Protein AF-A0ABD1KB38-F1 (afdb_monomer)

Solvent-accessible surface area (backbone atoms only — not comparable to full-atom values): 21317 Å² total; per-residue (Å²): 141,81,85,85,80,82,80,80,82,80,78,81,77,70,86,75,79,78,86,79,79,77,88,78,73,82,86,37,75,69,54,55,51,50,38,50,49,51,50,49,52,44,48,62,58,54,66,64,66,79,58,101,68,85,82,73,74,73,57,49,57,57,44,44,46,49,44,47,67,56,64,57,80,73,83,72,95,70,91,60,70,86,81,67,79,90,48,75,72,59,50,50,50,50,51,52,53,51,52,50,52,54,57,66,66,69,66,81,68,86,87,78,86,73,80,87,68,79,85,70,47,63,70,42,34,35,37,37,33,49,35,72,36,43,77,98,35,22,61,64,46,22,48,50,39,60,77,70,56,44,41,32,41,39,36,18,26,33,48,40,38,98,91,49,35,70,63,48,49,55,55,23,39,56,100,61,47,45,70,51,74,48,58,43,94,75,82,86,60,44,22,36,35,47,36,30,39,62,74,40,51,71,46,81,52,76,75,48,85,58,91,60,34,45,48,49,40,31,42,38,32,46,86,50,40,97,56,55,34,39,40,32,40,33,33,28,68,79,60,84,46,69,66,61,48,49,58,28,48,61,53,47,54,53,39,50,51,70,71,42,69,90,49,78,18,31,42,37,35,33,34,54,52,40,63,62,78,48,69,84,40,66,70,48,46,55,50,49,50,50,29,58,76,70,54,41,46,80,70,69,87,62,56,29,32,80,89,66,39,26,31,54,45,44,32,27,20,48,45,46,77,43,80,73,46,74,41,80,79,75,74,38,67,36,28,34,40,35,30,31,37,29,64,44,92,61,76,58,70,47,62,64,48,52,48,52,55,52,51,51,64,57,55,75,73,71,121

Radius of gyration: 23.37 Å; Cα contacts (8 Å, |Δi|>4): 573; chains: 1; bounding box: 53×73×84 Å

Foldseek 3Di:
DDDDDDDDDDDPPDPDPPPDDFDDDPPDPLLVVLLVVLVVLLVVVVVVVPDPDDDDDVSCLSNVLSVCVNVDDDAPRDDDPFFDRDDPSNVVSLVVLVVVVVVVVPPPDDDDDDPPPDDLWDWFKEKEDALLALVVVLQVLQCVCVVSVHFKYKYWFNQDDPVCVVVSPVSNHDPQKDKDKDHDHDDGTIIIMMIGGVQWDKDWFPQQDDDQKHKTWMWTDHPSAPFIETEMEIDGPADDHPSSLSSVVVSVLVSCCVRPVPPQKYKYKYFQNDQCVCCSGPSNVSVVSVCVVVVKDWDDDWAFFLVGGNRITTIIGQKDKAPWDWACSVSDRTTMTMIIIGGHPDRCCVVVVVVVVVVVVVVVVPD

Secondary structure (DSSP, 8-state):
-----PPPP------------PPPPTT-HHHHHHHHHHHHHHHHHHGGGGSS---SHHHHHHHHHHHHHHHPPPPPSS---TT----HHHHHHHHHHHHHHHHHHT--------------SPPEEEEEEE-S--TTTHHHHHHHHHHHT-SEEEEE-----TTTHHHHHHHHS-TTEEEEEE--SSSSS--EEEEEETTSEEEEES----SS-EEEEEEEE-TT-SS-EEEEEEEPPP--SHHHHHHHHHHHHHHHHHHHTT-SEEEEEEE----TT-TT-HHHHHHHHHHHHTT-EE---S--BTTS---EEEEEESEEEEEEEEE--SSSSBPEEEEEEEE-SS--HHHHHHHHHHHHHHHTT--

Organism: NCBI:txid363190

Nearest PDB structures (foldseek):
  8ka4-assembly4_D  TM=7.254E-01  e=3.988E-11  Arabidopsis thaliana
  8ka3-assembly1_A  TM=7.305E-01  e=3.688E-10  Arabidopsis thaliana
  8ka4-assembly3_C  TM=7.215E-01  e=3.483E-10  Arabidopsis thaliana
  3mpr-assembly1_A  TM=7.137E-01  e=2.773E-10  Bacteroides thetaiotaomicron
  5ino-assembly1_B  TM=7.079E-01  e=1.535E-09  Homo sapiens

Mean predicted aligned error: 14.48 Å

Structure (mmCIF, N/CA/C/O backbone):
data_AF-A0ABD1KB38-F1
#
_entry.id   AF-A0ABD1KB38-F1
#
loop_
_atom_site.group_PDB
_atom_site.id
_atom_site.type_symbol
_atom_site.label_atom_id
_atom_site.label_alt_id
_atom_site.label_comp_id
_atom_site.label_asym_id
_atom_site.label_entity_id
_atom_site.label_seq_id
_atom_site.pdbx_PDB_ins_code
_atom_site.Cartn_x
_atom_site.Cartn_y
_atom_site.Cartn_z
_atom_site.occupancy
_atom_site.B_iso_or_equiv
_atom_site.auth_seq_id
_atom_site.auth_comp_id
_atom_site.auth_asym_id
_atom_site.auth_atom_id
_atom_site.pdbx_PDB_model_num
ATOM 1 N N . MET A 1 1 ? 0.598 30.789 -59.919 1.00 42.59 1 MET A N 1
ATOM 2 C CA . MET A 1 1 ? 1.377 30.860 -58.667 1.00 42.59 1 MET A CA 1
ATOM 3 C C . MET A 1 1 ? 0.549 30.267 -57.538 1.00 42.59 1 MET A C 1
ATOM 5 O O . MET A 1 1 ? -0.389 30.911 -57.100 1.00 42.59 1 MET A O 1
ATOM 9 N N . ALA A 1 2 ? 0.864 29.046 -57.112 1.00 28.69 2 ALA A N 1
ATOM 10 C CA . ALA A 1 2 ? 0.460 28.496 -55.818 1.00 28.69 2 ALA A CA 1
ATOM 11 C C . ALA A 1 2 ? 1.465 27.383 -55.484 1.00 28.69 2 ALA A C 1
ATOM 13 O O . ALA A 1 2 ? 1.547 26.384 -56.195 1.00 28.69 2 ALA A O 1
ATOM 14 N N . ALA A 1 3 ? 2.309 27.629 -54.483 1.00 29.17 3 ALA A N 1
ATOM 15 C CA . ALA A 1 3 ? 3.359 26.720 -54.045 1.00 29.17 3 ALA A CA 1
ATOM 16 C C . ALA A 1 3 ? 2.768 25.646 -53.122 1.00 29.17 3 ALA A C 1
ATOM 18 O O . ALA A 1 3 ? 2.119 25.965 -52.128 1.00 29.17 3 ALA A O 1
ATOM 19 N N . ALA A 1 4 ? 3.006 24.375 -53.445 1.00 28.58 4 ALA A N 1
ATOM 20 C CA . ALA A 1 4 ? 2.700 23.251 -52.571 1.00 28.58 4 ALA A CA 1
ATOM 21 C C . ALA A 1 4 ? 3.828 23.086 -51.538 1.00 28.58 4 ALA A C 1
ATOM 23 O O . ALA A 1 4 ? 4.914 22.611 -51.864 1.00 28.58 4 ALA A O 1
ATOM 24 N N . LEU A 1 5 ? 3.572 23.475 -50.288 1.00 29.36 5 LEU A N 1
ATOM 25 C CA . LEU A 1 5 ? 4.421 23.146 -49.141 1.00 29.36 5 LEU A CA 1
ATOM 26 C C . LEU A 1 5 ? 4.045 21.747 -48.631 1.00 29.36 5 LEU A C 1
ATOM 28 O O . LEU A 1 5 ? 3.017 21.564 -47.983 1.00 29.36 5 LEU A O 1
ATOM 32 N N . ARG A 1 6 ? 4.881 20.747 -48.934 1.00 29.88 6 ARG A N 1
ATOM 33 C CA . ARG A 1 6 ? 4.859 19.440 -48.260 1.00 29.88 6 ARG A CA 1
ATOM 34 C C . ARG A 1 6 ? 5.439 19.604 -46.854 1.00 29.88 6 ARG A C 1
ATOM 36 O O . ARG A 1 6 ? 6.615 19.923 -46.710 1.00 29.88 6 ARG A O 1
ATOM 43 N N . VAL A 1 7 ? 4.628 19.353 -45.832 1.00 29.27 7 VAL A N 1
ATOM 44 C CA . VAL A 1 7 ? 5.089 19.178 -44.447 1.00 29.27 7 VAL A CA 1
ATOM 45 C C . VAL A 1 7 ? 5.552 17.721 -44.289 1.00 29.27 7 VAL A C 1
ATOM 47 O O . VAL A 1 7 ? 4.775 16.823 -44.616 1.00 29.27 7 VAL A O 1
ATOM 50 N N . PRO A 1 8 ? 6.787 17.440 -43.832 1.00 26.97 8 PRO A N 1
ATOM 51 C CA . PRO A 1 8 ? 7.233 16.070 -43.616 1.00 26.97 8 PRO A CA 1
ATOM 52 C C . PRO A 1 8 ? 6.634 15.508 -42.320 1.00 26.97 8 PRO A C 1
ATOM 54 O O . PRO A 1 8 ? 6.564 16.193 -41.296 1.00 26.97 8 PRO A O 1
ATOM 57 N N . ALA A 1 9 ? 6.199 14.249 -42.372 1.00 26.50 9 ALA A N 1
ATOM 58 C CA . ALA A 1 9 ? 5.717 13.504 -41.218 1.00 26.50 9 ALA A CA 1
ATOM 59 C C . ALA A 1 9 ? 6.821 13.411 -40.150 1.00 26.50 9 ALA A C 1
ATOM 61 O O . ALA A 1 9 ? 7.917 12.921 -40.416 1.00 26.50 9 ALA A O 1
ATOM 62 N N . LYS A 1 10 ? 6.534 13.887 -38.933 1.00 28.45 10 LYS A N 1
ATOM 63 C CA . LYS A 1 10 ? 7.387 13.658 -37.763 1.00 28.45 10 LYS A CA 1
ATOM 64 C C . LYS A 1 10 ? 7.260 12.195 -37.341 1.00 28.45 10 LYS A C 1
ATOM 66 O O . LYS A 1 10 ? 6.312 11.835 -36.641 1.00 28.45 10 LYS A O 1
ATOM 71 N N . GLU A 1 11 ? 8.226 11.373 -37.741 1.00 26.81 11 GLU A N 1
ATOM 72 C CA . GLU A 1 11 ? 8.507 10.096 -37.085 1.00 26.81 11 GLU A CA 1
ATOM 73 C C . GLU A 1 11 ? 8.643 10.333 -35.575 1.00 26.81 11 GLU A C 1
ATOM 75 O O . GLU A 1 11 ? 9.560 11.013 -35.110 1.00 26.81 11 GLU A O 1
ATOM 80 N N . HIS A 1 12 ? 7.709 9.790 -34.798 1.00 27.69 12 HIS A N 1
ATOM 81 C CA . HIS A 1 12 ? 7.853 9.685 -33.353 1.00 27.69 12 HIS A CA 1
ATOM 82 C C . HIS A 1 12 ? 8.898 8.606 -33.061 1.00 27.69 12 HIS A C 1
ATOM 84 O O . HIS A 1 12 ? 8.562 7.435 -32.885 1.00 27.69 12 HIS A O 1
ATOM 90 N N . ARG A 1 13 ? 10.178 8.993 -33.011 1.00 24.92 13 ARG A N 1
ATOM 91 C CA . ARG A 1 13 ? 11.207 8.161 -32.379 1.00 24.92 13 ARG A CA 1
ATOM 92 C C . ARG A 1 13 ? 10.875 8.059 -30.893 1.00 24.92 13 ARG A C 1
ATOM 94 O O . ARG A 1 13 ? 11.019 9.025 -30.147 1.00 24.92 13 ARG A O 1
ATOM 101 N N . ARG A 1 14 ? 10.396 6.884 -30.482 1.00 27.66 14 ARG A N 1
ATOM 102 C CA . ARG A 1 14 ? 10.415 6.454 -29.081 1.00 27.66 14 ARG A CA 1
ATOM 103 C C . ARG A 1 14 ? 11.879 6.479 -28.615 1.00 27.66 14 ARG A C 1
ATOM 105 O O . ARG A 1 14 ? 12.729 6.031 -29.386 1.00 27.66 14 ARG A O 1
ATOM 112 N N . PRO A 1 15 ? 12.209 6.966 -27.410 1.00 23.52 15 PRO A N 1
ATOM 113 C CA . PRO A 1 15 ? 13.505 6.657 -26.834 1.00 23.52 15 PRO A CA 1
ATOM 114 C C . PRO A 1 15 ? 13.525 5.149 -26.557 1.00 23.52 15 PRO A C 1
ATOM 116 O O . PRO A 1 15 ? 12.826 4.661 -25.671 1.00 23.52 15 PRO A O 1
ATOM 119 N N . CYS A 1 16 ? 14.265 4.399 -27.375 1.00 22.30 16 CYS A N 1
ATOM 120 C CA . CYS A 1 16 ? 14.760 3.092 -26.971 1.00 22.30 16 CYS A CA 1
ATOM 121 C C . CYS A 1 16 ? 15.692 3.343 -25.788 1.00 22.30 16 CYS A C 1
ATOM 123 O O . CYS A 1 16 ? 16.722 3.994 -25.947 1.00 22.30 16 CYS A O 1
ATOM 125 N N . TYR A 1 17 ? 15.316 2.868 -24.605 1.00 26.23 17 TYR A N 1
ATOM 126 C CA . TYR A 1 17 ? 16.298 2.625 -23.562 1.00 26.23 17 TYR A CA 1
ATOM 127 C C . TYR A 1 17 ? 17.135 1.450 -24.066 1.00 26.23 17 TYR A C 1
ATOM 129 O O . TYR A 1 17 ? 16.641 0.326 -24.153 1.00 26.23 17 TYR A O 1
ATOM 137 N N . GLU A 1 18 ? 18.348 1.737 -24.531 1.00 22.36 18 GLU A N 1
ATOM 138 C CA . GLU A 1 18 ? 19.338 0.702 -24.801 1.00 22.36 18 GLU A CA 1
ATOM 139 C C . GLU A 1 18 ? 19.621 0.003 -23.468 1.00 22.36 18 GLU A C 1
ATOM 141 O O . GLU A 1 18 ? 20.156 0.604 -22.538 1.00 22.36 18 GLU A O 1
ATOM 146 N N . TYR A 1 19 ? 19.175 -1.250 -23.361 1.00 28.66 19 TYR A N 1
ATOM 147 C CA . TYR A 1 19 ? 19.533 -2.171 -22.289 1.00 28.66 19 TYR A CA 1
ATOM 148 C C . TYR A 1 19 ? 21.015 -2.525 -22.448 1.00 28.66 19 TYR A C 1
ATOM 150 O O . TYR A 1 19 ? 21.363 -3.552 -23.024 1.00 28.66 19 TYR A O 1
ATOM 158 N N . GLY A 1 20 ? 21.896 -1.638 -22.001 1.00 27.58 20 GLY A N 1
ATOM 159 C CA . GLY A 1 20 ? 23.236 -2.038 -21.604 1.00 27.58 20 GLY A CA 1
ATOM 160 C C . GLY A 1 20 ? 23.147 -2.524 -20.168 1.00 27.58 20 GLY A C 1
ATOM 161 O O . GLY A 1 20 ? 22.637 -1.775 -19.349 1.00 27.58 20 GLY A O 1
ATOM 162 N N . ASP A 1 21 ? 23.535 -3.772 -19.910 1.00 38.19 21 ASP A N 1
ATOM 163 C CA . ASP A 1 21 ? 24.185 -4.220 -18.670 1.00 38.19 21 ASP A CA 1
ATOM 164 C C . ASP A 1 21 ? 24.424 -5.738 -18.752 1.00 38.19 21 ASP A C 1
ATOM 166 O O . ASP A 1 21 ? 23.492 -6.543 -18.745 1.00 38.19 21 ASP A O 1
ATOM 170 N N . GLY A 1 22 ? 25.700 -6.119 -18.858 1.00 29.08 22 GLY A N 1
ATOM 171 C CA . GLY A 1 22 ? 26.165 -7.470 -18.545 1.00 29.08 22 GLY A CA 1
ATOM 172 C C . GLY A 1 22 ? 26.183 -7.713 -17.025 1.00 29.08 22 GLY A C 1
ATOM 173 O O . GLY A 1 22 ? 25.964 -6.781 -16.246 1.00 29.08 22 GLY A O 1
ATOM 174 N N . PRO A 1 23 ? 26.425 -8.957 -16.581 1.00 33.69 23 PRO A N 1
ATOM 175 C CA . PRO A 1 23 ? 26.404 -9.324 -15.167 1.00 33.69 23 PRO A CA 1
ATOM 176 C C . PRO A 1 23 ? 27.487 -8.576 -14.369 1.00 33.69 23 PRO A C 1
ATOM 178 O O . PRO A 1 23 ? 28.636 -8.474 -14.796 1.00 33.69 23 PRO A O 1
ATOM 181 N N . GLY A 1 24 ? 27.091 -8.026 -13.217 1.00 42.31 24 GLY A N 1
ATOM 182 C CA . GLY A 1 24 ? 27.975 -7.317 -12.289 1.00 42.31 24 GLY A CA 1
ATOM 183 C C . GLY A 1 24 ? 29.007 -8.232 -11.624 1.00 42.31 24 GLY A C 1
ATOM 184 O O . GLY A 1 24 ? 28.768 -9.424 -11.443 1.00 42.31 24 GLY A O 1
ATOM 185 N N . ASP A 1 25 ? 30.143 -7.631 -11.270 1.00 38.47 25 ASP A N 1
ATOM 186 C CA . ASP A 1 25 ? 31.330 -8.268 -10.691 1.00 38.47 25 ASP A CA 1
ATOM 187 C C . ASP A 1 25 ? 31.031 -8.995 -9.363 1.00 38.47 25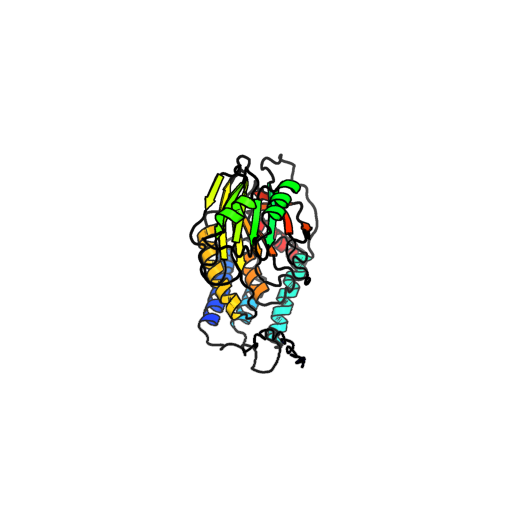 ASP A C 1
ATOM 189 O O . ASP A 1 25 ? 30.269 -8.507 -8.526 1.00 38.47 25 ASP A O 1
ATOM 193 N N . GLN A 1 26 ? 31.614 -10.181 -9.188 1.00 38.78 26 GLN A N 1
ATOM 194 C CA . GLN A 1 26 ? 31.310 -11.138 -8.114 1.00 38.78 26 GLN A CA 1
ATOM 195 C C . GLN A 1 26 ? 32.005 -10.796 -6.786 1.00 38.78 26 GLN A C 1
ATOM 197 O O . GLN A 1 26 ? 31.534 -11.205 -5.727 1.00 38.78 26 GLN A O 1
ATOM 202 N N . ASP A 1 27 ? 33.069 -9.993 -6.834 1.00 40.50 27 ASP A N 1
ATOM 203 C CA . ASP A 1 27 ? 33.820 -9.514 -5.663 1.00 40.50 27 ASP A CA 1
ATOM 204 C C . ASP A 1 27 ? 33.345 -8.133 -5.183 1.00 40.50 27 ASP A C 1
ATOM 206 O O . ASP A 1 27 ? 34.039 -7.416 -4.453 1.00 40.50 27 ASP A O 1
ATOM 210 N N . SER A 1 28 ? 32.153 -7.717 -5.613 1.00 45.12 28 SER A N 1
ATOM 211 C CA . SER A 1 28 ? 31.630 -6.412 -5.249 1.00 45.12 28 SER A CA 1
ATOM 212 C C . SER A 1 28 ? 31.262 -6.381 -3.749 1.00 45.12 28 SER A C 1
ATOM 214 O O . SER A 1 28 ? 30.665 -7.334 -3.232 1.00 45.12 28 SER A O 1
ATOM 216 N N . PRO A 1 29 ? 31.579 -5.296 -3.013 1.00 40.19 29 PRO A N 1
ATOM 217 C CA . PRO A 1 29 ? 31.203 -5.133 -1.602 1.00 40.19 29 PRO A CA 1
ATOM 218 C C . PRO A 1 29 ? 29.707 -5.369 -1.320 1.00 40.19 29 PRO A C 1
ATOM 220 O O . PRO A 1 29 ? 29.306 -5.679 -0.200 1.00 40.19 29 PRO A O 1
ATOM 223 N N . GLU A 1 30 ? 28.866 -5.217 -2.340 1.00 43.62 30 GLU A N 1
ATOM 224 C CA . GLU A 1 30 ? 27.427 -5.439 -2.304 1.00 43.62 30 GLU A CA 1
ATOM 225 C C . GLU A 1 30 ? 27.038 -6.922 -2.168 1.00 43.62 30 GLU A C 1
ATOM 227 O O . GLU A 1 30 ? 26.095 -7.219 -1.432 1.00 43.62 30 GLU A O 1
ATOM 232 N N . TRP A 1 31 ? 27.762 -7.850 -2.806 1.00 43.72 31 TRP A N 1
ATOM 233 C CA . TRP A 1 31 ? 27.525 -9.295 -2.664 1.00 43.72 31 TRP A CA 1
ATOM 234 C C . TRP A 1 31 ? 27.926 -9.818 -1.286 1.00 43.72 31 TRP A C 1
ATOM 236 O O . TRP A 1 31 ? 27.226 -10.654 -0.708 1.00 43.72 31 TRP A O 1
ATOM 246 N N . GLU A 1 32 ? 29.001 -9.277 -0.717 1.00 45.03 32 GLU A N 1
ATOM 247 C CA . GLU A 1 32 ? 29.440 -9.639 0.629 1.00 45.03 32 GLU A CA 1
ATOM 248 C C . GLU A 1 32 ? 28.412 -9.216 1.693 1.00 45.03 32 GLU A C 1
ATOM 250 O O . GLU A 1 32 ? 28.114 -9.989 2.600 1.00 45.03 32 GLU A O 1
ATOM 255 N N . ASN A 1 33 ? 27.759 -8.057 1.537 1.00 47.06 33 ASN A N 1
ATOM 256 C CA . ASN A 1 33 ? 26.700 -7.613 2.455 1.00 47.06 33 ASN A CA 1
ATOM 257 C C . ASN A 1 33 ? 25.480 -8.549 2.465 1.00 47.06 33 ASN A C 1
ATOM 259 O O . ASN A 1 33 ? 24.905 -8.801 3.521 1.00 47.06 33 ASN A O 1
ATOM 263 N N . ILE A 1 34 ? 25.110 -9.111 1.314 1.00 44.78 34 ILE A N 1
ATOM 264 C CA . ILE A 1 34 ? 23.994 -10.066 1.206 1.00 44.78 34 ILE A CA 1
ATOM 265 C C . ILE A 1 34 ? 24.367 -11.392 1.847 1.00 44.78 34 ILE A C 1
ATOM 267 O O . ILE A 1 34 ? 23.571 -11.957 2.590 1.00 44.78 34 ILE A O 1
ATOM 271 N N . ARG A 1 35 ? 25.594 -11.872 1.614 1.00 49.28 35 ARG A N 1
ATOM 272 C CA . ARG A 1 35 ? 26.120 -13.061 2.295 1.00 49.28 35 ARG A CA 1
ATOM 273 C C . ARG A 1 35 ? 26.123 -12.865 3.808 1.00 49.28 35 ARG A C 1
ATOM 275 O O . ARG A 1 35 ? 25.711 -13.772 4.524 1.00 49.28 35 ARG A O 1
ATOM 282 N N . ILE A 1 36 ? 26.545 -11.696 4.293 1.00 49.84 36 ILE A N 1
ATOM 283 C CA . ILE A 1 36 ? 26.525 -11.342 5.719 1.00 49.84 36 ILE A CA 1
ATOM 284 C C . ILE A 1 36 ? 25.093 -11.339 6.256 1.00 49.84 36 ILE A C 1
ATOM 286 O O . ILE A 1 36 ? 24.853 -11.926 7.305 1.00 49.84 36 ILE A O 1
ATOM 290 N N . GLU A 1 37 ? 24.131 -10.746 5.548 1.00 49.00 37 GLU A N 1
ATOM 291 C CA . GLU A 1 37 ? 22.752 -10.668 6.032 1.00 49.00 37 GLU A CA 1
ATOM 292 C C . GLU A 1 37 ? 22.042 -12.028 6.006 1.00 49.00 37 GLU A C 1
ATOM 294 O O . GLU A 1 37 ? 21.361 -12.378 6.967 1.00 49.00 37 GLU A O 1
ATOM 299 N N . LEU A 1 38 ? 22.258 -12.845 4.969 1.00 47.38 38 LEU A N 1
ATOM 300 C CA . LEU A 1 38 ? 21.763 -14.224 4.922 1.00 47.38 38 LEU A CA 1
ATOM 301 C C . LEU A 1 38 ? 22.376 -15.076 6.043 1.00 47.38 38 LEU A C 1
ATOM 303 O O . LEU A 1 38 ? 21.654 -15.826 6.700 1.00 47.38 38 LEU A O 1
ATOM 307 N N . LYS A 1 39 ? 23.679 -14.914 6.318 1.00 50.72 39 LYS A N 1
ATOM 308 C CA . LYS A 1 39 ? 24.355 -15.548 7.461 1.00 50.72 39 LYS A CA 1
ATOM 309 C C . LYS A 1 39 ? 23.806 -15.044 8.794 1.00 50.72 39 LYS A C 1
ATOM 311 O O . LYS A 1 39 ? 23.604 -15.842 9.697 1.00 50.72 39 LYS A O 1
ATOM 316 N N . GLN A 1 40 ? 23.530 -13.751 8.929 1.00 48.88 40 GLN A N 1
ATOM 317 C CA . GLN A 1 40 ? 22.995 -13.176 10.159 1.00 48.88 40 GLN A CA 1
ATOM 318 C C . GLN A 1 40 ? 21.553 -13.621 10.411 1.00 48.88 40 GLN A C 1
ATOM 320 O O . GLN A 1 40 ? 21.212 -13.942 11.541 1.00 48.88 40 GLN A O 1
ATOM 325 N N . ILE A 1 41 ? 20.724 -13.719 9.370 1.00 44.84 41 ILE A N 1
ATOM 326 C CA . ILE A 1 41 ? 19.380 -14.301 9.459 1.00 44.84 41 ILE A CA 1
ATOM 327 C C . ILE A 1 41 ? 19.475 -15.779 9.847 1.00 44.84 41 ILE A C 1
ATOM 329 O O . ILE A 1 41 ? 18.738 -16.216 10.726 1.00 44.84 41 ILE A O 1
ATOM 333 N N . ALA A 1 42 ? 20.403 -16.537 9.255 1.00 46.06 42 ALA A N 1
ATOM 334 C CA . ALA A 1 42 ? 20.659 -17.921 9.645 1.00 46.06 42 ALA A CA 1
ATOM 335 C C . ALA A 1 42 ? 21.063 -18.035 11.129 1.00 46.06 42 ALA A C 1
ATOM 337 O O . ALA A 1 42 ? 20.485 -18.846 11.845 1.00 46.06 42 ALA A O 1
ATOM 338 N N . VAL A 1 43 ? 21.964 -17.174 11.617 1.00 48.31 43 VAL A N 1
ATOM 339 C CA . VAL A 1 43 ? 22.400 -17.129 13.026 1.00 48.31 43 VAL A CA 1
ATOM 340 C C . VAL A 1 43 ? 21.276 -16.681 13.970 1.00 48.31 43 VAL A C 1
ATOM 342 O O . VAL A 1 43 ? 21.060 -17.314 14.995 1.00 48.31 43 VAL A O 1
ATOM 345 N N . GLU A 1 44 ? 20.499 -15.648 13.631 1.00 46.44 44 GLU A N 1
ATOM 346 C CA . GLU A 1 44 ? 19.348 -15.177 14.428 1.00 46.44 44 GLU A CA 1
ATOM 347 C C . GLU A 1 44 ? 18.239 -16.242 14.534 1.00 46.44 44 GLU A C 1
ATOM 349 O O . GLU A 1 44 ? 17.496 -16.291 15.520 1.00 46.44 44 GLU A O 1
ATOM 354 N N . LEU A 1 45 ? 18.106 -17.092 13.512 1.00 42.56 45 LEU A N 1
ATOM 355 C CA . LEU A 1 45 ? 17.227 -18.261 13.531 1.00 42.56 45 LEU A CA 1
ATOM 356 C C . LEU A 1 45 ? 17.824 -19.402 14.370 1.00 42.56 45 LEU A C 1
ATOM 358 O O . LEU A 1 45 ? 17.078 -20.078 15.076 1.00 42.56 45 LEU A O 1
ATOM 362 N N . GLN A 1 46 ? 19.148 -19.563 14.354 1.00 43.78 46 GLN A N 1
ATOM 363 C CA . GLN A 1 46 ? 19.895 -20.562 15.121 1.00 43.78 46 GLN A CA 1
ATOM 364 C C . GLN A 1 46 ? 19.984 -20.226 16.624 1.00 43.78 46 GLN A C 1
ATOM 366 O O . GLN A 1 46 ? 19.888 -21.117 17.453 1.00 43.78 46 GLN A O 1
ATOM 371 N N . ASP A 1 47 ? 20.041 -18.957 17.031 1.00 42.50 47 ASP A N 1
ATOM 372 C CA . ASP A 1 47 ? 20.059 -18.561 18.454 1.00 42.50 47 ASP A CA 1
ATOM 373 C C . ASP A 1 47 ? 18.707 -18.777 19.167 1.00 42.50 47 ASP A C 1
ATOM 375 O O . ASP A 1 47 ? 18.634 -18.856 20.397 1.00 42.50 47 ASP A O 1
ATOM 379 N N . LYS A 1 48 ? 17.609 -18.944 18.417 1.00 46.22 48 LYS A N 1
ATOM 380 C CA . LYS A 1 48 ? 16.295 -19.335 18.970 1.00 46.22 48 LYS A CA 1
ATOM 381 C C . LYS A 1 48 ? 16.199 -20.826 19.325 1.00 46.22 48 LYS A C 1
ATOM 383 O O . LYS A 1 48 ? 15.184 -21.248 19.874 1.00 46.22 48 LYS A O 1
ATOM 388 N N . GLN A 1 49 ? 17.257 -21.595 19.071 1.00 39.88 49 GLN A N 1
ATOM 389 C CA . GLN A 1 49 ? 17.408 -23.028 19.350 1.00 39.88 49 GLN A CA 1
ATOM 390 C C . GLN A 1 49 ? 17.632 -23.337 20.849 1.00 39.88 49 GLN A C 1
ATOM 392 O O . GLN A 1 49 ? 17.651 -24.498 21.245 1.00 39.88 49 GLN A O 1
ATOM 397 N N . GLY A 1 50 ? 17.774 -22.312 21.702 1.00 39.38 50 GLY A N 1
ATOM 398 C CA . GLY A 1 50 ? 18.044 -22.455 23.139 1.00 39.38 50 GLY A CA 1
ATOM 399 C C . GLY A 1 50 ? 16.831 -22.640 24.064 1.00 39.38 50 GLY A C 1
ATOM 400 O O . GLY A 1 50 ? 17.016 -22.649 25.279 1.00 39.38 50 GLY A O 1
ATOM 401 N N . SER A 1 51 ? 15.598 -22.752 23.552 1.00 38.09 51 SER A N 1
ATOM 402 C CA . SER A 1 51 ? 14.463 -23.211 24.372 1.00 38.09 51 SER A CA 1
ATOM 403 C C . SER A 1 51 ? 14.214 -24.686 24.085 1.00 38.09 51 SER A C 1
ATOM 405 O O . SER A 1 51 ? 13.968 -25.015 22.929 1.00 38.09 51 SER A O 1
ATOM 407 N N . ASP A 1 52 ? 14.286 -25.524 25.121 1.00 37.50 52 ASP A N 1
ATOM 408 C CA . ASP A 1 52 ? 14.304 -27.000 25.135 1.00 37.50 52 ASP A CA 1
ATOM 409 C C . ASP A 1 52 ? 13.117 -27.729 24.456 1.00 37.50 52 ASP A C 1
ATOM 411 O O . ASP A 1 52 ? 12.527 -28.639 25.037 1.00 37.50 52 ASP A O 1
ATOM 415 N N . ASP A 1 53 ? 12.730 -27.380 23.231 1.00 34.97 53 ASP A N 1
ATOM 416 C CA . ASP A 1 53 ? 11.645 -28.067 22.534 1.00 34.97 53 ASP A CA 1
ATOM 417 C C . ASP A 1 53 ? 11.872 -28.122 21.007 1.00 34.97 53 ASP A C 1
ATOM 419 O O . ASP A 1 53 ? 11.305 -27.344 20.247 1.00 34.97 53 ASP A O 1
ATOM 423 N N . VAL A 1 54 ? 12.674 -29.125 20.614 1.00 35.75 54 VAL A N 1
ATOM 424 C CA . VAL A 1 54 ? 12.580 -29.956 19.390 1.00 35.75 54 VAL A CA 1
ATOM 425 C C . VAL A 1 54 ? 12.942 -29.318 18.023 1.00 35.75 54 VAL A C 1
ATOM 427 O O . VAL A 1 54 ? 12.563 -28.200 17.702 1.00 35.75 54 VAL A O 1
ATOM 430 N N . ASP A 1 55 ? 13.634 -30.133 17.206 1.00 41.19 55 ASP A N 1
ATOM 431 C CA . ASP A 1 55 ? 14.013 -29.997 15.780 1.00 41.19 55 ASP A CA 1
ATOM 432 C C . ASP A 1 55 ? 15.374 -29.342 15.477 1.00 41.19 55 ASP A C 1
ATOM 434 O O . ASP A 1 55 ? 15.472 -28.131 15.380 1.00 41.19 55 ASP A O 1
ATOM 438 N N . ALA A 1 56 ? 16.426 -30.147 15.252 1.00 37.56 56 ALA A N 1
ATOM 439 C CA . ALA A 1 56 ? 17.731 -29.705 14.722 1.00 37.56 56 ALA A CA 1
ATOM 440 C C . ALA A 1 56 ? 17.904 -29.963 13.206 1.00 37.56 56 ALA A C 1
ATOM 442 O O . ALA A 1 56 ? 18.682 -29.278 12.559 1.00 37.56 56 ALA A O 1
ATOM 443 N N . VAL A 1 57 ? 17.152 -30.910 12.634 1.00 34.41 57 VAL A N 1
ATOM 444 C CA . VAL A 1 57 ? 17.427 -31.499 11.305 1.00 34.41 57 VAL A CA 1
ATOM 445 C C . VAL A 1 57 ? 16.869 -30.676 10.131 1.00 34.41 57 VAL A C 1
ATOM 447 O O . VAL A 1 57 ? 17.469 -30.637 9.070 1.00 34.41 57 VAL A O 1
ATOM 450 N N . GLU A 1 58 ? 15.752 -29.965 10.307 1.00 41.72 58 GLU A N 1
ATOM 451 C CA . GLU A 1 58 ? 15.090 -29.213 9.214 1.00 41.72 58 GLU A CA 1
ATOM 452 C C . GLU A 1 58 ? 15.534 -27.734 9.138 1.00 41.72 58 GLU A C 1
ATOM 454 O O . GLU A 1 58 ? 15.261 -27.035 8.160 1.00 41.72 58 GLU A O 1
ATOM 459 N N . TRP A 1 59 ? 16.230 -27.230 10.165 1.00 43.22 59 TRP A N 1
ATOM 460 C CA . TRP A 1 59 ? 16.876 -25.910 10.124 1.00 43.22 59 TRP A CA 1
ATOM 461 C C . TRP A 1 59 ? 18.162 -25.933 9.310 1.00 43.22 59 TRP A C 1
ATOM 463 O O . TRP A 1 59 ? 18.493 -24.935 8.671 1.00 43.22 59 TRP A O 1
ATOM 473 N N . GLU A 1 60 ? 18.850 -27.074 9.310 1.00 40.41 60 GLU A N 1
ATOM 474 C CA . GLU A 1 60 ? 20.055 -27.302 8.522 1.00 40.41 60 GLU A CA 1
ATOM 475 C C . GLU A 1 60 ? 19.766 -27.121 7.027 1.00 40.41 60 GLU A C 1
ATOM 477 O O . GLU A 1 60 ? 20.514 -26.399 6.394 1.00 40.41 60 GLU A O 1
ATOM 482 N N . ASP A 1 61 ? 18.631 -27.590 6.491 1.00 40.47 61 ASP A N 1
ATOM 483 C CA . ASP A 1 61 ? 18.285 -27.464 5.060 1.00 40.47 61 ASP A CA 1
ATOM 484 C C . ASP A 1 61 ? 18.064 -26.012 4.581 1.00 40.47 61 ASP A C 1
ATOM 486 O O . ASP A 1 61 ? 18.444 -25.639 3.470 1.00 40.47 61 ASP A O 1
ATOM 490 N N . ILE A 1 62 ? 17.426 -25.158 5.392 1.00 42.53 62 ILE A N 1
ATOM 491 C CA . ILE A 1 62 ? 17.222 -23.737 5.044 1.00 42.53 62 ILE A CA 1
ATOM 492 C C . ILE A 1 62 ? 18.545 -22.982 5.174 1.00 42.53 62 ILE A C 1
ATOM 494 O O . ILE A 1 62 ? 18.872 -22.158 4.320 1.00 42.53 62 ILE A O 1
ATOM 498 N N . VAL A 1 63 ? 19.311 -23.267 6.228 1.00 44.38 63 VAL A N 1
ATOM 499 C CA . VAL A 1 63 ? 20.639 -22.685 6.444 1.00 44.38 63 VAL A CA 1
ATOM 500 C C . VAL A 1 63 ? 21.623 -23.151 5.372 1.00 44.38 63 VAL A C 1
ATOM 502 O O . VAL A 1 63 ? 22.445 -22.343 4.949 1.00 44.38 63 VAL A O 1
ATOM 505 N N . GLU A 1 64 ? 21.511 -24.392 4.901 1.00 44.59 64 GLU A N 1
ATOM 506 C CA . GLU A 1 64 ? 22.295 -24.995 3.825 1.00 44.59 64 GLU A CA 1
ATOM 507 C C . GLU A 1 64 ? 21.940 -24.350 2.490 1.00 44.59 64 GLU A C 1
ATOM 509 O O . GLU A 1 64 ? 22.842 -23.873 1.824 1.00 44.59 64 GLU A O 1
ATOM 514 N N . VAL A 1 65 ? 20.659 -24.172 2.146 1.00 46.09 65 VAL A N 1
ATOM 515 C CA . VAL A 1 65 ? 20.268 -23.441 0.925 1.00 46.09 65 VAL A CA 1
ATOM 516 C C . VAL A 1 65 ? 20.733 -21.981 0.963 1.00 46.09 65 VAL A C 1
ATOM 518 O O . VAL A 1 65 ? 21.221 -21.457 -0.036 1.00 46.09 65 VAL A O 1
ATOM 521 N N . LEU A 1 66 ? 20.627 -21.307 2.110 1.00 46.62 66 LEU A N 1
ATOM 522 C CA . LEU A 1 66 ? 21.148 -19.947 2.272 1.00 46.62 66 LEU A CA 1
ATOM 523 C C . LEU A 1 66 ? 22.683 -19.904 2.218 1.00 46.62 66 LEU A C 1
ATOM 525 O O . LEU A 1 66 ? 23.236 -18.946 1.679 1.00 46.62 66 LEU A O 1
ATOM 529 N N . HIS A 1 67 ? 23.371 -20.930 2.729 1.00 49.06 67 HIS A N 1
ATOM 530 C CA . HIS A 1 67 ? 24.822 -21.092 2.616 1.00 49.06 67 HIS A CA 1
ATOM 531 C C . HIS A 1 67 ? 25.254 -21.409 1.186 1.00 49.06 67 HIS A C 1
ATOM 533 O O . HIS A 1 67 ? 26.217 -20.813 0.726 1.00 49.06 67 HIS A O 1
ATOM 539 N N . GLU A 1 68 ? 24.550 -22.277 0.468 1.00 49.09 68 GLU A N 1
ATOM 540 C CA . GLU A 1 68 ? 24.783 -22.613 -0.936 1.00 49.09 68 GLU A CA 1
ATOM 541 C C . GLU A 1 68 ? 24.572 -21.382 -1.818 1.00 49.09 68 GLU A C 1
ATOM 543 O O . GLU A 1 68 ? 25.425 -21.068 -2.640 1.00 49.09 68 GLU A O 1
ATOM 548 N N . MET A 1 69 ? 23.512 -20.603 -1.589 1.00 45.97 69 MET A N 1
ATOM 549 C CA . MET A 1 69 ? 23.315 -19.309 -2.256 1.00 45.97 69 MET A CA 1
ATOM 550 C C . MET A 1 69 ? 24.399 -18.289 -1.872 1.00 45.97 69 MET A C 1
ATOM 552 O O . MET A 1 69 ? 24.789 -17.458 -2.690 1.00 45.97 69 MET A O 1
ATOM 556 N N . ALA A 1 70 ? 24.915 -18.351 -0.640 1.00 44.19 70 ALA A N 1
ATOM 557 C CA . ALA A 1 70 ? 26.040 -17.536 -0.192 1.00 44.19 70 ALA A CA 1
ATOM 558 C C . ALA A 1 70 ? 27.412 -18.055 -0.672 1.00 44.19 70 ALA A C 1
ATOM 560 O O . ALA A 1 70 ? 28.390 -17.322 -0.559 1.00 44.19 70 ALA A O 1
ATOM 561 N N . GLN A 1 71 ? 27.507 -19.281 -1.193 1.00 41.44 71 GLN A N 1
ATOM 562 C CA . GLN A 1 71 ? 28.745 -19.919 -1.663 1.00 41.44 71 GLN A CA 1
ATOM 563 C C . GLN A 1 71 ? 28.778 -20.141 -3.185 1.00 41.44 71 GLN A C 1
ATOM 565 O O . GLN A 1 71 ? 29.852 -20.392 -3.723 1.00 41.44 71 GLN A O 1
ATOM 570 N N . GLY A 1 72 ? 27.643 -20.035 -3.880 1.00 44.84 72 GLY A N 1
ATOM 571 C CA . GLY A 1 72 ? 27.530 -20.241 -5.322 1.00 44.84 72 GLY A CA 1
ATOM 572 C C . GLY A 1 72 ? 28.291 -19.198 -6.143 1.00 44.84 72 GLY A C 1
ATOM 573 O O . GLY A 1 72 ? 28.335 -18.015 -5.792 1.00 44.84 72 GLY A O 1
ATOM 574 N N . GLU A 1 73 ? 28.889 -19.651 -7.247 1.00 38.50 73 GLU A N 1
ATOM 575 C CA . GLU A 1 73 ? 29.510 -18.794 -8.261 1.00 38.50 73 GLU A CA 1
ATOM 576 C C . GLU A 1 73 ? 28.422 -18.071 -9.078 1.00 38.50 73 GLU A C 1
ATOM 578 O O . GLU A 1 73 ? 27.387 -18.654 -9.414 1.00 38.50 73 GLU A O 1
ATOM 583 N N . GLY A 1 74 ? 28.646 -16.785 -9.379 1.00 41.75 74 GLY A N 1
ATOM 584 C CA . GLY A 1 74 ? 27.757 -15.964 -10.212 1.00 41.75 74 GLY A CA 1
ATOM 585 C C . GLY A 1 74 ? 27.578 -16.536 -11.631 1.00 41.75 74 GLY A C 1
ATOM 586 O O . GLY A 1 74 ? 28.326 -17.433 -12.024 1.00 41.75 74 GLY A O 1
ATOM 587 N N . PRO A 1 75 ? 26.630 -16.034 -12.448 1.00 36.19 75 PRO A N 1
ATOM 588 C CA . PRO A 1 75 ? 26.392 -16.604 -13.762 1.00 36.19 75 PRO A CA 1
ATOM 589 C C . PRO A 1 75 ? 27.624 -16.340 -14.630 1.00 36.19 75 PRO A C 1
ATOM 591 O O . PRO A 1 75 ? 28.105 -15.207 -14.721 1.00 36.19 75 PRO A O 1
ATOM 594 N N . GLY A 1 76 ? 28.138 -17.401 -15.252 1.00 34.16 76 GLY A N 1
ATOM 595 C CA . GLY A 1 76 ? 29.147 -17.297 -16.298 1.00 34.16 76 GLY A CA 1
ATOM 596 C C . GLY A 1 76 ? 28.658 -16.402 -17.437 1.00 34.16 76 GLY A C 1
ATOM 597 O O . GLY A 1 76 ? 27.459 -16.275 -17.677 1.00 34.16 76 GLY A O 1
ATOM 598 N N . SER A 1 77 ? 29.608 -15.767 -18.113 1.00 32.84 77 SER A N 1
ATOM 599 C CA . SER A 1 77 ? 29.474 -14.652 -19.058 1.00 32.84 77 SER A CA 1
ATOM 600 C C . SER A 1 77 ? 28.619 -14.867 -20.317 1.00 32.84 77 SER A C 1
ATOM 602 O O . SER A 1 77 ? 28.650 -14.009 -21.199 1.00 32.84 77 SER A O 1
ATOM 604 N N . ASP A 1 78 ? 27.860 -15.951 -20.442 1.00 29.22 78 ASP A N 1
ATOM 605 C CA . ASP A 1 78 ? 27.353 -16.388 -21.741 1.00 29.22 78 ASP A CA 1
ATOM 606 C C . ASP A 1 78 ? 25.821 -16.271 -21.828 1.00 29.22 78 ASP A C 1
ATOM 608 O O . ASP A 1 78 ? 25.064 -17.033 -21.236 1.00 29.22 78 ASP A O 1
ATOM 612 N N . GLU A 1 79 ? 25.405 -15.239 -22.569 1.00 36.53 79 GLU A N 1
ATOM 613 C CA . GLU A 1 79 ? 24.120 -15.018 -23.251 1.00 36.53 79 GLU A CA 1
ATOM 614 C C . GLU A 1 79 ? 22.867 -15.746 -22.713 1.00 36.53 79 GLU A C 1
ATOM 616 O O . GLU A 1 79 ? 22.404 -16.741 -23.268 1.00 36.53 79 GLU A O 1
ATOM 621 N N . ALA A 1 80 ? 22.197 -15.132 -21.733 1.00 31.52 80 ALA A N 1
ATOM 622 C CA . ALA A 1 80 ? 20.756 -15.275 -21.526 1.00 31.52 80 ALA A CA 1
ATOM 623 C C . ALA A 1 80 ? 20.188 -13.976 -20.933 1.00 31.52 80 ALA A C 1
ATOM 625 O O . ALA A 1 80 ? 20.863 -13.264 -20.191 1.00 31.52 80 ALA A O 1
ATOM 626 N N . SER A 1 81 ? 18.950 -13.627 -21.292 1.00 34.56 81 SER A N 1
ATOM 627 C CA . SER A 1 81 ? 18.231 -12.454 -20.775 1.00 34.56 81 SER A CA 1
ATOM 628 C C . SER A 1 81 ? 18.379 -12.314 -19.255 1.00 34.56 81 SER A C 1
ATOM 630 O O . SER A 1 81 ? 18.273 -13.317 -18.554 1.00 34.56 81 SER A O 1
ATOM 632 N N . SER A 1 82 ? 18.585 -11.080 -18.781 1.00 43.81 82 SER A N 1
ATOM 633 C CA . SER A 1 82 ? 19.165 -10.656 -17.491 1.00 43.81 82 SER A CA 1
ATOM 634 C C . SER A 1 82 ? 18.479 -11.099 -16.179 1.00 43.81 82 SER A C 1
ATOM 636 O O . SER A 1 82 ? 18.361 -10.294 -15.262 1.00 43.81 82 SER A O 1
ATOM 638 N N . ASP A 1 83 ? 18.014 -12.339 -16.069 1.00 40.78 83 ASP A N 1
ATOM 639 C CA . ASP A 1 83 ? 17.478 -12.953 -14.846 1.00 40.78 83 ASP A CA 1
ATOM 640 C C . ASP A 1 83 ? 17.404 -14.497 -14.907 1.00 40.78 83 ASP A C 1
ATOM 642 O O . ASP A 1 83 ? 16.930 -15.115 -13.947 1.00 40.78 83 ASP A O 1
ATOM 646 N N . ASP A 1 84 ? 17.841 -15.147 -15.995 1.00 36.19 84 ASP A N 1
ATOM 647 C CA . ASP A 1 84 ? 17.746 -16.606 -16.132 1.00 36.19 84 ASP A CA 1
ATOM 648 C C . ASP A 1 84 ? 19.090 -17.283 -15.817 1.00 36.19 84 ASP A C 1
ATOM 650 O O . ASP A 1 84 ? 19.994 -17.358 -16.644 1.00 36.19 84 ASP A O 1
ATOM 654 N N . TRP A 1 85 ? 19.236 -17.728 -14.568 1.00 42.25 85 TRP A N 1
ATOM 655 C CA . TRP A 1 85 ? 20.387 -18.492 -14.084 1.00 42.25 85 TRP A CA 1
ATOM 656 C C . TRP A 1 85 ? 20.243 -19.966 -14.492 1.00 42.25 85 TRP A C 1
ATOM 658 O O . TRP A 1 85 ? 19.358 -20.656 -13.980 1.00 42.25 85 TRP A O 1
ATOM 668 N N . THR A 1 86 ? 21.097 -20.458 -15.396 1.00 35.28 86 THR A N 1
ATOM 669 C CA . THR A 1 86 ? 21.094 -21.856 -15.874 1.00 35.28 86 THR A CA 1
ATOM 670 C C . THR A 1 86 ? 22.333 -22.634 -15.414 1.00 35.28 86 THR A C 1
ATOM 672 O O . THR A 1 86 ? 23.094 -23.127 -16.244 1.00 35.28 86 THR A O 1
ATOM 675 N N . ASN A 1 87 ? 22.554 -22.757 -14.099 1.00 41.88 87 ASN A N 1
ATOM 676 C CA . ASN A 1 87 ? 23.516 -23.728 -13.559 1.00 41.88 87 ASN A CA 1
ATOM 677 C C . ASN A 1 87 ? 22.798 -24.793 -12.705 1.00 41.88 87 ASN A C 1
ATOM 679 O O . ASN A 1 87 ? 21.890 -24.472 -11.937 1.00 41.88 87 ASN A O 1
ATOM 683 N N . ASP A 1 88 ? 23.193 -26.062 -12.841 1.00 35.62 88 ASP A N 1
ATOM 684 C CA . ASP A 1 88 ? 22.453 -27.226 -12.318 1.00 35.62 88 ASP A CA 1
ATOM 685 C C . ASP A 1 88 ? 22.407 -27.293 -10.777 1.00 35.62 88 ASP A C 1
ATOM 687 O O . ASP A 1 88 ? 21.405 -27.732 -10.206 1.00 35.62 88 ASP A O 1
ATOM 691 N N . ASN A 1 89 ? 23.440 -26.797 -10.081 1.00 38.53 89 ASN A N 1
ATOM 692 C CA . ASN A 1 89 ? 23.445 -26.719 -8.611 1.00 38.53 89 ASN A CA 1
ATOM 693 C C . ASN A 1 89 ? 22.460 -25.659 -8.075 1.00 38.53 89 ASN A C 1
ATOM 695 O O . ASN A 1 89 ? 21.773 -25.900 -7.083 1.00 38.53 89 ASN A O 1
ATOM 699 N N . ASP A 1 90 ? 22.321 -24.523 -8.764 1.00 47.53 90 ASP A N 1
ATOM 700 C CA . ASP A 1 90 ? 21.386 -23.446 -8.403 1.00 47.53 90 ASP A CA 1
ATOM 701 C C . ASP A 1 90 ? 19.930 -23.836 -8.718 1.00 47.53 90 ASP A C 1
ATOM 703 O O . ASP A 1 90 ? 19.005 -23.558 -7.952 1.00 47.53 90 ASP A O 1
ATOM 707 N N . LEU A 1 91 ? 19.712 -24.599 -9.795 1.00 39.81 91 LEU A N 1
ATOM 708 C CA . LEU A 1 91 ? 18.401 -25.160 -10.117 1.00 39.81 91 LEU A CA 1
ATOM 709 C C . LEU A 1 91 ? 17.891 -26.100 -9.010 1.00 39.81 91 LEU A C 1
ATOM 711 O O . LEU A 1 91 ? 16.698 -26.083 -8.706 1.00 39.81 91 LEU A O 1
ATOM 715 N N . SER A 1 92 ? 18.777 -26.871 -8.369 1.00 40.81 92 SER A N 1
ATOM 716 C CA . SER A 1 92 ? 18.445 -27.739 -7.227 1.00 40.81 92 SER A CA 1
ATOM 717 C C . SER A 1 92 ? 17.985 -26.930 -6.007 1.00 40.81 92 SER A C 1
ATOM 719 O O . SER A 1 92 ? 16.895 -27.183 -5.482 1.00 40.81 92 SER A O 1
ATOM 721 N N . ALA A 1 93 ? 18.743 -25.907 -5.601 1.00 42.00 93 ALA A N 1
ATOM 722 C CA . ALA A 1 93 ? 18.384 -25.023 -4.488 1.00 42.00 93 ALA A CA 1
ATOM 723 C C . ALA A 1 93 ? 17.068 -24.260 -4.759 1.00 42.00 93 ALA A C 1
ATOM 725 O O . ALA A 1 93 ? 16.164 -24.222 -3.913 1.00 42.00 93 ALA A O 1
ATOM 726 N N . ARG A 1 94 ? 16.887 -23.749 -5.987 1.00 42.69 94 ARG A N 1
ATOM 727 C CA . ARG A 1 94 ? 15.634 -23.125 -6.453 1.00 42.69 94 ARG A CA 1
ATOM 728 C C . ARG A 1 94 ? 14.468 -24.107 -6.412 1.00 42.69 94 ARG A C 1
ATOM 730 O O . ARG A 1 94 ? 13.390 -23.754 -5.933 1.00 42.69 94 ARG A O 1
ATOM 737 N N . MET A 1 95 ? 14.664 -25.344 -6.867 1.00 41.16 95 MET A N 1
ATOM 738 C CA . MET A 1 95 ? 13.626 -26.376 -6.862 1.00 41.16 95 MET A CA 1
ATOM 739 C C . MET A 1 95 ? 13.214 -26.748 -5.433 1.00 41.16 95 MET A C 1
ATOM 741 O O . MET A 1 95 ? 12.019 -26.921 -5.184 1.00 41.16 95 MET A O 1
ATOM 745 N N . ARG A 1 96 ? 14.166 -26.802 -4.488 1.00 44.94 96 ARG A N 1
ATOM 746 C CA . ARG A 1 96 ? 13.903 -27.042 -3.058 1.00 44.94 96 ARG A CA 1
ATOM 747 C C . ARG A 1 96 ? 13.095 -25.904 -2.428 1.00 44.94 96 ARG A C 1
ATOM 749 O O . ARG A 1 96 ? 12.081 -26.182 -1.785 1.00 44.94 96 ARG A O 1
ATOM 756 N N . LEU A 1 97 ? 13.447 -24.641 -2.685 1.00 44.62 97 LEU A N 1
ATOM 757 C CA . LEU A 1 97 ? 12.692 -23.469 -2.209 1.00 44.62 97 LEU A CA 1
ATOM 758 C C . LEU A 1 97 ? 11.290 -23.373 -2.826 1.00 44.62 97 LEU A C 1
ATOM 760 O O . LEU A 1 97 ? 10.316 -23.089 -2.125 1.00 44.62 97 LEU A O 1
ATOM 764 N N . VAL A 1 98 ? 11.159 -23.656 -4.124 1.00 41.06 98 VAL A N 1
ATOM 765 C CA . VAL A 1 98 ? 9.866 -23.685 -4.824 1.00 41.06 98 VAL A CA 1
ATOM 766 C C . VAL A 1 98 ? 8.986 -24.821 -4.295 1.00 41.06 98 VAL A C 1
ATOM 768 O O . VAL A 1 98 ? 7.810 -24.592 -4.014 1.00 41.06 98 VAL A O 1
ATOM 771 N N . HIS A 1 99 ? 9.542 -26.017 -4.070 1.00 42.31 99 HIS A N 1
ATOM 772 C CA . HIS A 1 99 ? 8.817 -27.130 -3.445 1.00 42.31 99 HIS A CA 1
ATOM 773 C C . HIS A 1 99 ? 8.434 -26.840 -1.994 1.00 42.31 99 HIS A C 1
ATOM 775 O O . HIS A 1 99 ? 7.373 -27.267 -1.539 1.00 42.31 99 HIS A O 1
ATOM 781 N N . LEU A 1 100 ? 9.278 -26.141 -1.235 1.00 42.25 100 LEU A N 1
ATOM 782 C CA . LEU A 1 100 ? 8.957 -25.712 0.123 1.00 42.25 100 LEU A CA 1
ATOM 783 C C . LEU A 1 100 ? 7.783 -24.720 0.107 1.00 42.25 100 LEU A C 1
ATOM 785 O O . LEU A 1 100 ? 6.783 -24.936 0.787 1.00 42.25 100 LEU A O 1
ATOM 789 N N . HIS A 1 101 ? 7.836 -23.705 -0.755 1.00 40.78 101 HIS A N 1
ATOM 790 C CA . HIS A 1 101 ? 6.764 -22.725 -0.934 1.00 40.78 101 HIS A CA 1
ATOM 791 C C . HIS A 1 101 ? 5.431 -23.352 -1.398 1.00 40.78 101 HIS A C 1
ATOM 793 O O . HIS A 1 101 ? 4.364 -23.030 -0.867 1.00 40.78 101 HIS A O 1
ATOM 799 N N . ASP A 1 102 ? 5.463 -24.264 -2.372 1.00 38.41 102 ASP A N 1
ATOM 800 C CA . ASP A 1 102 ? 4.278 -24.949 -2.911 1.00 38.41 102 ASP A CA 1
ATOM 801 C C . ASP A 1 102 ? 3.626 -25.895 -1.877 1.00 38.41 102 ASP A C 1
ATOM 803 O O . ASP A 1 102 ? 2.402 -25.968 -1.746 1.00 38.41 102 ASP A O 1
ATOM 807 N N . ARG A 1 103 ? 4.431 -26.557 -1.038 1.00 38.38 103 ARG A N 1
ATOM 808 C CA . ARG A 1 103 ? 3.926 -27.391 0.069 1.00 38.38 103 ARG A CA 1
ATOM 809 C C . ARG A 1 103 ? 3.320 -26.564 1.205 1.00 38.38 103 ARG A C 1
ATOM 811 O O . ARG A 1 103 ? 2.306 -26.975 1.774 1.00 38.38 103 ARG A O 1
ATOM 818 N N . LEU A 1 104 ? 3.893 -25.396 1.505 1.00 38.09 104 LEU A N 1
ATOM 819 C CA . LEU A 1 104 ? 3.370 -24.458 2.506 1.00 38.09 104 LEU A CA 1
ATOM 820 C C . LEU A 1 104 ? 2.042 -23.820 2.064 1.00 38.09 104 LEU A C 1
ATOM 822 O O . LEU A 1 104 ? 1.143 -23.625 2.881 1.00 38.09 104 LEU A O 1
ATOM 826 N N . SER A 1 105 ? 1.874 -23.560 0.767 1.00 32.22 105 SER A N 1
ATOM 827 C CA . SER A 1 105 ? 0.657 -22.957 0.203 1.00 32.22 105 SER A CA 1
ATOM 828 C C . SER A 1 105 ? -0.507 -23.946 0.020 1.00 32.22 105 SER A C 1
ATOM 830 O O . SER A 1 105 ? -1.670 -23.545 0.109 1.00 32.22 105 SER A O 1
ATOM 832 N N . LYS A 1 106 ? -0.235 -25.250 -0.143 1.00 34.00 106 LYS A N 1
ATOM 833 C CA . LYS A 1 106 ? -1.256 -26.306 -0.331 1.00 34.00 106 LYS A CA 1
ATOM 834 C C . LYS A 1 106 ? -1.934 -26.818 0.952 1.00 34.00 106 LYS A C 1
ATOM 836 O O . LYS A 1 106 ? -2.892 -27.584 0.863 1.00 34.00 106 LYS A O 1
ATOM 841 N N . LYS A 1 107 ? -1.514 -26.390 2.152 1.00 34.59 107 LYS A N 1
ATOM 842 C CA . LYS A 1 107 ? -2.107 -26.810 3.446 1.00 34.59 107 LYS A CA 1
ATOM 843 C C . LYS A 1 107 ? -3.161 -25.849 4.026 1.00 34.59 107 LYS A C 1
ATOM 845 O O . LYS A 1 107 ? -3.342 -25.788 5.241 1.00 34.59 107 LYS A O 1
ATOM 850 N N . LYS A 1 108 ? -3.941 -25.160 3.186 1.00 37.25 108 LYS A N 1
ATOM 851 C CA . LYS A 1 108 ? -5.192 -24.514 3.630 1.00 37.25 108 LYS A CA 1
ATOM 852 C C . LYS A 1 108 ? -6.254 -25.580 3.948 1.00 37.25 108 LYS A C 1
ATOM 854 O O . LYS A 1 108 ? -7.078 -25.915 3.104 1.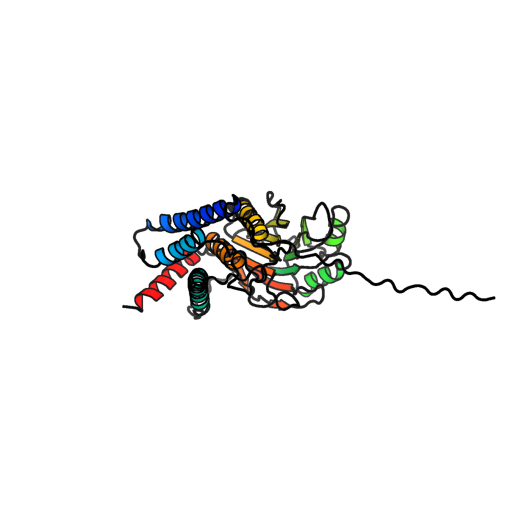00 37.25 108 LYS A O 1
ATOM 859 N N . LYS A 1 109 ? -6.249 -26.126 5.168 1.00 29.20 109 LYS A N 1
ATOM 860 C CA . LYS A 1 109 ? -7.457 -26.730 5.755 1.00 29.20 109 LYS A CA 1
ATOM 861 C C . LYS A 1 109 ? -8.190 -25.668 6.579 1.00 29.20 109 LYS A C 1
ATOM 863 O O . LYS A 1 109 ? -7.535 -25.011 7.385 1.00 29.20 109 LYS A O 1
ATOM 868 N N . PRO A 1 110 ? -9.515 -25.508 6.426 1.00 48.56 110 PRO A N 1
ATOM 869 C CA . PRO A 1 110 ? -10.311 -24.793 7.414 1.00 48.56 110 PRO A CA 1
ATOM 870 C C . PRO A 1 110 ? -10.528 -25.682 8.660 1.00 48.56 110 PRO A C 1
ATOM 872 O O . PRO A 1 110 ? -10.309 -26.892 8.582 1.00 48.56 110 PRO A O 1
ATOM 875 N N . LEU A 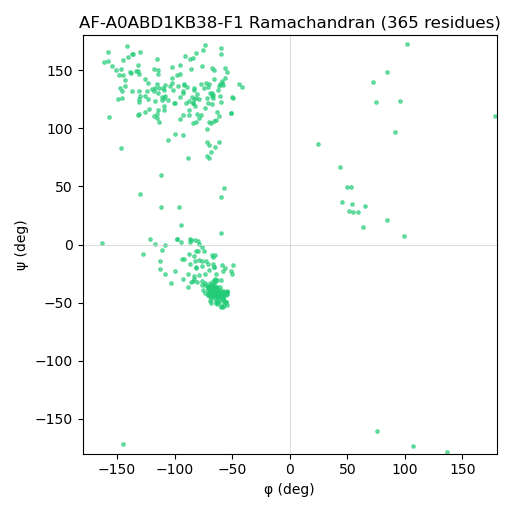1 111 ? -11.018 -25.075 9.751 1.00 32.50 111 LEU A N 1
ATOM 876 C CA . LEU A 1 111 ? -11.391 -25.617 11.082 1.00 32.50 111 LEU A CA 1
ATOM 877 C C . LEU A 1 111 ? -10.293 -25.492 12.162 1.00 32.50 111 LEU A C 1
ATOM 879 O O . LEU A 1 111 ? -9.182 -25.974 11.982 1.00 32.50 111 LEU A O 1
ATOM 883 N N . LEU A 1 112 ? -10.534 -24.852 13.315 1.00 33.38 112 LEU A N 1
ATOM 884 C CA . LEU A 1 112 ? -11.731 -24.867 14.173 1.00 33.38 112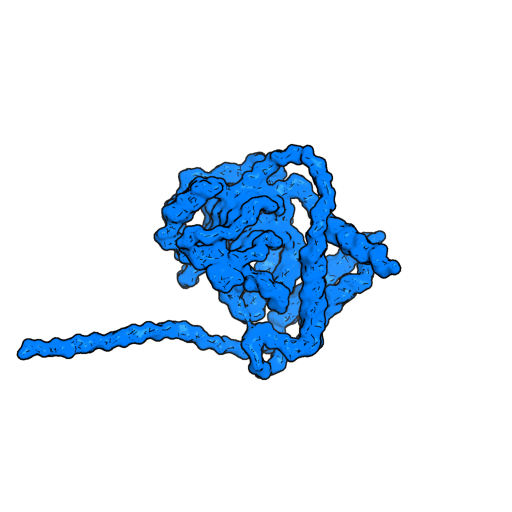 LEU A CA 1
ATOM 885 C C . LEU A 1 112 ? -12.204 -23.460 14.585 1.00 33.38 112 LEU A C 1
ATOM 887 O O . LEU A 1 112 ? -11.417 -22.521 14.635 1.00 33.38 112 LEU A O 1
ATOM 891 N N . SER A 1 113 ? -13.501 -23.367 14.881 1.00 39.84 113 SER A N 1
ATOM 892 C CA . SER A 1 113 ? -14.219 -22.201 15.400 1.00 39.84 113 SER A CA 1
ATOM 893 C C . SER A 1 113 ? -13.536 -21.596 16.628 1.00 39.84 113 SER A C 1
ATOM 895 O O . SER A 1 113 ? -13.515 -22.221 17.689 1.00 39.84 113 SER A O 1
ATOM 897 N N . GLU A 1 114 ? -13.016 -20.378 16.486 1.00 40.44 114 GLU A N 1
ATOM 898 C CA . GLU A 1 114 ? -12.795 -19.500 17.633 1.00 40.44 114 GLU A CA 1
ATOM 899 C C . GLU A 1 114 ? -14.178 -19.116 18.177 1.00 40.44 114 GLU A C 1
ATOM 901 O O . GLU A 1 114 ? -15.085 -18.766 17.415 1.00 40.44 114 GLU A O 1
ATOM 906 N N . GLU A 1 115 ? -14.359 -19.273 19.488 1.00 35.34 115 GLU A N 1
ATOM 907 C CA . GLU A 1 115 ? -15.509 -18.731 20.202 1.00 35.34 115 GLU A CA 1
ATOM 908 C C . GLU A 1 115 ? -15.657 -17.255 19.823 1.00 35.34 115 GLU A C 1
ATOM 910 O O . GLU A 1 115 ? -14.701 -16.483 19.903 1.00 35.34 115 GLU A O 1
ATOM 915 N N . GLN A 1 116 ? -16.855 -16.885 19.368 1.00 40.28 116 GLN A N 1
ATOM 916 C CA . GLN A 1 116 ? -17.252 -15.502 19.150 1.00 40.28 116 GLN A CA 1
ATOM 917 C C . GLN A 1 116 ? -17.197 -14.766 20.493 1.00 40.28 116 GLN A C 1
ATOM 919 O O . GLN A 1 116 ? -18.177 -14.714 21.229 1.00 40.28 116 GLN A O 1
ATOM 924 N N . THR A 1 117 ? -16.040 -14.209 20.828 1.00 40.28 117 THR A N 1
ATOM 925 C CA . THR A 1 117 ? -15.984 -13.040 21.697 1.00 40.28 117 THR A CA 1
ATOM 926 C C . THR A 1 117 ? -16.243 -11.846 20.793 1.00 40.28 117 THR A C 1
ATOM 928 O O . THR A 1 117 ? -15.513 -11.669 19.815 1.00 40.28 117 THR A O 1
ATOM 931 N N . ASP A 1 118 ? -17.311 -11.103 21.070 1.00 44.69 118 ASP A N 1
ATOM 932 C CA . ASP A 1 118 ? -17.783 -9.981 20.261 1.00 44.69 118 ASP A CA 1
ATOM 933 C C . ASP A 1 118 ? -16.650 -9.074 19.737 1.00 44.69 118 ASP A C 1
ATOM 935 O O . ASP A 1 118 ? -15.686 -8.734 20.425 1.00 44.69 118 ASP A O 1
ATOM 939 N N . ASP A 1 119 ? -16.779 -8.738 18.454 1.00 58.22 119 ASP A N 1
ATOM 940 C CA . ASP A 1 119 ? -15.907 -7.900 17.633 1.00 58.22 119 ASP A CA 1
ATOM 941 C C . ASP A 1 119 ? -15.899 -6.448 18.159 1.00 58.22 119 ASP A C 1
ATOM 943 O O . ASP A 1 119 ? -16.670 -5.617 17.692 1.00 58.22 119 ASP A O 1
ATOM 947 N N . GLU A 1 120 ? -15.065 -6.139 19.162 1.00 62.94 120 GLU A N 1
ATOM 948 C CA . GLU A 1 120 ? -14.975 -4.763 19.694 1.00 62.94 120 GLU A CA 1
ATOM 949 C C . GLU A 1 120 ? -14.235 -3.792 18.754 1.00 62.94 120 GLU A C 1
ATOM 951 O O . GLU A 1 120 ? -14.492 -2.591 18.782 1.00 62.94 120 GLU A O 1
ATOM 956 N N . ASN A 1 121 ? -13.336 -4.284 17.891 1.00 80.00 121 ASN A N 1
ATOM 957 C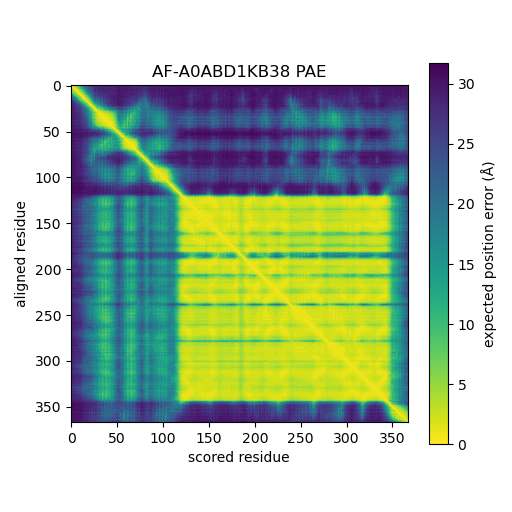 CA . ASN A 1 121 ? -12.542 -3.418 17.016 1.00 80.00 121 ASN A CA 1
ATOM 958 C C . ASN A 1 121 ? -13.270 -3.120 15.695 1.00 80.00 121 ASN A C 1
ATOM 960 O O . ASN A 1 121 ? -13.326 -3.982 14.816 1.00 80.00 121 ASN A O 1
ATOM 964 N N . LYS A 1 122 ? -13.693 -1.865 15.475 1.00 90.75 122 LYS A N 1
ATOM 965 C CA . LYS A 1 122 ? -14.255 -1.415 14.183 1.00 90.75 122 LYS A CA 1
ATOM 966 C C . LYS A 1 122 ? -13.345 -1.802 13.011 1.00 90.75 122 LYS A C 1
ATOM 968 O O . LYS A 1 122 ? -12.163 -1.449 12.970 1.00 90.75 122 LYS A O 1
ATOM 973 N N . LYS A 1 123 ? -13.922 -2.479 12.017 1.00 95.56 123 LYS A N 1
ATOM 974 C CA . LYS A 1 123 ? -13.292 -2.691 10.708 1.00 95.56 123 LYS A CA 1
ATOM 975 C C . LYS A 1 123 ? -13.417 -1.438 9.859 1.00 95.56 123 LYS A C 1
ATOM 977 O O . LYS A 1 123 ? -14.535 -1.000 9.600 1.00 95.56 123 LYS A O 1
ATOM 982 N N . VAL A 1 124 ? -12.288 -0.940 9.370 1.00 97.56 124 VAL A N 1
ATOM 983 C CA . VAL A 1 124 ? -12.242 0.243 8.508 1.00 97.56 124 VAL A CA 1
ATOM 984 C C . VAL A 1 124 ? -12.046 -0.151 7.054 1.00 97.56 124 VAL A C 1
ATOM 986 O O . VAL A 1 124 ? -11.333 -1.116 6.760 1.00 97.56 124 VAL A O 1
ATOM 989 N N . LYS A 1 125 ? -12.680 0.577 6.138 1.00 98.56 125 LYS A N 1
ATOM 990 C CA . LYS A 1 125 ? -12.560 0.334 4.694 1.00 98.56 125 LYS A CA 1
ATOM 991 C C . LYS A 1 125 ? -11.333 1.032 4.117 1.00 98.56 125 LYS A C 1
ATOM 993 O O . LYS A 1 125 ? -11.169 2.240 4.276 1.00 98.56 125 LYS A O 1
ATOM 998 N N . VAL A 1 126 ? -10.503 0.271 3.413 1.00 98.88 126 VAL A N 1
ATOM 999 C CA . VAL A 1 126 ? -9.230 0.720 2.851 1.00 98.88 126 VAL A CA 1
ATOM 1000 C C . VAL A 1 126 ? -9.204 0.487 1.344 1.00 98.88 126 VAL A C 1
ATOM 1002 O O . VAL A 1 126 ? -9.647 -0.559 0.868 1.00 98.88 126 VAL A O 1
ATOM 1005 N N . GLY A 1 127 ? -8.671 1.457 0.604 1.00 98.81 127 GLY A N 1
ATOM 1006 C CA . GLY A 1 127 ? -8.266 1.299 -0.792 1.00 98.81 127 GLY A CA 1
ATOM 1007 C C . GLY A 1 127 ? -6.751 1.450 -0.956 1.00 98.81 127 GLY A C 1
ATOM 1008 O O . GLY A 1 127 ? -6.123 2.221 -0.228 1.00 98.81 127 GLY A O 1
ATOM 1009 N N . LEU A 1 128 ? -6.177 0.771 -1.945 1.00 98.81 128 LEU A N 1
ATOM 1010 C CA . LEU A 1 128 ? -4.815 0.985 -2.443 1.00 98.81 128 LEU A CA 1
ATOM 1011 C C . LEU A 1 128 ? -4.858 1.113 -3.966 1.00 98.81 128 LEU A C 1
ATOM 1013 O O . LEU A 1 128 ? -5.396 0.227 -4.625 1.00 98.81 128 LEU A O 1
ATOM 1017 N N . LEU A 1 129 ? -4.270 2.175 -4.517 1.00 98.81 129 LEU A N 1
ATOM 1018 C CA . LEU A 1 129 ? -4.197 2.390 -5.961 1.00 98.81 129 LEU A CA 1
ATOM 1019 C C . LEU A 1 129 ? -2.894 3.091 -6.368 1.00 98.81 129 LEU A C 1
ATOM 1021 O O . LEU A 1 129 ? -2.622 4.214 -5.937 1.00 98.81 129 LEU A O 1
ATOM 1025 N N . ASN A 1 130 ? -2.151 2.497 -7.302 1.00 98.56 130 ASN A N 1
ATOM 1026 C CA . ASN A 1 130 ? -1.229 3.263 -8.137 1.00 98.56 130 ASN A CA 1
ATOM 1027 C C . ASN A 1 130 ? -2.046 4.134 -9.102 1.00 98.56 130 ASN A C 1
ATOM 1029 O O . ASN A 1 130 ? -2.655 3.658 -10.064 1.00 98.56 130 ASN A O 1
ATOM 1033 N N . VAL A 1 131 ? -2.102 5.438 -8.824 1.00 97.94 131 VAL A N 1
ATOM 1034 C CA . VAL A 1 131 ? -2.970 6.374 -9.554 1.00 97.94 131 VAL A CA 1
ATOM 1035 C C . VAL A 1 131 ? -2.346 6.839 -10.866 1.00 97.94 131 VAL A C 1
ATOM 1037 O O . VAL A 1 131 ? -3.051 7.403 -11.705 1.00 97.94 131 VAL A O 1
ATOM 1040 N N . ARG A 1 132 ? -1.041 6.611 -11.075 1.00 96.00 132 ARG A N 1
ATOM 104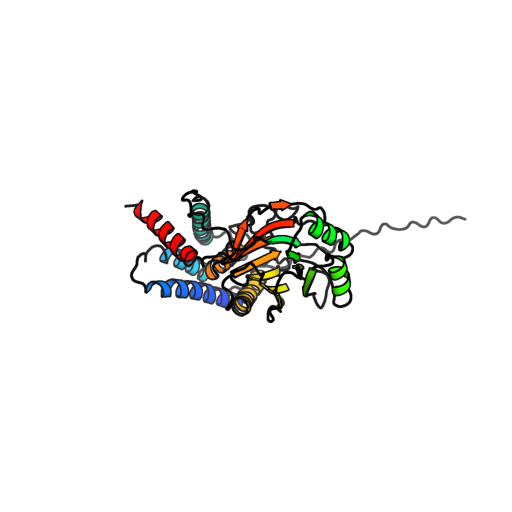1 C CA . ARG A 1 132 ? -0.285 7.047 -12.257 1.00 96.00 132 ARG A CA 1
ATOM 1042 C C . ARG A 1 132 ? -0.613 8.490 -12.650 1.00 96.00 132 ARG A C 1
ATOM 1044 O O . ARG A 1 132 ? -1.210 8.769 -13.697 1.00 96.00 132 ARG A O 1
ATOM 1051 N N . SER A 1 133 ? -0.229 9.405 -11.773 1.00 95.69 133 SER A N 1
ATOM 1052 C CA . SER A 1 133 ? -0.620 10.812 -11.698 1.00 95.69 133 SER A CA 1
ATOM 1053 C C . SER A 1 133 ? -2.023 11.066 -11.163 1.00 95.69 133 SER A C 1
ATOM 1055 O O . SER A 1 133 ? -3.013 10.663 -11.768 1.00 95.69 133 SER A O 1
ATOM 1057 N N . LEU A 1 134 ? -2.097 11.861 -10.093 1.00 96.19 134 LEU A N 1
ATOM 1058 C CA . LEU A 1 134 ? -3.341 12.436 -9.576 1.00 96.19 134 LEU A CA 1
ATOM 1059 C C . LEU A 1 134 ? -3.840 13.618 -10.427 1.00 96.19 134 LEU A C 1
ATOM 1061 O O . LEU A 1 134 ? -4.987 14.045 -10.301 1.00 96.19 134 LEU A O 1
ATOM 1065 N N . ASN A 1 135 ? -3.000 14.170 -11.306 1.00 93.31 135 ASN A N 1
ATOM 1066 C CA . ASN A 1 135 ? -3.370 15.333 -12.104 1.00 93.31 135 ASN A CA 1
ATOM 1067 C C . ASN A 1 135 ? -4.590 15.024 -12.993 1.00 93.31 135 ASN A C 1
ATOM 1069 O O . ASN A 1 135 ? -4.576 14.057 -13.753 1.00 93.31 135 ASN A O 1
ATOM 1073 N N . ASN A 1 136 ? -5.623 15.868 -12.914 1.00 94.00 136 ASN A N 1
ATOM 1074 C CA . ASN A 1 136 ? -6.947 15.672 -13.528 1.00 94.00 136 ASN A CA 1
ATOM 1075 C C . ASN A 1 136 ? -7.749 14.457 -13.013 1.00 94.00 136 ASN A C 1
ATOM 1077 O O . ASN A 1 136 ? -8.713 14.056 -13.659 1.00 94.00 136 ASN A O 1
ATOM 1081 N N . LYS A 1 137 ? -7.370 13.865 -11.873 1.00 97.50 137 LYS A N 1
ATOM 1082 C CA . LYS A 1 137 ? -8.058 12.704 -11.278 1.00 97.50 137 LYS A CA 1
ATOM 1083 C C . LYS A 1 137 ? -8.577 12.953 -9.862 1.00 97.50 137 LYS A C 1
ATOM 1085 O O . LYS A 1 137 ? -9.130 12.036 -9.269 1.00 97.50 137 LYS A O 1
ATOM 1090 N N . SER A 1 138 ? -8.461 14.174 -9.335 1.00 97.50 138 SER A N 1
ATOM 1091 C CA . SER A 1 138 ? -8.975 14.519 -8.002 1.00 97.50 138 SER A CA 1
ATOM 1092 C C . SER A 1 138 ? -10.470 14.211 -7.851 1.00 97.50 138 SER A C 1
ATOM 1094 O O . SER A 1 138 ? -10.849 13.514 -6.920 1.00 97.50 138 SER A O 1
ATOM 1096 N N . GLU A 1 139 ? -11.312 14.639 -8.796 1.00 97.75 139 GLU A N 1
ATOM 1097 C CA . GLU A 1 139 ? -12.761 14.386 -8.736 1.00 97.75 139 GLU A CA 1
ATOM 1098 C C . GLU A 1 139 ? -13.111 12.883 -8.803 1.00 97.75 139 GLU A C 1
ATOM 1100 O O . GLU A 1 139 ? -13.815 12.420 -7.904 1.00 97.75 139 GLU A O 1
ATOM 1105 N N . PRO A 1 140 ? -12.581 12.082 -9.755 1.00 98.06 140 PRO A N 1
ATOM 1106 C CA . PRO A 1 140 ? -12.753 10.628 -9.735 1.00 98.06 140 PRO A CA 1
ATOM 1107 C C . PRO A 1 140 ? -12.306 9.961 -8.430 1.00 98.06 140 PRO A C 1
ATOM 1109 O O . PRO A 1 140 ? -12.992 9.072 -7.939 1.00 98.06 140 PRO A O 1
ATOM 1112 N N . ILE A 1 141 ? -11.181 10.390 -7.848 1.00 98.50 141 ILE A N 1
ATOM 1113 C CA . ILE A 1 141 ? -10.684 9.845 -6.578 1.00 98.50 141 ILE A CA 1
ATOM 1114 C C . ILE A 1 141 ? -11.632 10.196 -5.422 1.00 98.50 141 ILE A C 1
ATOM 1116 O O . ILE A 1 141 ? -11.989 9.315 -4.643 1.00 98.50 141 ILE A O 1
ATOM 1120 N N . CYS A 1 142 ? -12.104 11.442 -5.344 1.00 98.44 142 CYS A N 1
ATOM 1121 C CA . CYS A 1 142 ? -13.073 11.870 -4.333 1.00 98.44 142 CYS A CA 1
ATOM 1122 C C . CYS A 1 142 ? -14.404 11.114 -4.450 1.00 98.44 142 CYS A C 1
ATOM 1124 O O . CYS A 1 142 ? -14.975 10.690 -3.439 1.00 98.44 142 CYS A O 1
ATOM 1126 N N . ALA A 1 143 ? -14.896 10.927 -5.678 1.00 98.12 143 ALA A N 1
ATOM 1127 C CA . ALA A 1 143 ? -16.083 10.126 -5.950 1.00 98.12 143 ALA A CA 1
ATOM 1128 C C . ALA A 1 143 ? -15.879 8.680 -5.482 1.00 98.12 143 ALA A C 1
ATOM 1130 O O . ALA A 1 143 ? -16.708 8.160 -4.742 1.00 98.12 143 ALA A O 1
ATOM 1131 N N . LEU A 1 144 ? -14.731 8.074 -5.799 1.00 97.94 144 LEU A N 1
ATOM 1132 C CA . LEU A 1 144 ? -14.415 6.700 -5.410 1.00 97.94 144 LEU A CA 1
ATOM 1133 C C . LEU A 1 144 ? -14.387 6.505 -3.888 1.00 97.94 144 LEU A C 1
ATOM 1135 O O . LEU A 1 144 ? -14.987 5.555 -3.379 1.00 97.94 144 LEU A O 1
ATOM 1139 N N . ILE A 1 145 ? -13.739 7.422 -3.155 1.00 98.50 145 ILE A N 1
ATOM 1140 C CA . ILE A 1 145 ? -13.714 7.411 -1.682 1.00 98.50 145 ILE A CA 1
ATOM 1141 C C . ILE A 1 145 ? -15.145 7.472 -1.136 1.00 98.50 145 ILE A C 1
ATOM 1143 O O . ILE A 1 145 ? -15.501 6.700 -0.245 1.00 98.50 145 ILE A O 1
ATOM 1147 N N . THR A 1 146 ? -15.974 8.355 -1.695 1.00 98.06 146 THR A N 1
ATOM 1148 C CA . THR A 1 146 ? -17.351 8.594 -1.241 1.00 98.06 146 THR A CA 1
ATOM 1149 C C . THR A 1 146 ? -18.268 7.403 -1.544 1.00 98.06 146 THR A C 1
ATOM 1151 O O . THR A 1 146 ? -18.967 6.919 -0.657 1.00 98.06 146 THR A O 1
ATOM 1154 N N . GLU A 1 147 ? -18.248 6.887 -2.774 1.00 97.50 147 GLU A N 1
ATOM 1155 C CA . GLU A 1 147 ? -19.119 5.801 -3.243 1.00 97.50 147 GLU A CA 1
ATOM 1156 C C . GLU A 1 147 ? -18.818 4.467 -2.557 1.00 97.50 147 GLU A C 1
ATOM 1158 O O . GLU A 1 147 ? -19.731 3.713 -2.215 1.00 97.50 147 GLU A O 1
ATOM 1163 N N . ARG A 1 148 ? -17.535 4.164 -2.325 1.00 97.38 148 ARG A N 1
ATOM 1164 C CA . ARG A 1 148 ? -17.118 2.960 -1.587 1.00 97.38 148 ARG A CA 1
ATOM 1165 C C . ARG A 1 148 ? -17.168 3.162 -0.067 1.00 97.38 148 ARG A C 1
ATOM 1167 O O . ARG A 1 148 ? -17.090 2.177 0.682 1.00 97.38 148 ARG A O 1
ATOM 1174 N N . ALA A 1 149 ? -17.375 4.402 0.384 1.00 97.50 149 ALA A N 1
ATOM 1175 C CA . ALA A 1 149 ? -17.270 4.835 1.773 1.00 97.50 149 ALA A CA 1
ATOM 1176 C C . ALA A 1 149 ? -15.946 4.372 2.393 1.00 97.50 149 ALA A C 1
ATOM 1178 O O . ALA A 1 149 ? -15.935 3.703 3.426 1.00 97.50 149 ALA A O 1
ATOM 1179 N N . LEU A 1 150 ? -14.842 4.636 1.691 1.00 98.31 150 LEU A N 1
ATOM 1180 C CA . LEU A 1 150 ? -13.510 4.362 2.216 1.00 98.31 150 LEU A CA 1
ATOM 1181 C C . LEU A 1 150 ? -13.258 5.270 3.416 1.00 98.31 150 LEU A C 1
ATOM 1183 O O . LEU A 1 150 ? -13.767 6.385 3.479 1.00 98.31 150 LEU A O 1
ATOM 1187 N N . GLU A 1 151 ? -12.448 4.788 4.346 1.00 98.38 151 GLU A N 1
ATOM 1188 C CA . GLU A 1 151 ? -11.956 5.549 5.495 1.00 98.38 151 GLU A CA 1
ATOM 1189 C C . GLU A 1 151 ? -10.451 5.786 5.394 1.00 98.38 151 GLU A C 1
ATOM 1191 O O . GLU A 1 151 ? -9.933 6.704 6.019 1.00 98.38 151 GLU A O 1
ATOM 1196 N N . VAL A 1 152 ? -9.748 4.974 4.600 1.00 98.75 152 VAL A N 1
ATOM 1197 C CA . VAL A 1 152 ? -8.335 5.141 4.260 1.00 98.75 152 VAL A CA 1
ATOM 1198 C C . VAL A 1 152 ? -8.168 4.869 2.765 1.00 98.75 152 VAL A C 1
ATOM 1200 O O . VAL A 1 152 ? -8.652 3.859 2.260 1.00 98.75 152 VAL A O 1
ATOM 1203 N N . PHE A 1 153 ? -7.473 5.741 2.042 1.00 98.75 153 PHE A N 1
ATOM 1204 C CA . PHE A 1 153 ? -7.092 5.518 0.653 1.00 98.75 153 PHE A CA 1
ATOM 1205 C C . PHE A 1 153 ? -5.603 5.805 0.453 1.00 98.75 153 PHE A C 1
ATOM 1207 O O . PHE A 1 153 ? -5.105 6.885 0.772 1.00 98.75 153 PHE A O 1
ATOM 1214 N N . LEU A 1 154 ? -4.885 4.802 -0.040 1.00 98.81 154 LEU A N 1
ATOM 1215 C CA . LEU A 1 154 ? -3.433 4.780 -0.149 1.00 98.81 154 LEU A CA 1
ATOM 1216 C C . LEU A 1 154 ? -3.075 4.891 -1.629 1.00 98.81 154 LEU A C 1
ATOM 1218 O O . LEU A 1 154 ? -3.436 4.030 -2.429 1.00 98.81 154 LEU A O 1
ATOM 1222 N N . LEU A 1 155 ? -2.409 5.981 -2.000 1.00 98.62 155 LEU A N 1
ATOM 1223 C CA . LEU A 1 155 ? -2.058 6.282 -3.383 1.00 98.62 155 LEU A CA 1
ATOM 1224 C C . LEU A 1 155 ? -0.553 6.161 -3.594 1.00 98.62 155 LEU A C 1
ATOM 1226 O O . LEU A 1 155 ? 0.233 6.710 -2.818 1.00 98.62 155 LEU A O 1
ATOM 1230 N N . THR A 1 156 ? -0.157 5.508 -4.680 1.00 98.12 156 THR A N 1
ATOM 1231 C CA . THR A 1 156 ? 1.218 5.520 -5.200 1.00 98.12 156 THR A CA 1
ATOM 1232 C C . THR A 1 156 ? 1.253 6.185 -6.573 1.00 98.12 156 THR A C 1
ATOM 1234 O O . THR A 1 156 ? 0.222 6.348 -7.229 1.00 98.12 156 THR A O 1
ATOM 1237 N N . GLU A 1 157 ? 2.435 6.644 -6.987 1.00 96.81 157 GLU A N 1
ATOM 1238 C CA . GLU A 1 157 ? 2.632 7.404 -8.224 1.00 96.81 157 GLU A CA 1
ATOM 1239 C C . GLU A 1 157 ? 1.709 8.626 -8.350 1.00 96.81 157 GLU A C 1
ATOM 1241 O O . GLU A 1 157 ? 1.078 8.874 -9.380 1.00 96.81 157 GLU A O 1
ATOM 1246 N N . THR A 1 158 ? 1.648 9.448 -7.305 1.00 96.31 158 THR A N 1
ATOM 1247 C CA . THR A 1 158 ? 0.816 10.663 -7.311 1.00 96.31 158 THR A CA 1
ATOM 1248 C C . THR A 1 158 ? 1.292 11.696 -8.340 1.00 96.31 158 THR A C 1
ATOM 1250 O O . THR A 1 158 ? 0.477 12.430 -8.906 1.00 96.31 158 THR A O 1
ATOM 1253 N N . TRP A 1 159 ? 2.601 11.729 -8.629 1.00 94.94 159 TRP A N 1
ATOM 1254 C CA . TRP A 1 159 ? 3.281 12.664 -9.543 1.00 94.94 159 TRP A CA 1
ATOM 1255 C C . TRP A 1 159 ? 3.023 14.138 -9.203 1.00 94.94 159 TRP A C 1
ATOM 1257 O O . TRP A 1 159 ? 3.014 15.010 -10.080 1.00 94.94 159 TRP A O 1
ATOM 1267 N N . LEU A 1 160 ? 2.772 14.406 -7.927 1.00 92.31 160 LEU A N 1
ATOM 1268 C CA . LEU A 1 160 ? 2.585 15.746 -7.400 1.00 92.31 160 LEU A CA 1
ATOM 1269 C C . LEU A 1 160 ? 3.939 16.408 -7.151 1.00 92.31 160 LEU A C 1
ATOM 1271 O O . LEU A 1 160 ? 4.980 15.756 -7.148 1.00 92.31 160 LEU A O 1
ATOM 1275 N N . ASN A 1 161 ? 3.915 17.721 -6.965 1.00 89.31 161 ASN A N 1
ATOM 1276 C CA . ASN A 1 161 ? 5.066 18.493 -6.519 1.00 89.31 161 ASN A CA 1
ATOM 1277 C C . ASN A 1 161 ? 4.628 19.496 -5.451 1.00 89.31 161 ASN A C 1
ATOM 1279 O O . ASN A 1 161 ? 3.447 19.836 -5.354 1.00 89.31 161 ASN A O 1
ATOM 1283 N N . SER A 1 162 ? 5.595 20.037 -4.717 1.00 86.12 162 SER A N 1
ATOM 1284 C CA . SER A 1 162 ? 5.381 21.040 -3.665 1.00 86.12 162 SER A CA 1
ATOM 1285 C C . SER A 1 162 ? 4.510 22.253 -4.031 1.00 86.12 162 SER A C 1
ATOM 1287 O O . SER A 1 162 ? 4.030 22.933 -3.130 1.00 86.12 162 SER A O 1
ATOM 1289 N N . ARG A 1 163 ? 4.275 22.554 -5.319 1.00 87.38 163 ARG A N 1
ATOM 1290 C CA . ARG A 1 163 ? 3.417 23.677 -5.739 1.00 87.38 163 ARG A CA 1
ATOM 1291 C C . ARG A 1 163 ? 1.944 23.315 -5.881 1.00 87.38 163 ARG A C 1
ATOM 1293 O O . ARG A 1 163 ? 1.123 24.220 -5.841 1.00 87.38 163 ARG A O 1
ATOM 1300 N N . ASN A 1 164 ? 1.618 22.050 -6.143 1.00 90.31 164 ASN A N 1
ATOM 1301 C CA . ASN A 1 164 ? 0.249 21.629 -6.463 1.00 90.31 164 ASN A CA 1
ATOM 1302 C C . ASN A 1 164 ? -0.272 20.468 -5.610 1.00 90.31 164 ASN A C 1
ATOM 1304 O O . ASN A 1 164 ? -1.456 20.151 -5.709 1.00 90.31 164 ASN A O 1
ATOM 1308 N N . ALA A 1 165 ? 0.583 19.836 -4.800 1.00 92.94 165 ALA A N 1
ATOM 1309 C CA . ALA A 1 165 ? 0.228 18.639 -4.050 1.00 92.94 165 ALA A CA 1
ATOM 1310 C C . ALA A 1 165 ? -0.967 18.869 -3.119 1.00 92.94 165 ALA A C 1
ATOM 1312 O O . ALA A 1 165 ? -1.968 18.164 -3.231 1.00 92.94 165 ALA A O 1
ATOM 1313 N N . ASP A 1 166 ? -0.891 19.892 -2.266 1.00 95.25 166 ASP A N 1
ATOM 1314 C CA . ASP A 1 166 ? -1.921 20.171 -1.265 1.00 95.25 166 ASP A CA 1
ATOM 1315 C C . ASP A 1 166 ? -3.277 20.502 -1.897 1.00 95.25 166 ASP A C 1
ATOM 1317 O O . ASP A 1 166 ? -4.306 20.045 -1.408 1.00 95.25 166 ASP A O 1
ATOM 1321 N N . ASP A 1 167 ? -3.298 21.264 -2.991 1.00 96.06 167 ASP A N 1
ATOM 1322 C CA . ASP A 1 167 ? -4.546 21.653 -3.653 1.00 96.06 167 ASP A CA 1
ATOM 1323 C C . ASP A 1 167 ? -5.206 20.469 -4.363 1.00 96.06 167 ASP A C 1
ATOM 1325 O O . ASP A 1 167 ? -6.415 20.268 -4.241 1.00 96.06 167 ASP A O 1
ATOM 1329 N N . LEU A 1 168 ? -4.417 19.649 -5.066 1.00 96.88 168 LEU A N 1
ATOM 1330 C CA . LEU A 1 168 ? -4.932 18.477 -5.774 1.00 96.88 168 LEU A CA 1
ATOM 1331 C C . LEU A 1 168 ? -5.372 17.365 -4.820 1.00 96.88 168 LEU A C 1
ATOM 1333 O O . LEU A 1 168 ? -6.382 16.717 -5.098 1.00 96.88 168 LEU A O 1
ATOM 1337 N N . LEU A 1 169 ? -4.656 17.155 -3.710 1.00 97.44 169 LEU A N 1
ATOM 1338 C CA . LEU A 1 169 ? -5.044 16.194 -2.674 1.00 97.44 169 LEU A CA 1
ATOM 1339 C C . LEU A 1 169 ? -6.273 16.670 -1.907 1.00 97.44 169 LEU A C 1
ATOM 1341 O O . LEU A 1 169 ? -7.198 15.889 -1.718 1.00 97.44 169 LEU A O 1
ATOM 1345 N N . ARG A 1 170 ? -6.354 17.959 -1.558 1.00 97.50 170 ARG A N 1
ATOM 1346 C CA . ARG A 1 170 ? -7.556 18.525 -0.930 1.00 97.50 170 ARG A CA 1
ATOM 1347 C C . ARG A 1 170 ? -8.781 18.402 -1.832 1.00 97.50 170 ARG A C 1
ATOM 1349 O O . ARG A 1 170 ? -9.850 18.081 -1.337 1.00 97.50 170 ARG A O 1
ATOM 1356 N N . ALA A 1 171 ? -8.628 18.602 -3.142 1.00 97.56 171 ALA A N 1
ATOM 1357 C CA . ALA A 1 171 ? -9.703 18.374 -4.109 1.00 97.56 171 ALA A CA 1
ATOM 1358 C C . ALA A 1 171 ? -10.046 16.883 -4.308 1.00 97.56 171 ALA A C 1
ATOM 1360 O O . ALA A 1 171 ? -11.128 16.569 -4.795 1.00 97.56 171 ALA A O 1
ATOM 1361 N N . ALA A 1 172 ? -9.122 15.971 -3.987 1.00 97.81 172 ALA A N 1
ATOM 1362 C CA . ALA A 1 172 ? -9.331 14.526 -4.060 1.00 97.81 172 ALA A CA 1
ATOM 1363 C C . ALA A 1 172 ? -9.959 13.943 -2.784 1.00 97.81 172 ALA A C 1
ATOM 1365 O O . ALA A 1 172 ? -10.465 12.824 -2.811 1.00 97.81 172 ALA A O 1
ATOM 1366 N N . CYS A 1 173 ? -9.926 14.687 -1.679 1.00 97.31 173 CYS A N 1
ATOM 1367 C CA . CYS A 1 173 ? -10.493 14.295 -0.398 1.00 97.31 173 CYS A CA 1
ATOM 1368 C C . CYS A 1 173 ? -11.948 14.773 -0.250 1.00 97.31 173 CYS A C 1
ATOM 1370 O O . CYS A 1 173 ? -12.242 15.940 -0.524 1.00 97.31 173 CYS A O 1
ATOM 1372 N N . PRO A 1 174 ? -12.849 13.931 0.284 1.00 95.38 174 PRO A N 1
ATOM 1373 C CA . PRO A 1 174 ? -14.104 14.403 0.859 1.00 95.38 174 PRO A CA 1
ATOM 1374 C C . PRO A 1 174 ? -13.868 15.387 2.028 1.00 95.38 174 PRO A C 1
ATOM 1376 O O . PRO A 1 174 ? -12.772 15.417 2.589 1.00 95.38 174 PRO A O 1
ATOM 1379 N N . PRO A 1 175 ? -14.880 16.171 2.455 1.00 90.44 175 PRO A N 1
ATOM 1380 C CA . PRO A 1 175 ? -14.714 17.215 3.477 1.00 90.44 175 PRO A CA 1
ATOM 1381 C C . PRO A 1 175 ? -14.191 16.768 4.854 1.00 90.44 175 PRO A C 1
ATOM 1383 O O . PRO A 1 175 ? -13.772 17.618 5.624 1.00 90.44 175 PRO A O 1
ATOM 1386 N N . ASN A 1 176 ? -14.246 15.476 5.176 1.00 94.06 176 ASN A N 1
ATOM 1387 C CA . ASN A 1 176 ? -13.888 14.884 6.470 1.00 94.06 176 ASN A CA 1
ATOM 1388 C C . ASN A 1 176 ? -12.621 14.014 6.389 1.00 94.06 176 ASN A C 1
ATOM 1390 O O . ASN A 1 176 ? -12.529 12.981 7.055 1.00 94.06 176 ASN A O 1
ATOM 1394 N N . PHE A 1 177 ? -11.684 14.383 5.515 1.00 97.81 177 PHE A N 1
ATOM 1395 C CA . PHE A 1 177 ? -10.455 13.637 5.265 1.00 97.81 177 PHE A CA 1
ATOM 1396 C C . PHE A 1 177 ? -9.209 14.496 5.477 1.00 97.81 177 PHE A C 1
ATOM 1398 O O . PHE A 1 177 ? -9.052 15.569 4.894 1.00 97.81 177 PHE A O 1
ATOM 1405 N N . CYS A 1 178 ? -8.262 13.932 6.214 1.00 97.81 178 CYS A N 1
ATOM 1406 C CA . CYS A 1 178 ? -6.883 14.380 6.285 1.00 97.81 178 CYS A CA 1
ATOM 1407 C C . CYS A 1 178 ? -6.031 13.663 5.232 1.00 97.81 178 CYS A C 1
ATOM 1409 O O . CYS A 1 178 ? -6.388 12.602 4.713 1.00 97.81 178 CYS A O 1
ATOM 1411 N N . PHE A 1 179 ? -4.857 14.222 4.939 1.00 98.25 179 PHE A N 1
ATOM 1412 C CA . PHE A 1 179 ? -3.858 13.529 4.139 1.00 98.25 179 PHE A CA 1
ATOM 1413 C C . PHE A 1 179 ? -2.432 13.872 4.561 1.00 98.25 179 PHE A C 1
ATOM 1415 O O . PHE A 1 179 ? -2.134 14.982 5.003 1.00 98.25 179 PHE A O 1
ATOM 1422 N N . TYR A 1 180 ? -1.537 12.912 4.353 1.00 97.75 180 TYR A N 1
ATOM 1423 C CA . TYR A 1 180 ? -0.099 13.143 4.269 1.00 97.75 180 TYR A CA 1
ATOM 1424 C C . TYR A 1 180 ? 0.386 12.738 2.882 1.00 97.75 180 TYR A C 1
ATOM 1426 O O . TYR A 1 180 ? -0.182 11.843 2.253 1.00 97.75 180 TYR A O 1
ATOM 1434 N N . HIS A 1 181 ? 1.450 13.375 2.405 1.00 95.62 181 HIS A N 1
ATOM 1435 C CA . HIS A 1 181 ? 2.075 13.023 1.137 1.00 95.62 181 HIS A CA 1
ATOM 1436 C C . HIS A 1 181 ? 3.585 13.208 1.192 1.00 95.62 181 HIS A C 1
ATOM 1438 O O . HIS A 1 181 ? 4.112 13.936 2.035 1.00 95.62 181 HIS A O 1
ATOM 1444 N N . GLN A 1 182 ? 4.262 12.512 0.288 1.00 91.56 182 GLN A N 1
ATOM 1445 C CA . GLN A 1 182 ? 5.664 12.723 -0.022 1.00 91.56 182 GLN A CA 1
ATOM 1446 C C . GLN A 1 182 ? 5.796 12.793 -1.540 1.00 91.56 182 GLN A C 1
ATOM 1448 O O . GLN A 1 182 ? 5.591 11.793 -2.233 1.00 91.56 182 GLN A O 1
ATOM 1453 N N . ASP A 1 183 ? 6.128 13.974 -2.055 1.00 83.00 183 ASP A N 1
ATOM 1454 C CA . ASP A 1 183 ? 6.448 14.190 -3.459 1.00 83.00 183 ASP A CA 1
ATOM 1455 C C . ASP A 1 183 ? 7.931 13.928 -3.762 1.00 83.00 183 ASP A C 1
ATOM 1457 O O . ASP A 1 183 ? 8.802 13.940 -2.887 1.00 83.00 183 ASP A O 1
ATOM 1461 N N . ARG A 1 184 ? 8.234 13.680 -5.040 1.00 72.94 184 ARG A N 1
ATOM 1462 C CA . ARG A 1 184 ? 9.614 13.555 -5.508 1.00 72.94 184 ARG A CA 1
ATOM 1463 C C . ARG A 1 184 ? 10.168 14.952 -5.793 1.00 72.94 184 ARG A C 1
ATOM 1465 O O . ARG A 1 184 ? 9.657 15.661 -6.654 1.00 72.94 184 ARG A O 1
ATOM 1472 N N . ALA A 1 185 ? 11.265 15.318 -5.129 1.00 66.81 185 ALA A N 1
ATOM 1473 C CA . ALA A 1 185 ? 11.863 16.651 -5.252 1.00 66.81 185 ALA A CA 1
ATOM 1474 C C . ALA A 1 185 ? 12.305 17.019 -6.685 1.00 66.81 185 ALA A C 1
ATOM 1476 O O . ALA A 1 185 ? 12.313 18.196 -7.046 1.00 66.81 185 ALA A O 1
ATOM 1477 N N . VAL A 1 186 ? 12.702 16.033 -7.502 1.00 67.06 186 VAL A N 1
ATOM 1478 C CA . VAL A 1 186 ? 13.198 16.243 -8.871 1.00 67.06 186 VAL A CA 1
ATOM 1479 C C . VAL A 1 186 ? 12.734 15.119 -9.797 1.00 67.06 186 VAL A C 1
ATOM 1481 O O . VAL A 1 186 ? 12.860 13.942 -9.472 1.00 67.06 186 VAL A O 1
ATOM 1484 N N . GLY A 1 187 ? 12.279 15.481 -10.997 1.00 67.12 187 GLY A N 1
ATOM 1485 C CA . GLY A 1 187 ? 11.927 14.543 -12.064 1.00 67.12 187 GLY A CA 1
ATOM 1486 C C . GLY A 1 187 ? 10.422 14.418 -12.296 1.00 67.12 187 GLY A C 1
ATOM 1487 O O . GLY A 1 187 ? 9.621 15.170 -11.748 1.00 67.12 187 GLY A O 1
ATOM 1488 N N . ARG A 1 188 ? 10.047 13.478 -13.167 1.00 71.00 188 ARG A N 1
ATOM 1489 C CA . ARG A 1 188 ? 8.654 13.099 -13.428 1.00 71.00 188 ARG A CA 1
ATOM 1490 C C . ARG A 1 188 ? 8.415 11.720 -12.828 1.00 71.00 188 ARG A C 1
ATOM 1492 O O . ARG A 1 188 ? 9.240 10.832 -13.027 1.00 71.00 188 ARG A O 1
ATOM 1499 N N . GLY A 1 189 ? 7.279 11.541 -12.168 1.00 84.50 189 GLY A N 1
ATOM 1500 C CA . GLY A 1 189 ? 6.889 10.250 -11.614 1.00 84.50 189 GLY A CA 1
ATOM 1501 C C . GLY A 1 189 ? 7.103 10.121 -10.107 1.00 84.50 189 GLY A C 1
ATOM 1502 O O . GLY A 1 189 ? 7.718 10.987 -9.485 1.00 84.50 189 GLY A O 1
ATOM 1503 N N . GLY A 1 190 ? 6.610 9.015 -9.550 1.00 90.25 190 GLY A N 1
ATOM 1504 C CA . GLY A 1 190 ? 6.728 8.680 -8.131 1.00 90.25 190 GLY A CA 1
ATOM 1505 C C . GLY A 1 190 ? 5.787 9.462 -7.218 1.00 90.25 190 GLY A C 1
ATOM 1506 O O . GLY A 1 190 ? 4.775 10.016 -7.657 1.00 90.25 190 GLY A O 1
ATOM 1507 N N . GLY A 1 191 ? 6.138 9.485 -5.936 1.00 93.81 191 GLY A N 1
ATOM 1508 C CA . GLY A 1 191 ? 5.347 10.097 -4.875 1.00 93.81 191 GLY A CA 1
ATOM 1509 C C . GLY A 1 191 ? 4.253 9.183 -4.324 1.00 93.81 191 GLY A C 1
ATOM 1510 O O . GLY A 1 191 ? 3.689 8.349 -5.034 1.00 93.81 191 GLY A O 1
ATOM 1511 N N . VAL A 1 192 ? 3.959 9.362 -3.041 1.00 96.75 192 VAL A N 1
ATOM 1512 C CA . VAL A 1 192 ? 2.977 8.579 -2.278 1.00 96.75 192 VAL A CA 1
ATOM 1513 C C . VAL A 1 192 ? 2.081 9.511 -1.471 1.00 96.75 192 VAL A C 1
ATOM 1515 O O . VAL A 1 192 ? 2.514 10.590 -1.058 1.00 96.75 192 VAL A O 1
ATOM 1518 N N . ALA A 1 193 ? 0.833 9.110 -1.242 1.00 98.06 193 ALA A N 1
ATOM 1519 C CA . ALA A 1 193 ? -0.084 9.831 -0.368 1.00 98.06 193 ALA A CA 1
ATOM 1520 C C . ALA A 1 193 ? -0.980 8.872 0.416 1.00 98.06 193 ALA A C 1
ATOM 1522 O O . ALA A 1 193 ? -1.459 7.876 -0.122 1.00 98.06 193 ALA A O 1
ATOM 1523 N N . ASN A 1 194 ? -1.229 9.211 1.677 1.00 98.50 194 ASN A N 1
ATOM 1524 C CA . ASN A 1 194 ? -2.168 8.506 2.539 1.00 98.50 194 ASN A CA 1
ATOM 1525 C C . ASN A 1 194 ? -3.291 9.479 2.868 1.00 98.50 194 ASN A C 1
ATOM 1527 O O . ASN A 1 194 ? -3.053 10.471 3.556 1.00 98.50 194 ASN A O 1
ATOM 1531 N N . LEU A 1 195 ? -4.484 9.199 2.355 1.00 98.69 195 LEU A N 1
ATOM 1532 C CA . LEU A 1 195 ? -5.713 9.945 2.599 1.00 98.69 195 LEU A CA 1
ATOM 1533 C C . LEU A 1 195 ? -6.521 9.148 3.625 1.00 98.69 195 LEU A C 1
ATOM 1535 O O . LEU A 1 195 ? -6.647 7.934 3.484 1.00 98.69 195 LEU A O 1
ATOM 1539 N N . PHE A 1 196 ? -7.045 9.778 4.666 1.00 98.62 196 PHE A N 1
ATOM 1540 C CA . PHE A 1 196 ? -7.771 9.063 5.716 1.00 98.62 196 PHE A CA 1
ATOM 1541 C C . PHE A 1 196 ? -8.779 9.959 6.428 1.00 98.62 196 PHE A C 1
ATOM 1543 O O . PHE A 1 196 ? -8.607 11.172 6.495 1.00 98.62 196 PHE A O 1
ATOM 1550 N N . SER A 1 197 ? -9.826 9.343 6.969 1.00 98.12 197 SER A N 1
ATOM 1551 C CA . SER A 1 197 ? -10.877 10.014 7.732 1.00 98.12 197 SER A CA 1
ATOM 1552 C C . SER A 1 197 ? -10.308 10.806 8.917 1.00 98.12 197 SER A C 1
ATOM 1554 O O . SER A 1 197 ? -9.393 10.353 9.606 1.00 98.12 197 SER A O 1
ATOM 1556 N N . GLU A 1 198 ? -10.890 11.964 9.209 1.00 97.00 198 GLU A N 1
ATOM 1557 C CA . GLU A 1 198 ? -10.585 12.757 10.410 1.00 97.00 198 GLU A CA 1
ATOM 1558 C C . GLU A 1 198 ? -10.976 12.047 11.724 1.00 97.00 198 GLU A C 1
ATOM 1560 O O . GLU A 1 198 ? -10.591 12.490 12.804 1.00 97.00 198 GLU A O 1
ATOM 1565 N N . GLU A 1 199 ? -11.698 10.921 11.656 1.00 96.50 199 GLU A N 1
ATOM 1566 C CA . GLU A 1 199 ? -12.005 10.070 12.819 1.00 96.50 199 GLU A CA 1
ATOM 1567 C C . GLU A 1 199 ? -10.757 9.408 13.435 1.00 96.50 199 GLU A C 1
ATOM 1569 O O . GLU A 1 199 ? -10.791 8.977 14.591 1.00 96.50 199 GLU A O 1
ATOM 1574 N N . PHE A 1 200 ? -9.649 9.314 12.692 1.00 97.81 200 PHE A N 1
ATOM 1575 C CA . PHE A 1 200 ? -8.400 8.773 13.218 1.00 97.81 200 PHE A CA 1
ATOM 1576 C C . PHE A 1 200 ? -7.608 9.840 13.972 1.00 97.81 200 PHE A C 1
ATOM 1578 O O . PHE A 1 200 ? -7.315 10.911 13.448 1.00 97.81 200 PHE A O 1
ATOM 1585 N N . GLN A 1 201 ? -7.120 9.499 15.162 1.00 97.69 201 GLN A N 1
ATOM 1586 C CA . GLN A 1 201 ? -5.940 10.166 15.700 1.00 97.69 201 GLN A CA 1
ATOM 1587 C C . GLN A 1 201 ? -4.731 9.749 14.864 1.00 97.69 201 GLN A C 1
ATOM 1589 O O . GLN A 1 201 ? -4.518 8.558 14.617 1.00 97.69 201 GLN A O 1
ATOM 1594 N N . HIS A 1 202 ? -3.945 10.727 14.415 1.00 97.94 202 HIS A N 1
ATOM 1595 C CA . HIS A 1 202 ? -2.889 10.476 13.445 1.00 97.94 202 HIS A CA 1
ATOM 1596 C C . HIS A 1 202 ? -1.593 11.230 13.740 1.00 97.94 202 HIS A C 1
ATOM 1598 O O . HIS A 1 202 ? -1.596 12.351 14.250 1.00 97.94 202 HIS A O 1
ATOM 1604 N N . ALA A 1 203 ? -0.468 10.622 13.363 1.00 97.06 203 ALA A N 1
ATOM 1605 C CA . ALA A 1 203 ? 0.838 11.270 13.391 1.00 97.06 203 ALA A CA 1
ATOM 1606 C C . ALA A 1 203 ? 1.731 10.757 12.257 1.00 97.06 203 ALA A C 1
ATOM 1608 O O . ALA A 1 203 ? 1.843 9.553 12.029 1.00 97.06 203 ALA A O 1
ATOM 1609 N N . LEU A 1 204 ? 2.397 11.678 11.561 1.00 96.94 204 LEU A N 1
ATOM 1610 C CA . LEU A 1 204 ? 3.396 11.333 10.555 1.00 96.94 204 LEU A CA 1
ATOM 1611 C C . LEU A 1 204 ? 4.662 10.788 11.230 1.00 96.94 204 LEU A C 1
ATOM 1613 O O . LEU A 1 204 ? 5.259 11.464 12.072 1.00 96.94 204 LEU A O 1
ATOM 1617 N N . ILE A 1 205 ? 5.105 9.603 10.813 1.00 95.75 205 ILE A N 1
ATOM 1618 C CA . ILE A 1 205 ? 6.363 9.009 11.264 1.00 95.75 205 ILE A CA 1
ATOM 1619 C C . ILE A 1 205 ? 7.498 9.499 10.371 1.00 95.75 205 ILE A C 1
ATOM 1621 O O . ILE A 1 205 ? 7.470 9.380 9.146 1.00 95.75 205 ILE A O 1
ATOM 1625 N N . ARG A 1 206 ? 8.510 10.097 11.001 1.00 90.44 206 ARG A N 1
ATOM 1626 C CA . ARG A 1 206 ? 9.705 10.603 10.318 1.00 90.44 206 ARG A CA 1
ATOM 1627 C C . ARG A 1 206 ? 10.715 9.471 10.116 1.00 90.44 206 ARG A C 1
ATOM 1629 O O . ARG A 1 206 ? 10.665 8.469 10.813 1.00 90.44 206 ARG A O 1
ATOM 1636 N N . GLY A 1 207 ? 11.650 9.659 9.184 1.00 82.06 207 GLY A N 1
ATOM 1637 C CA . GLY A 1 207 ? 12.726 8.689 8.924 1.00 82.06 207 GLY A CA 1
ATOM 1638 C C . GLY A 1 207 ? 12.495 7.762 7.726 1.00 82.06 207 GLY A C 1
ATOM 1639 O O . GLY A 1 207 ? 13.302 6.877 7.494 1.00 82.06 207 GLY A O 1
ATOM 1640 N N . CYS A 1 208 ? 11.447 7.987 6.929 1.00 83.19 208 CYS A N 1
ATOM 1641 C CA . CYS A 1 208 ? 11.160 7.202 5.718 1.00 83.19 208 CYS A CA 1
ATOM 1642 C C . CYS A 1 208 ? 11.874 7.700 4.443 1.00 83.19 208 CYS A C 1
ATOM 1644 O O . CYS A 1 208 ? 11.584 7.223 3.347 1.00 83.19 208 CYS A O 1
ATOM 1646 N N . ALA A 1 209 ? 12.747 8.706 4.549 1.00 85.06 209 ALA A N 1
ATOM 1647 C CA . ALA A 1 209 ? 13.351 9.352 3.387 1.00 85.06 209 ALA A CA 1
ATOM 1648 C C . ALA A 1 209 ? 14.475 8.493 2.794 1.00 85.06 209 ALA A C 1
ATOM 1650 O O . ALA A 1 209 ? 15.543 8.377 3.390 1.00 85.06 209 ALA A O 1
ATOM 1651 N N . GLU A 1 210 ? 14.254 7.955 1.596 1.00 90.38 210 GLU A N 1
ATOM 1652 C CA . GLU A 1 210 ? 15.211 7.102 0.891 1.00 90.38 210 GLU A CA 1
ATOM 1653 C C . GLU A 1 210 ? 15.312 7.445 -0.598 1.00 90.38 210 GLU A C 1
ATOM 1655 O O . GLU A 1 210 ? 14.495 8.178 -1.157 1.00 90.38 210 GLU A O 1
ATOM 1660 N N . LYS A 1 211 ? 16.379 6.952 -1.240 1.00 88.56 211 LYS A N 1
ATOM 1661 C CA . LYS A 1 211 ? 16.645 7.187 -2.673 1.00 88.56 211 LYS A CA 1
ATOM 1662 C C . LYS A 1 211 ? 16.083 6.093 -3.576 1.00 88.56 211 LYS A C 1
ATOM 1664 O O . LYS A 1 211 ? 15.803 6.350 -4.743 1.00 88.56 211 LYS A O 1
ATOM 1669 N N . THR A 1 212 ? 15.994 4.874 -3.056 1.00 90.81 212 THR A N 1
ATOM 1670 C CA . THR A 1 212 ? 15.635 3.664 -3.808 1.00 90.81 212 THR A CA 1
ATOM 1671 C C . THR A 1 212 ? 14.134 3.380 -3.789 1.00 90.81 212 THR A C 1
ATOM 1673 O O . THR A 1 212 ? 13.666 2.549 -4.563 1.00 90.81 212 THR A O 1
ATOM 1676 N N . PHE A 1 213 ? 13.384 4.070 -2.929 1.00 93.69 213 PHE A N 1
ATOM 1677 C CA . 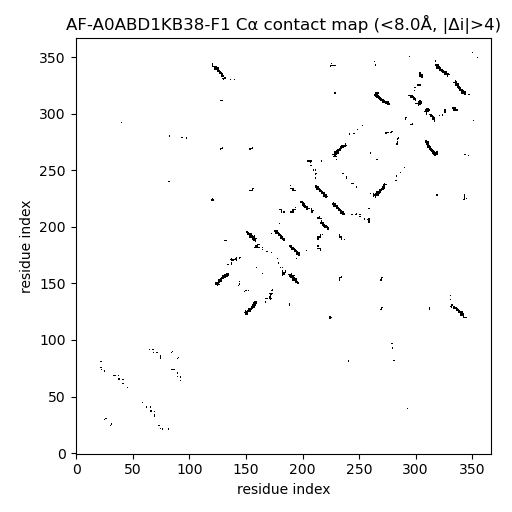PHE A 1 213 ? 11.931 4.018 -2.832 1.00 93.69 213 PHE A CA 1
ATOM 1678 C C . PHE A 1 213 ? 11.395 5.285 -2.162 1.00 93.69 213 PHE A C 1
ATOM 1680 O O . PHE A 1 213 ? 12.094 5.964 -1.410 1.00 93.69 213 PHE A O 1
ATOM 1687 N N . GLU A 1 214 ? 10.128 5.575 -2.412 1.00 94.75 214 GLU A N 1
ATOM 1688 C CA . GLU A 1 214 ? 9.328 6.543 -1.685 1.00 94.75 214 GLU A CA 1
ATOM 1689 C C . GLU A 1 214 ? 8.499 5.811 -0.613 1.00 94.75 214 GLU A C 1
ATOM 1691 O O . GLU A 1 214 ? 7.941 4.745 -0.869 1.00 94.75 214 GLU A O 1
ATOM 1696 N N . CYS A 1 215 ? 8.420 6.357 0.603 1.00 94.88 215 CYS A N 1
ATOM 1697 C CA . CYS A 1 215 ? 7.712 5.721 1.714 1.00 94.88 215 CYS A CA 1
ATOM 1698 C C . CYS A 1 215 ? 7.054 6.754 2.619 1.00 94.88 215 CYS A C 1
ATOM 1700 O O . CYS A 1 215 ? 7.696 7.699 3.065 1.00 94.88 215 CYS A O 1
ATOM 1702 N N . LEU A 1 216 ? 5.786 6.526 2.947 1.00 96.56 216 LEU A N 1
ATOM 1703 C CA . LEU A 1 216 ? 5.021 7.350 3.866 1.00 96.56 216 LEU A CA 1
ATOM 1704 C C . LEU A 1 216 ? 4.432 6.478 4.970 1.00 96.56 216 LEU A C 1
ATOM 1706 O O . LEU A 1 216 ? 3.569 5.639 4.715 1.00 96.56 216 LEU A O 1
ATOM 1710 N N . ALA A 1 217 ? 4.898 6.692 6.198 1.00 98.06 217 ALA A N 1
ATOM 1711 C CA . ALA A 1 217 ? 4.440 5.964 7.371 1.00 98.06 217 ALA A CA 1
ATOM 1712 C C . ALA A 1 217 ? 3.636 6.876 8.300 1.00 98.06 217 ALA A C 1
ATOM 1714 O O . ALA A 1 217 ? 4.085 7.954 8.690 1.00 98.06 217 ALA A O 1
ATOM 1715 N N . VAL A 1 218 ? 2.432 6.441 8.654 1.00 98.44 218 VAL A N 1
ATOM 1716 C CA . VAL A 1 218 ? 1.473 7.210 9.444 1.00 98.44 218 VAL A CA 1
ATOM 1717 C C . VAL A 1 218 ? 0.966 6.333 10.580 1.00 98.44 218 VAL A C 1
ATOM 1719 O O . VAL A 1 218 ? 0.459 5.236 10.358 1.00 98.44 218 VAL A O 1
ATOM 1722 N N . HIS A 1 219 ? 1.101 6.822 11.806 1.00 97.94 219 HIS A N 1
ATOM 1723 C CA . HIS A 1 219 ? 0.390 6.286 12.956 1.00 97.94 219 HIS A CA 1
ATOM 1724 C C . HIS A 1 219 ? -1.098 6.570 12.783 1.00 97.94 219 HIS A C 1
ATOM 1726 O O . HIS A 1 219 ? -1.455 7.735 12.617 1.00 97.94 219 HIS A O 1
ATOM 1732 N N . LEU A 1 220 ? -1.948 5.547 12.860 1.00 98.19 220 LEU A N 1
ATOM 1733 C CA . LEU A 1 220 ? -3.402 5.690 12.849 1.00 98.19 220 LEU A CA 1
ATOM 1734 C C . LEU A 1 220 ? -4.010 4.993 14.067 1.00 98.19 220 LEU A C 1
ATOM 1736 O O . LEU A 1 220 ? -3.763 3.811 14.309 1.00 98.19 220 LEU A O 1
ATOM 1740 N N . GLN A 1 221 ? -4.843 5.717 14.806 1.00 96.44 221 GLN A N 1
ATOM 1741 C CA . GLN A 1 221 ? -5.564 5.225 15.973 1.00 96.44 221 GLN A CA 1
ATOM 1742 C C . GLN A 1 221 ? -7.041 5.611 15.855 1.00 96.44 221 GLN A C 1
ATOM 1744 O O . GLN A 1 221 ? -7.392 6.787 15.917 1.00 96.44 221 GLN A O 1
ATOM 1749 N N . HIS A 1 222 ? -7.911 4.615 15.685 1.00 96.06 222 HIS A N 1
ATOM 1750 C CA . HIS A 1 222 ? -9.363 4.799 15.723 1.00 96.06 222 HIS A CA 1
ATOM 1751 C C . HIS A 1 222 ? -9.872 4.718 17.171 1.00 96.06 222 HIS A C 1
ATOM 1753 O O . HIS A 1 222 ? -9.280 4.005 17.980 1.00 96.06 222 HIS A O 1
ATOM 1759 N N . ALA A 1 223 ? -10.972 5.391 17.515 1.00 94.12 223 ALA A N 1
ATOM 1760 C CA . ALA A 1 223 ? -11.538 5.340 18.872 1.00 94.12 223 ALA A CA 1
ATOM 1761 C C . ALA A 1 223 ? -11.888 3.904 19.317 1.00 94.12 223 ALA A C 1
ATOM 1763 O O . ALA A 1 223 ? -11.600 3.514 20.443 1.00 94.12 223 ALA A O 1
ATOM 1764 N N . ASP A 1 224 ? -12.426 3.110 18.390 1.00 93.31 224 ASP A N 1
ATOM 1765 C CA . ASP A 1 224 ? -12.783 1.701 18.609 1.00 93.31 224 ASP A CA 1
ATOM 1766 C C . ASP A 1 224 ? -11.600 0.729 18.474 1.00 93.31 224 ASP A C 1
ATOM 1768 O O . ASP A 1 224 ? -11.797 -0.478 18.484 1.00 93.31 224 ASP A O 1
ATOM 1772 N N . TRP A 1 225 ? -10.368 1.200 18.258 1.00 93.06 225 TRP A N 1
ATOM 1773 C CA . TRP A 1 225 ? -9.214 0.304 18.180 1.00 93.06 225 TRP A CA 1
ATOM 1774 C C . TRP A 1 225 ? -8.520 0.200 19.527 1.00 93.06 225 TRP A C 1
ATOM 1776 O O . TRP A 1 225 ? -8.048 1.185 20.086 1.00 93.06 225 TRP A O 1
ATOM 1786 N N . ASN A 1 226 ? -8.321 -1.025 19.997 1.00 89.25 226 ASN A N 1
ATOM 1787 C CA . ASN A 1 226 ? -7.553 -1.275 21.216 1.00 89.25 226 ASN A CA 1
ATOM 1788 C C . ASN A 1 226 ? -6.045 -0.943 21.115 1.00 89.25 226 ASN A C 1
ATOM 1790 O O . ASN A 1 226 ? -5.336 -1.019 22.119 1.00 89.25 226 ASN A O 1
ATOM 1794 N N . ARG A 1 227 ? -5.527 -0.648 19.917 1.00 90.12 227 ARG A N 1
ATOM 1795 C CA . ARG A 1 227 ? -4.126 -0.280 19.660 1.00 90.12 227 ARG A CA 1
ATOM 1796 C C . ARG A 1 227 ? -3.970 0.432 18.313 1.00 90.12 227 ARG A C 1
ATOM 1798 O O . ARG A 1 227 ? -4.771 0.178 17.409 1.00 90.12 227 ARG A O 1
ATOM 1805 N N . PRO A 1 228 ? -2.900 1.218 18.134 1.00 95.19 228 PRO A N 1
ATOM 1806 C CA . PRO A 1 228 ? -2.667 1.914 16.882 1.00 95.19 228 PRO A CA 1
ATOM 1807 C C . PRO A 1 228 ? -2.147 0.965 15.803 1.00 95.19 228 PRO A C 1
ATOM 1809 O O . PRO A 1 228 ? -1.485 -0.037 16.089 1.00 95.19 228 PRO A O 1
ATOM 1812 N N . VAL A 1 229 ? -2.403 1.323 14.548 1.00 97.81 229 VAL A N 1
ATOM 1813 C CA . VAL A 1 229 ? -1.836 0.679 13.362 1.00 97.81 229 VAL A CA 1
ATOM 1814 C C . VAL A 1 229 ? -0.827 1.629 12.729 1.00 97.81 229 VAL A C 1
ATOM 1816 O O . VAL A 1 229 ? -1.147 2.779 12.430 1.00 97.81 229 VAL A O 1
ATOM 1819 N N . LEU A 1 230 ? 0.390 1.142 12.485 1.00 98.44 230 LEU A N 1
ATOM 1820 C CA . LEU A 1 230 ? 1.334 1.825 11.608 1.00 98.44 230 LEU A CA 1
ATOM 1821 C C . LEU A 1 230 ? 0.955 1.532 10.157 1.00 98.44 230 LEU A C 1
ATOM 1823 O O . LEU A 1 230 ? 1.114 0.403 9.686 1.00 98.44 230 LEU A O 1
ATOM 1827 N N . CYS A 1 231 ? 0.439 2.543 9.467 1.00 98.62 231 CYS A N 1
ATOM 1828 C CA . CYS A 1 231 ? 0.095 2.478 8.055 1.00 98.62 231 CYS A CA 1
ATOM 1829 C C . CYS A 1 231 ? 1.280 2.960 7.215 1.00 98.62 231 CYS A C 1
ATOM 1831 O O . CYS A 1 231 ? 1.629 4.139 7.256 1.00 98.62 231 CYS A O 1
ATOM 1833 N N . ILE A 1 232 ? 1.910 2.053 6.474 1.00 98.56 232 ILE A N 1
ATOM 1834 C CA . ILE A 1 232 ? 3.078 2.318 5.632 1.00 98.56 232 ILE A CA 1
ATOM 1835 C C . ILE A 1 232 ? 2.651 2.181 4.172 1.00 98.56 232 ILE A C 1
ATOM 1837 O O . ILE A 1 232 ? 2.140 1.139 3.771 1.00 98.56 232 ILE A O 1
ATOM 1841 N N . ASN A 1 233 ? 2.874 3.213 3.370 1.00 98.44 233 ASN A N 1
ATOM 1842 C CA . ASN A 1 233 ? 2.623 3.189 1.935 1.00 98.44 233 ASN A CA 1
ATOM 1843 C C . ASN A 1 233 ? 3.941 3.378 1.188 1.00 98.44 233 ASN A C 1
ATOM 1845 O O . ASN A 1 233 ? 4.659 4.349 1.437 1.00 98.44 233 ASN A O 1
ATOM 1849 N N . VAL A 1 234 ? 4.271 2.429 0.318 1.00 97.75 234 VAL A N 1
ATOM 1850 C CA . VAL A 1 234 ? 5.572 2.320 -0.341 1.00 97.75 234 VAL A CA 1
ATOM 1851 C C . VAL A 1 234 ? 5.393 2.408 -1.849 1.00 97.75 234 VAL A C 1
ATOM 1853 O O . VAL A 1 234 ? 4.557 1.735 -2.436 1.00 97.75 234 VAL A O 1
ATOM 1856 N N . TYR A 1 235 ? 6.222 3.201 -2.507 1.00 96.88 235 TYR A N 1
ATOM 1857 C CA . TYR A 1 235 ? 6.406 3.102 -3.945 1.00 96.88 235 TYR A CA 1
ATOM 1858 C C . TYR A 1 235 ? 7.877 2.835 -4.219 1.00 96.88 235 TYR A C 1
ATOM 1860 O O . TYR A 1 235 ? 8.739 3.653 -3.906 1.00 96.88 235 TYR A O 1
ATOM 1868 N N . ARG A 1 236 ? 8.174 1.675 -4.798 1.00 94.69 236 ARG A N 1
ATOM 1869 C CA . ARG A 1 236 ? 9.504 1.370 -5.317 1.00 94.69 236 ARG A CA 1
ATOM 1870 C C . ARG A 1 236 ? 9.471 1.574 -6.833 1.00 94.69 236 ARG A C 1
ATOM 1872 O O . ARG A 1 236 ? 8.697 0.888 -7.497 1.00 94.69 236 ARG A O 1
ATOM 1879 N N . PRO A 1 237 ? 10.318 2.445 -7.408 1.00 90.69 237 PRO A N 1
ATOM 1880 C CA . PRO A 1 237 ? 10.451 2.553 -8.854 1.00 90.69 237 PRO A CA 1
ATOM 1881 C C . PRO A 1 237 ? 10.780 1.201 -9.507 1.00 90.69 237 PRO A C 1
ATOM 1883 O O . PRO A 1 237 ? 11.485 0.380 -8.906 1.00 90.69 237 PRO A O 1
ATOM 1886 N N . PRO A 1 238 ? 10.336 0.957 -10.750 1.00 87.62 238 PRO A N 1
ATOM 1887 C CA . PRO A 1 238 ? 10.704 -0.256 -11.459 1.00 87.62 238 PRO A CA 1
ATOM 1888 C C . PRO A 1 238 ? 12.224 -0.331 -11.632 1.00 87.62 238 PRO A C 1
ATOM 1890 O O . PRO A 1 238 ? 12.889 0.655 -11.948 1.00 87.62 238 PRO A O 1
ATOM 1893 N N . GLY A 1 239 ? 12.774 -1.526 -11.437 1.00 76.31 239 GLY A N 1
ATOM 1894 C CA . GLY A 1 239 ? 14.198 -1.807 -11.585 1.00 76.31 239 GLY A CA 1
ATOM 1895 C C . GLY A 1 239 ? 14.377 -3.243 -12.048 1.00 76.31 239 GLY A C 1
ATOM 1896 O O . GLY A 1 239 ? 13.819 -4.155 -11.436 1.00 76.31 239 GLY A O 1
ATOM 1897 N N . GLY A 1 240 ? 15.090 -3.423 -13.160 1.00 67.56 240 GLY A N 1
ATOM 1898 C CA . GLY A 1 240 ? 15.249 -4.724 -13.810 1.00 67.56 240 GLY A CA 1
ATOM 1899 C C . GLY A 1 240 ? 16.357 -5.585 -13.211 1.00 67.56 240 GLY A C 1
ATOM 1900 O O . GLY A 1 240 ? 16.260 -6.802 -13.280 1.00 67.56 240 GLY A O 1
ATOM 1901 N N . SER A 1 241 ? 17.381 -4.977 -12.604 1.00 78.81 241 SER A N 1
ATOM 1902 C CA . SER A 1 241 ? 18.559 -5.708 -12.134 1.00 78.81 241 SER A CA 1
ATOM 1903 C C . SER A 1 241 ? 18.472 -6.086 -10.658 1.00 78.81 241 SER A C 1
ATOM 1905 O O . SER A 1 241 ? 17.973 -5.322 -9.823 1.00 78.81 241 SER A O 1
ATOM 1907 N N . LEU A 1 242 ? 19.053 -7.240 -10.322 1.00 75.56 242 LEU A N 1
ATOM 1908 C CA . LEU A 1 242 ? 19.215 -7.695 -8.943 1.00 75.56 242 LEU A CA 1
ATOM 1909 C C . LEU A 1 242 ? 19.937 -6.643 -8.082 1.00 75.56 242 LEU A C 1
ATOM 1911 O O . LEU A 1 242 ? 19.496 -6.368 -6.973 1.00 75.56 242 LEU A O 1
ATOM 1915 N N . ARG A 1 243 ? 20.959 -5.960 -8.616 1.00 78.00 243 ARG A N 1
ATOM 1916 C CA . ARG A 1 243 ? 21.683 -4.882 -7.917 1.00 78.00 243 ARG A CA 1
ATOM 1917 C C . ARG A 1 243 ? 20.754 -3.777 -7.404 1.00 78.00 243 ARG A C 1
ATOM 1919 O O . ARG A 1 243 ? 20.770 -3.467 -6.218 1.00 78.00 243 ARG A O 1
ATOM 1926 N N . THR A 1 244 ? 19.895 -3.229 -8.266 1.00 81.81 244 THR A N 1
ATOM 1927 C CA . THR A 1 244 ? 18.945 -2.170 -7.860 1.00 81.81 244 THR A CA 1
ATOM 1928 C C . THR A 1 244 ? 17.909 -2.665 -6.852 1.00 81.81 244 THR A C 1
ATOM 1930 O O . THR A 1 244 ? 17.425 -1.904 -6.015 1.00 81.81 244 THR A O 1
ATOM 1933 N N . PHE A 1 245 ? 17.543 -3.949 -6.911 1.00 85.88 245 PHE A N 1
ATOM 1934 C CA . PHE A 1 245 ? 16.699 -4.564 -5.893 1.00 85.88 245 PHE A CA 1
ATOM 1935 C C . PHE A 1 245 ? 17.416 -4.673 -4.543 1.00 85.88 245 PHE A C 1
ATOM 1937 O O . PHE A 1 245 ? 16.809 -4.376 -3.522 1.00 85.88 245 PHE A O 1
ATOM 1944 N N . LEU A 1 246 ? 18.690 -5.054 -4.524 1.00 80.44 246 LEU A N 1
ATOM 1945 C CA . LEU A 1 246 ? 19.471 -5.212 -3.296 1.00 80.44 246 LEU A CA 1
ATOM 1946 C C . LEU A 1 246 ? 19.755 -3.869 -2.614 1.00 80.44 246 LEU A C 1
ATOM 1948 O O . LEU A 1 246 ? 19.644 -3.760 -1.396 1.00 80.44 246 LEU A O 1
ATOM 1952 N N . GLU A 1 247 ? 20.033 -2.820 -3.392 1.00 83.88 247 GLU A N 1
ATOM 1953 C CA . GLU A 1 247 ? 20.133 -1.447 -2.878 1.00 83.88 247 GLU A CA 1
ATOM 1954 C C . GLU A 1 247 ? 18.821 -0.993 -2.221 1.00 83.88 247 GLU A C 1
ATOM 1956 O O . GLU A 1 247 ? 18.832 -0.395 -1.142 1.00 83.88 247 GLU A O 1
ATOM 1961 N N . PHE A 1 248 ? 17.682 -1.305 -2.851 1.00 92.19 248 PHE A N 1
ATOM 1962 C CA . PHE A 1 248 ? 16.366 -1.117 -2.244 1.00 92.19 248 PHE A CA 1
ATOM 1963 C C . PHE A 1 248 ? 16.235 -1.920 -0.950 1.00 92.19 248 PHE A C 1
ATOM 1965 O O . PHE A 1 248 ? 15.924 -1.339 0.081 1.00 92.19 248 PHE A O 1
ATOM 1972 N N . TYR A 1 249 ? 16.498 -3.224 -0.996 1.00 88.25 249 TYR A N 1
ATOM 1973 C CA . TYR A 1 249 ? 16.304 -4.146 0.116 1.00 88.25 249 TYR A CA 1
ATOM 1974 C C . TYR A 1 249 ? 17.092 -3.716 1.362 1.00 88.25 249 TYR A C 1
ATOM 1976 O O . TYR A 1 249 ? 16.498 -3.569 2.427 1.00 88.25 249 TYR A O 1
ATOM 1984 N N . ASN A 1 250 ? 18.384 -3.405 1.218 1.00 82.62 250 ASN A N 1
ATOM 1985 C CA . ASN A 1 250 ? 19.240 -2.982 2.332 1.00 82.62 250 ASN A CA 1
ATOM 1986 C C . ASN A 1 250 ? 18.728 -1.691 2.993 1.00 82.62 250 ASN A C 1
ATOM 1988 O O . ASN A 1 250 ? 18.685 -1.572 4.219 1.00 82.62 250 ASN A O 1
ATOM 1992 N N . ALA A 1 251 ? 18.315 -0.710 2.183 1.00 89.88 251 ALA A N 1
ATOM 1993 C CA . ALA A 1 251 ? 17.720 0.522 2.694 1.00 89.88 251 ALA A CA 1
ATOM 1994 C C . ALA A 1 251 ? 16.355 0.258 3.351 1.00 89.88 251 ALA A C 1
ATOM 1996 O O . ALA A 1 251 ? 16.066 0.795 4.420 1.00 89.88 251 ALA A O 1
ATOM 1997 N N . PHE A 1 252 ? 15.542 -0.605 2.740 1.00 94.88 252 PHE A N 1
ATOM 1998 C CA . PHE A 1 252 ? 14.195 -0.931 3.187 1.00 94.88 252 PHE A CA 1
ATOM 1999 C C . PHE A 1 252 ? 14.191 -1.665 4.530 1.00 94.88 252 PHE A C 1
ATOM 2001 O O . PHE A 1 252 ? 13.401 -1.310 5.398 1.00 94.88 252 PHE A O 1
ATOM 2008 N N . VAL A 1 253 ? 15.102 -2.624 4.744 1.00 88.00 253 VAL A N 1
ATOM 2009 C CA . VAL A 1 253 ? 15.282 -3.322 6.030 1.00 88.00 253 VAL A CA 1
ATOM 2010 C C . VAL A 1 253 ? 15.564 -2.325 7.151 1.00 88.00 253 VAL A C 1
ATOM 2012 O O . VAL A 1 253 ? 14.850 -2.327 8.153 1.00 88.00 253 VAL A O 1
ATOM 2015 N N . ARG A 1 254 ? 16.558 -1.447 6.960 1.00 89.12 254 ARG A N 1
ATOM 2016 C CA . ARG A 1 254 ? 16.954 -0.437 7.952 1.00 89.12 254 ARG A CA 1
ATOM 2017 C C . ARG A 1 254 ? 15.801 0.509 8.280 1.00 89.12 254 ARG A C 1
ATOM 2019 O O . ARG A 1 254 ? 15.429 0.642 9.440 1.00 89.12 254 ARG A O 1
ATOM 2026 N N . VAL A 1 255 ? 15.187 1.108 7.258 1.00 94.88 255 VAL A N 1
ATOM 2027 C CA . VAL A 1 255 ? 14.063 2.036 7.456 1.00 94.88 255 VAL A CA 1
ATOM 2028 C C . VAL A 1 255 ? 12.888 1.343 8.125 1.00 94.88 255 VAL A C 1
ATOM 2030 O O . VAL A 1 255 ? 12.309 1.895 9.057 1.00 94.88 255 VAL A O 1
ATOM 2033 N N . PHE A 1 256 ? 12.539 0.132 7.689 1.00 95.31 256 PHE A N 1
ATOM 2034 C CA . PHE A 1 256 ? 11.441 -0.613 8.284 1.00 95.31 256 PHE A CA 1
ATOM 2035 C C . PHE A 1 256 ? 11.704 -0.925 9.759 1.00 95.31 256 PHE A C 1
ATOM 2037 O O . PHE A 1 256 ? 10.803 -0.756 10.579 1.00 95.31 256 PHE A O 1
ATOM 2044 N N . GLN A 1 257 ? 12.916 -1.350 10.121 1.00 89.19 257 GLN A N 1
ATOM 2045 C CA . GLN A 1 257 ? 13.298 -1.571 11.518 1.00 89.19 257 GLN A CA 1
ATOM 2046 C C . GLN A 1 257 ? 13.135 -0.300 12.354 1.00 89.19 257 GLN A C 1
ATOM 2048 O O . GLN A 1 257 ? 12.491 -0.346 13.404 1.00 89.19 257 GLN A O 1
ATOM 2053 N N . ASP A 1 258 ? 13.641 0.827 11.855 1.00 88.31 258 ASP A N 1
ATOM 2054 C CA . ASP A 1 258 ? 13.614 2.105 12.565 1.00 88.31 258 ASP A CA 1
ATOM 2055 C C . ASP A 1 258 ? 12.175 2.570 12.839 1.00 88.31 258 ASP A C 1
ATOM 2057 O O . ASP A 1 258 ? 11.825 2.876 13.979 1.00 88.31 258 ASP A O 1
ATOM 2061 N N . ILE A 1 259 ? 11.310 2.574 11.819 1.00 92.88 259 ILE A N 1
ATOM 2062 C CA . ILE A 1 259 ? 9.957 3.147 11.933 1.00 92.88 259 ILE A CA 1
ATOM 2063 C C . ILE A 1 259 ? 8.940 2.209 12.589 1.00 92.88 259 ILE A C 1
ATOM 2065 O O . ILE A 1 259 ? 7.875 2.661 13.009 1.00 92.88 259 ILE A O 1
ATOM 2069 N N . SER A 1 260 ? 9.224 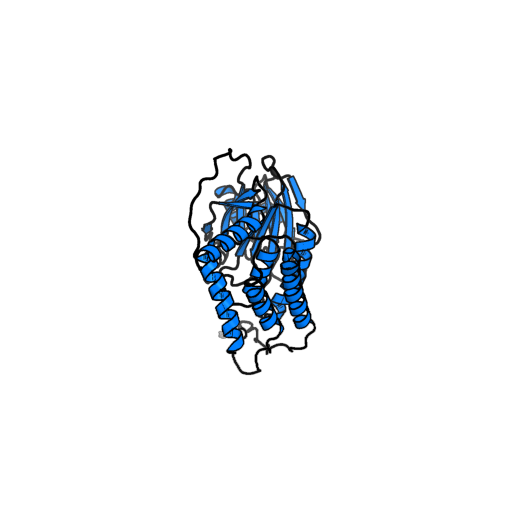0.904 12.632 1.00 91.12 260 SER A N 1
ATOM 2070 C CA . SER A 1 260 ? 8.245 -0.120 13.018 1.00 91.12 260 SER A CA 1
ATOM 2071 C C . SER A 1 260 ? 8.515 -0.802 14.359 1.00 91.12 260 SER A C 1
ATOM 2073 O O . SER A 1 260 ? 7.694 -1.611 14.806 1.00 91.12 260 SER A O 1
ATOM 2075 N N . SER A 1 261 ? 9.641 -0.479 14.996 1.00 85.50 261 SER A N 1
ATOM 2076 C CA . SER A 1 261 ? 10.103 -1.055 16.265 1.00 85.50 261 SER A CA 1
ATOM 2077 C C . SER A 1 261 ? 9.074 -0.934 17.396 1.00 85.50 261 SER A C 1
ATOM 2079 O O . SER A 1 261 ? 8.817 -1.914 18.096 1.00 85.50 261 SER A O 1
ATOM 2081 N N . ASP A 1 262 ? 8.405 0.214 17.502 1.00 84.94 262 ASP A N 1
ATOM 2082 C CA . ASP A 1 262 ? 7.415 0.498 18.552 1.00 84.94 262 ASP A CA 1
ATOM 2083 C C . ASP A 1 262 ? 5.987 0.019 18.220 1.00 84.94 262 ASP A C 1
ATOM 2085 O O . ASP A 1 262 ? 5.052 0.227 18.997 1.00 84.94 262 ASP A O 1
ATOM 2089 N N . TYR A 1 263 ? 5.780 -0.632 17.069 1.00 89.19 263 TYR A N 1
ATOM 2090 C CA . TYR A 1 263 ? 4.443 -0.954 16.565 1.00 89.19 263 TYR A CA 1
ATOM 2091 C C . TYR A 1 263 ? 4.161 -2.450 16.521 1.00 89.19 263 TYR A C 1
ATOM 2093 O O . TYR A 1 263 ? 4.712 -3.199 15.714 1.00 89.19 263 TYR A O 1
ATOM 2101 N N . ALA A 1 264 ? 3.187 -2.895 17.314 1.00 89.38 264 ALA A N 1
ATOM 2102 C CA . ALA A 1 264 ? 2.695 -4.268 17.235 1.00 89.38 264 ALA A CA 1
ATOM 2103 C C . ALA A 1 264 ? 1.875 -4.525 15.958 1.00 89.38 264 ALA A C 1
ATOM 2105 O O . ALA A 1 264 ? 1.965 -5.618 15.393 1.00 89.38 264 ALA A O 1
ATOM 2106 N N . CYS A 1 265 ? 1.092 -3.539 15.506 1.00 95.25 265 CYS A N 1
ATOM 2107 C CA . CYS A 1 265 ? 0.204 -3.645 14.349 1.00 95.25 265 CYS A CA 1
ATOM 2108 C C . CYS A 1 265 ? 0.713 -2.823 13.172 1.00 95.25 265 CYS A C 1
ATOM 2110 O O . CYS A 1 265 ? 0.936 -1.620 13.297 1.00 95.25 265 CYS A O 1
ATOM 2112 N N . ILE A 1 266 ? 0.862 -3.481 12.025 1.00 98.00 266 ILE A N 1
ATOM 2113 C CA . ILE A 1 266 ? 1.343 -2.868 10.789 1.00 98.00 266 ILE A CA 1
ATOM 2114 C C . ILE A 1 266 ? 0.407 -3.235 9.656 1.00 98.00 266 ILE A C 1
ATOM 2116 O O . ILE A 1 266 ? 0.108 -4.414 9.454 1.00 98.00 266 ILE A O 1
ATOM 2120 N N . LEU A 1 267 ? 0.023 -2.215 8.900 1.00 98.69 267 LEU A N 1
ATOM 2121 C CA . LEU A 1 267 ? -0.525 -2.329 7.561 1.00 98.69 267 LEU A CA 1
ATOM 2122 C C . LEU A 1 267 ? 0.477 -1.667 6.618 1.00 98.69 267 LEU A C 1
ATOM 2124 O O . LEU A 1 267 ? 0.636 -0.453 6.635 1.00 98.69 267 LEU A O 1
ATOM 2128 N N . MET A 1 268 ? 1.177 -2.462 5.823 1.00 98.69 268 MET A N 1
ATOM 2129 C CA . MET A 1 268 ? 2.076 -1.973 4.790 1.00 98.69 268 MET A CA 1
ATOM 2130 C C . MET A 1 268 ? 1.466 -2.268 3.429 1.00 98.69 268 MET A C 1
ATOM 2132 O O . MET A 1 268 ? 0.997 -3.370 3.167 1.00 98.69 268 MET A O 1
ATOM 2136 N N . THR A 1 269 ? 1.464 -1.277 2.560 1.00 98.75 269 THR A N 1
ATOM 2137 C CA . THR A 1 269 ? 0.864 -1.363 1.234 1.00 98.75 269 THR A CA 1
ATOM 2138 C C . THR A 1 269 ? 1.727 -0.639 0.223 1.00 98.75 269 THR A C 1
ATOM 2140 O O . THR A 1 269 ? 2.668 0.062 0.606 1.00 98.75 269 THR A O 1
ATOM 2143 N N . GLY A 1 270 ? 1.395 -0.791 -1.052 1.00 98.38 270 GLY A N 1
ATOM 2144 C CA . GLY A 1 270 ? 1.996 0.012 -2.099 1.00 98.38 270 GLY A CA 1
ATOM 2145 C C . GLY A 1 270 ? 2.376 -0.786 -3.329 1.00 98.38 270 GLY A C 1
ATOM 2146 O O . GLY A 1 270 ? 2.173 -1.998 -3.381 1.00 98.38 270 GLY A O 1
ATOM 2147 N N . ASP A 1 271 ? 2.961 -0.090 -4.294 1.00 98.25 271 ASP A N 1
ATOM 2148 C CA . ASP A 1 271 ? 3.503 -0.675 -5.513 1.00 98.25 271 ASP A CA 1
ATOM 2149 C C . ASP A 1 271 ? 4.999 -0.928 -5.318 1.00 98.25 271 ASP A C 1
ATOM 2151 O O . ASP A 1 271 ? 5.821 -0.007 -5.250 1.00 98.25 271 ASP A O 1
ATOM 2155 N N . PHE A 1 272 ? 5.349 -2.205 -5.199 1.00 96.62 272 PHE A N 1
ATOM 2156 C CA . PHE A 1 272 ? 6.727 -2.632 -4.988 1.00 96.62 272 PHE A CA 1
ATOM 2157 C C . PHE A 1 272 ? 7.480 -2.831 -6.306 1.00 96.62 272 PHE A C 1
ATOM 2159 O O . PHE A 1 272 ? 8.691 -3.075 -6.284 1.00 96.62 272 PHE A O 1
ATOM 2166 N N . ASN A 1 273 ? 6.796 -2.775 -7.456 1.00 95.69 273 ASN A N 1
ATOM 2167 C CA . ASN A 1 273 ? 7.345 -3.162 -8.754 1.00 95.69 273 ASN A CA 1
ATOM 2168 C C . ASN A 1 273 ? 8.116 -4.499 -8.695 1.00 95.69 273 ASN A C 1
ATOM 2170 O O . ASN A 1 273 ? 9.154 -4.696 -9.337 1.00 95.69 273 ASN A O 1
ATOM 2174 N N . LEU A 1 274 ? 7.614 -5.423 -7.875 1.00 91.50 274 LEU A N 1
ATOM 2175 C CA . LEU A 1 274 ? 8.063 -6.803 -7.791 1.00 91.50 274 LEU A CA 1
ATOM 2176 C C . LEU A 1 274 ? 6.995 -7.652 -8.455 1.00 91.50 274 LEU A C 1
ATOM 2178 O O . LEU A 1 274 ? 5.842 -7.605 -8.055 1.00 91.50 274 LEU A O 1
ATOM 2182 N N . HIS A 1 275 ? 7.384 -8.442 -9.451 1.00 88.19 275 HIS A N 1
ATOM 2183 C CA . HIS A 1 275 ? 6.502 -9.423 -10.082 1.00 88.19 275 HIS A CA 1
ATOM 2184 C C . HIS A 1 275 ? 6.220 -10.566 -9.106 1.00 88.19 275 HIS A C 1
ATOM 2186 O O . HIS A 1 275 ? 6.829 -11.633 -9.223 1.00 88.19 275 HIS A O 1
ATOM 2192 N N . PHE A 1 276 ? 5.387 -10.332 -8.092 1.00 86.50 276 PHE A N 1
ATOM 2193 C CA . PHE A 1 276 ? 5.238 -11.227 -6.947 1.00 86.50 276 PHE A CA 1
ATOM 2194 C C . PHE A 1 276 ? 4.630 -12.584 -7.341 1.00 86.50 276 PHE A C 1
ATOM 2196 O O . PHE A 1 276 ? 4.851 -13.587 -6.657 1.00 86.50 276 PHE A O 1
ATOM 2203 N N . GLU A 1 277 ? 3.968 -12.651 -8.502 1.00 83.19 277 GLU A N 1
ATOM 2204 C CA . GLU A 1 277 ? 3.491 -13.888 -9.124 1.00 83.19 277 GLU A CA 1
ATOM 2205 C C . GLU A 1 277 ? 4.633 -14.835 -9.543 1.00 83.19 277 GLU A C 1
ATOM 2207 O O . GLU A 1 277 ? 4.462 -16.054 -9.598 1.00 83.19 277 GLU A O 1
ATOM 2212 N N . LYS A 1 278 ? 5.833 -14.299 -9.800 1.00 81.69 278 LYS A N 1
ATOM 2213 C CA . LYS A 1 278 ? 7.012 -15.065 -10.230 1.00 81.69 278 LYS A CA 1
ATOM 2214 C C . LYS A 1 278 ? 7.799 -15.569 -9.023 1.00 81.69 278 LYS A C 1
ATOM 2216 O O . LYS A 1 278 ? 8.862 -15.046 -8.685 1.00 81.69 278 LYS A O 1
ATOM 2221 N N . ALA A 1 279 ? 7.270 -16.587 -8.346 1.00 69.50 279 ALA A N 1
ATOM 2222 C CA . ALA A 1 279 ? 7.795 -17.077 -7.067 1.00 69.50 279 ALA A CA 1
ATOM 2223 C C . ALA A 1 279 ? 9.284 -17.497 -7.072 1.00 69.50 279 ALA A C 1
ATOM 2225 O O . ALA A 1 279 ? 9.884 -17.549 -6.003 1.00 69.50 279 ALA A O 1
ATOM 2226 N N . ASN A 1 280 ? 9.865 -17.779 -8.241 1.00 67.06 280 ASN A N 1
ATOM 2227 C CA . ASN A 1 280 ? 11.238 -18.251 -8.443 1.00 67.06 280 ASN A CA 1
ATOM 2228 C C . ASN A 1 280 ? 12.273 -17.143 -8.741 1.00 67.06 280 ASN A C 1
ATOM 2230 O O . ASN A 1 280 ? 13.439 -17.463 -8.993 1.00 67.06 280 ASN A O 1
ATOM 2234 N N . ARG A 1 281 ? 11.880 -15.858 -8.752 1.00 75.06 281 ARG A N 1
ATOM 2235 C CA . ARG A 1 281 ? 12.839 -14.743 -8.854 1.00 75.06 281 ARG A CA 1
ATOM 2236 C C . ARG A 1 281 ? 13.568 -14.554 -7.527 1.00 75.06 281 ARG A C 1
ATOM 2238 O O . ARG A 1 281 ? 12.927 -14.503 -6.479 1.00 75.06 281 ARG A O 1
ATOM 2245 N N . ILE A 1 282 ? 14.888 -14.375 -7.582 1.00 72.44 282 ILE A N 1
ATOM 2246 C CA . ILE A 1 282 ? 15.742 -14.176 -6.398 1.00 72.44 282 ILE A CA 1
ATOM 2247 C C . ILE A 1 282 ? 15.251 -12.992 -5.558 1.00 72.44 282 ILE A C 1
ATOM 2249 O O . ILE A 1 282 ? 15.118 -13.113 -4.343 1.00 72.44 282 ILE A O 1
ATOM 2253 N N . SER A 1 283 ? 14.881 -11.881 -6.201 1.00 78.88 283 SER A N 1
ATOM 2254 C CA . SER A 1 283 ? 14.313 -10.717 -5.513 1.00 78.88 283 SER A CA 1
ATOM 2255 C C . SER A 1 283 ? 13.056 -11.054 -4.706 1.00 78.88 283 SER A C 1
ATOM 2257 O O . SER A 1 283 ? 12.915 -10.622 -3.566 1.00 78.88 283 SER A O 1
ATOM 2259 N N . ASN A 1 284 ? 12.171 -11.896 -5.244 1.00 80.38 284 ASN A N 1
ATOM 2260 C CA . ASN A 1 284 ? 10.976 -12.343 -4.531 1.00 80.38 284 ASN A CA 1
ATOM 2261 C C . ASN A 1 284 ? 11.305 -13.304 -3.385 1.00 80.38 284 ASN A C 1
ATOM 2263 O O . ASN A 1 284 ? 10.633 -13.257 -2.358 1.00 80.38 284 ASN A O 1
ATOM 2267 N N . ILE A 1 285 ? 12.314 -14.167 -3.535 1.00 74.88 285 ILE A N 1
ATOM 2268 C CA . ILE A 1 285 ? 12.780 -15.054 -2.457 1.00 74.88 285 ILE A CA 1
ATOM 2269 C C . ILE A 1 285 ? 13.321 -14.212 -1.295 1.00 74.88 285 ILE A C 1
ATOM 2271 O O . ILE A 1 285 ? 12.848 -14.354 -0.169 1.00 74.8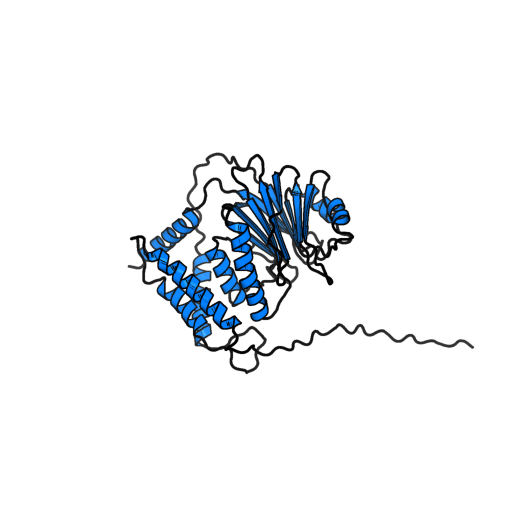8 285 ILE A O 1
ATOM 2275 N N . ILE A 1 286 ? 14.230 -13.276 -1.580 1.00 75.81 286 ILE A N 1
ATOM 2276 C CA . ILE A 1 286 ? 14.806 -12.361 -0.584 1.00 75.81 286 ILE A CA 1
ATOM 2277 C C . ILE A 1 286 ? 13.707 -11.526 0.085 1.00 75.81 286 ILE A C 1
ATOM 2279 O O . ILE A 1 286 ? 13.650 -11.425 1.310 1.00 75.81 286 ILE A O 1
ATOM 2283 N N . PHE A 1 287 ? 12.772 -10.974 -0.694 1.00 84.94 287 PHE A N 1
ATOM 2284 C CA . PHE A 1 287 ? 11.677 -10.190 -0.128 1.00 84.94 287 PHE A CA 1
ATOM 2285 C C . PHE A 1 287 ? 10.746 -11.043 0.750 1.00 84.94 287 PHE A C 1
ATOM 2287 O O . PHE A 1 287 ? 10.324 -10.590 1.810 1.00 84.94 287 PHE A O 1
ATOM 2294 N N . LYS A 1 288 ? 10.476 -12.307 0.392 1.00 79.31 288 LYS A N 1
ATOM 2295 C CA . LYS A 1 288 ? 9.722 -13.239 1.252 1.00 79.31 288 LYS A CA 1
ATOM 2296 C C . LYS A 1 288 ? 10.450 -13.539 2.563 1.00 79.31 288 LYS A C 1
ATOM 2298 O O . LYS A 1 288 ? 9.788 -13.612 3.595 1.00 79.31 288 LYS A O 1
ATOM 2303 N N . ILE A 1 289 ? 11.780 -13.653 2.548 1.00 74.69 289 ILE A N 1
ATOM 2304 C CA . ILE A 1 289 ? 12.583 -13.783 3.774 1.00 74.69 289 ILE A CA 1
ATOM 2305 C C . ILE A 1 289 ? 12.408 -12.540 4.656 1.00 74.69 289 ILE A C 1
ATOM 2307 O O . ILE A 1 289 ? 12.173 -12.686 5.854 1.00 74.69 289 ILE A O 1
ATOM 2311 N N . PHE A 1 290 ? 12.420 -11.331 4.084 1.00 83.25 290 PHE A N 1
ATOM 2312 C CA . PHE A 1 290 ? 12.091 -10.105 4.822 1.00 83.25 290 PHE A CA 1
ATOM 2313 C C . PHE A 1 290 ? 10.693 -10.168 5.448 1.00 83.25 290 PHE A C 1
ATOM 2315 O O . PHE A 1 290 ? 10.545 -9.916 6.645 1.00 83.25 290 PHE A O 1
ATOM 2322 N N . LEU A 1 291 ? 9.673 -10.569 4.681 1.00 84.31 291 LEU A N 1
ATOM 2323 C CA . LEU A 1 291 ? 8.315 -10.704 5.214 1.00 84.31 291 LEU A CA 1
ATOM 2324 C C . LEU A 1 291 ? 8.280 -11.678 6.399 1.00 84.31 291 LEU A C 1
ATOM 2326 O O . LEU A 1 291 ? 7.714 -11.357 7.442 1.00 84.31 291 LEU A O 1
ATOM 2330 N N . MET A 1 292 ? 8.948 -12.827 6.277 1.00 75.12 292 MET A N 1
ATOM 2331 C CA . MET A 1 292 ? 9.065 -13.811 7.355 1.00 75.12 292 MET A CA 1
ATOM 2332 C C . MET A 1 292 ? 9.788 -13.246 8.581 1.00 75.12 292 MET A C 1
ATOM 2334 O O . MET A 1 292 ? 9.271 -13.360 9.693 1.00 75.12 292 MET A O 1
ATOM 2338 N N . ARG A 1 293 ? 10.945 -12.598 8.385 1.00 75.12 293 ARG A N 1
ATOM 2339 C CA . ARG A 1 293 ? 11.764 -11.992 9.448 1.00 75.12 293 ARG A CA 1
ATOM 2340 C C . ARG A 1 293 ? 10.951 -11.016 10.291 1.00 75.12 293 ARG A C 1
ATOM 2342 O O . ARG A 1 293 ? 11.068 -11.006 11.514 1.00 75.12 293 ARG A O 1
ATOM 2349 N N . PHE A 1 294 ? 10.103 -10.226 9.639 1.00 79.06 294 PHE A N 1
ATOM 2350 C CA . PHE A 1 294 ? 9.318 -9.185 10.291 1.00 79.06 294 PHE A CA 1
ATOM 2351 C C . PHE A 1 294 ? 7.883 -9.588 10.638 1.00 79.06 294 PHE A C 1
ATOM 2353 O O . PHE A 1 294 ? 7.136 -8.753 11.157 1.00 79.06 294 PHE A O 1
ATOM 2360 N N . GLY A 1 295 ? 7.502 -10.851 10.412 1.00 77.50 295 GLY A N 1
ATOM 2361 C CA . GLY A 1 295 ? 6.165 -11.369 10.714 1.00 77.50 295 GLY A CA 1
ATOM 2362 C C . GLY A 1 295 ? 5.058 -10.725 9.875 1.00 77.50 295 GLY A C 1
ATOM 2363 O O . GLY A 1 295 ? 3.950 -10.520 10.375 1.00 77.50 295 GLY A O 1
ATOM 2364 N N . LEU A 1 296 ? 5.372 -10.357 8.633 1.00 87.38 296 LEU A N 1
ATOM 2365 C CA . LEU A 1 296 ? 4.449 -9.773 7.668 1.00 87.38 296 LEU A CA 1
ATOM 2366 C C . LEU A 1 296 ? 3.809 -10.867 6.803 1.00 87.38 296 LEU A C 1
ATOM 2368 O O . LEU A 1 296 ? 4.473 -11.785 6.327 1.00 87.38 296 LEU A O 1
ATOM 2372 N N . VAL A 1 297 ? 2.508 -10.735 6.561 1.00 89.12 297 VAL A N 1
ATOM 2373 C CA . VAL A 1 297 ? 1.716 -11.623 5.699 1.00 89.12 297 VAL A CA 1
ATOM 2374 C C . VAL A 1 297 ? 1.222 -10.841 4.491 1.00 89.12 297 VAL A C 1
ATOM 2376 O O . VAL A 1 297 ? 0.644 -9.774 4.668 1.00 89.12 297 VAL A O 1
ATOM 2379 N N . GLN A 1 298 ? 1.428 -11.383 3.291 1.00 94.06 298 GLN A N 1
ATOM 2380 C CA . GLN A 1 298 ? 0.960 -10.827 2.018 1.00 94.06 298 GLN A CA 1
ATOM 2381 C C . GLN A 1 298 ? -0.415 -11.417 1.652 1.00 94.06 298 GLN A C 1
ATOM 2383 O O . GLN A 1 298 ? -0.575 -12.637 1.694 1.00 94.06 298 GLN A O 1
ATOM 2388 N N . HIS A 1 299 ? -1.391 -10.571 1.298 1.00 94.38 299 HIS A N 1
ATOM 2389 C CA . HIS A 1 299 ? -2.798 -10.960 1.089 1.00 94.38 299 HIS A CA 1
ATOM 2390 C C . HIS A 1 299 ? -3.306 -10.964 -0.363 1.00 94.38 299 HIS A C 1
ATOM 2392 O O . HIS A 1 299 ? -4.247 -11.692 -0.665 1.00 94.38 299 HIS A O 1
ATOM 2398 N N . VAL A 1 300 ? -2.717 -10.183 -1.266 1.00 93.12 300 VAL A N 1
ATOM 2399 C CA . VAL A 1 300 ? -3.089 -10.078 -2.687 1.00 93.12 300 VAL A CA 1
ATOM 2400 C C . VAL A 1 300 ? -2.698 -11.350 -3.441 1.00 93.12 300 VAL A C 1
ATOM 2402 O O . VAL A 1 300 ? -1.532 -11.729 -3.478 1.00 93.12 300 VAL A O 1
ATOM 2405 N N . MET A 1 301 ? -3.662 -12.024 -4.064 1.00 88.44 301 MET A N 1
ATOM 2406 C CA . MET A 1 301 ? -3.434 -13.309 -4.750 1.00 88.44 301 MET A CA 1
ATOM 2407 C C . MET A 1 301 ? -3.703 -13.256 -6.258 1.00 88.44 301 MET A C 1
ATOM 2409 O O . MET A 1 301 ? -3.573 -14.272 -6.938 1.00 88.44 301 MET A O 1
ATOM 2413 N N . GLU A 1 302 ? -4.092 -12.095 -6.776 1.00 92.38 302 GLU A N 1
ATOM 2414 C CA . GLU A 1 302 ? -4.507 -11.898 -8.163 1.00 92.38 302 GLU A CA 1
ATOM 2415 C C . GLU A 1 302 ? -3.779 -10.696 -8.799 1.00 92.38 302 GLU A C 1
ATOM 2417 O O . GLU A 1 302 ? -3.110 -9.936 -8.088 1.00 92.38 302 GLU A O 1
ATOM 2422 N N . PRO A 1 303 ? -3.821 -10.542 -10.135 1.00 97.00 303 PRO A N 1
ATOM 2423 C CA . PRO A 1 303 ? -3.164 -9.430 -10.814 1.00 97.00 303 PRO A CA 1
ATOM 2424 C C . PRO A 1 303 ? -3.711 -8.065 -10.393 1.00 97.00 303 PRO A C 1
ATOM 2426 O O . PRO A 1 303 ? -4.921 -7.869 -10.357 1.00 97.00 303 PRO A O 1
ATOM 2429 N N . THR A 1 304 ? -2.818 -7.103 -10.170 1.00 97.81 304 THR A N 1
ATOM 2430 C CA . THR A 1 304 ? -3.148 -5.710 -9.814 1.00 97.81 304 THR A CA 1
ATOM 2431 C C . THR A 1 304 ? -2.867 -4.729 -10.947 1.00 97.81 304 THR A C 1
ATOM 2433 O O . THR A 1 304 ? -3.108 -3.537 -10.815 1.00 97.81 304 THR A O 1
ATOM 2436 N N . HIS A 1 305 ? -2.372 -5.217 -12.083 1.00 97.75 305 HIS A N 1
ATOM 2437 C CA . HIS A 1 305 ? -2.047 -4.414 -13.254 1.00 97.75 305 HIS A CA 1
ATOM 2438 C C . HIS A 1 305 ? -2.649 -5.033 -14.519 1.00 97.75 305 HIS A C 1
ATOM 2440 O O . HIS A 1 305 ? -2.680 -6.258 -14.664 1.00 97.75 305 HIS A O 1
ATOM 2446 N N . GLN A 1 306 ? -3.046 -4.202 -15.489 1.00 97.12 306 GLN A N 1
ATOM 2447 C CA . GLN A 1 306 ? -3.683 -4.644 -16.742 1.00 97.12 306 GLN A CA 1
ATOM 2448 C C . GLN A 1 306 ? -2.849 -5.631 -17.576 1.00 97.12 306 GLN A C 1
ATOM 2450 O O . GLN A 1 306 ? -3.397 -6.382 -18.380 1.00 97.12 306 GLN A O 1
ATOM 2455 N N . SER A 1 307 ? -1.526 -5.649 -17.384 1.00 95.56 307 SER A N 1
ATOM 2456 C CA . SER A 1 307 ? -0.621 -6.619 -18.022 1.00 95.56 307 SER A CA 1
ATOM 2457 C C . SER A 1 307 ? -0.593 -7.991 -17.334 1.00 95.56 307 SER A C 1
ATOM 2459 O O . SER A 1 307 ? 0.185 -8.848 -17.741 1.00 95.56 307 SER A O 1
ATOM 2461 N N . GLY A 1 308 ? -1.403 -8.216 -16.295 1.00 95.00 308 GLY A N 1
ATOM 2462 C CA . GLY A 1 308 ? -1.498 -9.505 -15.605 1.00 95.00 308 GLY A CA 1
ATOM 2463 C C . GLY A 1 308 ? -0.445 -9.736 -14.514 1.00 95.00 308 GLY A C 1
ATOM 2464 O O . GLY A 1 308 ? -0.187 -10.885 -14.168 1.00 95.00 308 GLY A O 1
ATOM 2465 N N . HIS A 1 309 ? 0.165 -8.674 -13.978 1.00 94.75 309 HIS A N 1
ATOM 2466 C CA . HIS A 1 309 ? 1.179 -8.759 -12.916 1.00 94.75 309 HIS A CA 1
ATOM 2467 C C . HIS A 1 309 ? 0.605 -8.394 -11.546 1.00 94.75 309 HIS A C 1
ATOM 2469 O O . HIS A 1 309 ? -0.328 -7.594 -11.465 1.00 94.75 309 HIS A O 1
ATOM 2475 N N . THR A 1 310 ? 1.190 -8.944 -10.481 1.00 95.12 310 THR A N 1
ATOM 2476 C CA . THR A 1 310 ? 0.863 -8.601 -9.089 1.00 95.12 310 THR A CA 1
ATOM 2477 C C . THR A 1 310 ? 1.998 -7.751 -8.528 1.00 95.12 310 THR A C 1
ATOM 2479 O O . THR A 1 310 ? 2.986 -8.291 -8.030 1.00 95.12 310 THR A O 1
ATOM 2482 N N . LEU A 1 311 ? 1.878 -6.430 -8.683 1.00 97.19 311 LEU A N 1
ATOM 2483 C CA . LEU A 1 311 ? 2.903 -5.446 -8.299 1.00 97.19 311 LEU A CA 1
ATOM 2484 C C . LEU A 1 311 ? 2.544 -4.717 -6.998 1.00 97.19 311 LEU A C 1
ATOM 2486 O O . LEU A 1 311 ? 3.425 -4.376 -6.203 1.00 97.19 311 LEU A O 1
ATOM 2490 N N . ASP A 1 312 ? 1.244 -4.515 -6.786 1.00 98.44 312 ASP A N 1
ATOM 2491 C CA . ASP A 1 312 ? 0.680 -3.828 -5.635 1.00 98.44 312 ASP A CA 1
ATOM 2492 C C . ASP A 1 312 ? 0.407 -4.847 -4.525 1.00 98.44 312 ASP A C 1
ATOM 2494 O O . ASP A 1 312 ? -0.313 -5.829 -4.723 1.00 98.44 312 ASP A O 1
ATOM 2498 N N . LEU A 1 313 ? 1.003 -4.643 -3.352 1.00 98.50 313 LEU A N 1
ATOM 2499 C CA . LEU A 1 313 ? 0.951 -5.601 -2.248 1.00 98.50 313 LEU A CA 1
ATOM 2500 C C . LEU A 1 313 ? 0.180 -5.037 -1.057 1.00 98.50 313 LEU A C 1
ATOM 2502 O O . LEU A 1 313 ? 0.263 -3.851 -0.746 1.00 98.50 313 LEU A O 1
ATOM 2506 N N . VAL A 1 314 ? -0.513 -5.925 -0.341 1.00 98.75 314 VAL A N 1
ATOM 2507 C CA . VAL A 1 314 ? -1.109 -5.651 0.973 1.00 98.75 314 VAL A CA 1
ATOM 2508 C C . VAL A 1 314 ? -0.454 -6.592 1.975 1.00 98.75 314 VAL A C 1
ATOM 2510 O O . VAL A 1 314 ? -0.649 -7.807 1.925 1.00 98.75 314 VAL A O 1
ATOM 2513 N N . LEU A 1 315 ? 0.355 -6.022 2.861 1.00 98.31 315 LEU A N 1
ATOM 2514 C CA . LEU A 1 315 ? 1.207 -6.699 3.831 1.00 98.31 315 LEU A CA 1
ATOM 2515 C C . LEU A 1 315 ? 0.764 -6.341 5.251 1.00 98.31 315 LEU A C 1
ATOM 2517 O O . LEU A 1 315 ? 0.560 -5.171 5.565 1.00 98.31 315 LEU A O 1
ATOM 2521 N N . THR A 1 316 ? 0.656 -7.317 6.149 1.00 97.56 316 THR A N 1
ATOM 2522 C CA . THR A 1 316 ? 0.223 -7.035 7.528 1.00 97.56 316 THR A CA 1
ATOM 2523 C C . THR A 1 316 ? 0.997 -7.772 8.599 1.00 97.56 316 THR A C 1
ATOM 2525 O O . THR A 1 316 ? 1.293 -8.953 8.432 1.00 97.56 316 THR A O 1
ATOM 2528 N N . ARG A 1 317 ? 1.152 -7.132 9.760 1.00 93.69 317 ARG A N 1
ATOM 2529 C CA . ARG A 1 317 ? 1.500 -7.769 11.038 1.00 93.69 317 ARG A CA 1
ATOM 2530 C C . ARG A 1 317 ? 0.422 -7.441 12.065 1.00 93.69 317 ARG A C 1
ATOM 2532 O O . ARG A 1 317 ? 0.144 -6.270 12.291 1.00 93.69 317 ARG A O 1
ATOM 2539 N N . ASN A 1 318 ? -0.180 -8.455 12.692 1.00 92.75 318 ASN A N 1
ATOM 2540 C CA . ASN A 1 318 ? -1.252 -8.300 13.693 1.00 92.75 318 ASN A CA 1
ATOM 2541 C C . ASN A 1 318 ? -2.437 -7.410 13.248 1.00 92.75 318 ASN A C 1
ATOM 2543 O O . ASN A 1 318 ? -3.093 -6.790 14.083 1.00 92.75 318 ASN A O 1
ATOM 2547 N N . VAL A 1 319 ? -2.730 -7.353 11.950 1.00 94.94 319 VAL A N 1
ATOM 2548 C CA . VAL A 1 319 ? -3.920 -6.701 11.385 1.00 94.94 319 VAL A CA 1
ATOM 2549 C C . VAL A 1 319 ? -4.736 -7.784 10.686 1.00 94.94 319 VAL A C 1
ATOM 2551 O O . VAL A 1 319 ? -4.185 -8.630 9.983 1.00 94.94 319 VAL A O 1
ATOM 2554 N N . GLU A 1 320 ? -6.036 -7.822 10.948 1.00 94.38 320 GLU A N 1
ATOM 2555 C CA . GLU A 1 320 ? -6.970 -8.680 10.226 1.00 94.38 320 GLU A CA 1
ATOM 2556 C C . GLU A 1 320 ? -7.383 -7.988 8.930 1.00 94.38 320 GLU A C 1
ATOM 2558 O O . GLU A 1 320 ? -7.729 -6.808 8.955 1.00 94.38 320 GLU A O 1
ATOM 2563 N N . ILE A 1 321 ? -7.376 -8.738 7.828 1.00 94.88 321 ILE A N 1
ATOM 2564 C CA . ILE A 1 321 ? -7.888 -8.313 6.526 1.00 94.88 321 ILE A CA 1
ATOM 2565 C C . ILE A 1 321 ? -9.112 -9.164 6.190 1.00 94.88 321 ILE A C 1
ATOM 2567 O O . ILE A 1 321 ? -9.098 -10.382 6.366 1.00 94.88 321 ILE A O 1
ATOM 2571 N N . SER A 1 322 ? -10.171 -8.523 5.709 1.00 95.81 322 SER A N 1
ATOM 2572 C CA . SER A 1 322 ? -11.378 -9.186 5.201 1.00 95.81 322 SER A CA 1
ATOM 2573 C C . SER A 1 322 ? -11.895 -8.457 3.965 1.00 95.81 322 SER A C 1
ATOM 2575 O O . SER A 1 322 ? -11.517 -7.311 3.734 1.00 95.81 322 SER A O 1
ATOM 2577 N N . ASP A 1 323 ? -12.734 -9.123 3.173 1.00 96.25 323 ASP A N 1
ATOM 2578 C CA . ASP A 1 323 ? -13.337 -8.569 1.954 1.00 96.25 323 ASP A CA 1
ATOM 2579 C C . ASP A 1 323 ? -12.309 -7.995 0.955 1.00 96.25 323 ASP A C 1
ATOM 2581 O O . ASP A 1 323 ? -12.574 -6.984 0.307 1.00 96.25 323 ASP A O 1
ATOM 2585 N N . LEU A 1 324 ? -11.120 -8.610 0.851 1.00 97.94 324 LEU A N 1
ATOM 2586 C CA . LEU A 1 324 ? -10.118 -8.198 -0.134 1.00 97.94 324 LEU A CA 1
ATOM 2587 C C . LEU A 1 324 ? -10.621 -8.501 -1.549 1.00 97.94 324 LEU A C 1
ATOM 2589 O O . LEU A 1 324 ? -10.990 -9.638 -1.845 1.00 97.94 324 LEU A O 1
ATOM 2593 N N . SER A 1 325 ? -10.596 -7.493 -2.410 1.00 98.06 325 SER A N 1
ATOM 2594 C CA . SER A 1 325 ? -10.965 -7.580 -3.823 1.00 98.06 325 SER A CA 1
ATOM 2595 C C . SER A 1 325 ? -10.089 -6.653 -4.655 1.00 98.06 325 SER A C 1
ATOM 2597 O O . SER A 1 325 ? -9.686 -5.589 -4.181 1.00 98.06 325 SER A O 1
ATOM 2599 N N . ILE A 1 326 ? -9.780 -7.066 -5.884 1.00 98.44 326 ILE A N 1
ATOM 2600 C CA . ILE A 1 326 ? -9.049 -6.249 -6.852 1.00 98.44 326 ILE A CA 1
ATOM 2601 C C . ILE A 1 326 ? -10.010 -5.821 -7.965 1.00 98.44 326 ILE A C 1
ATOM 2603 O O . ILE A 1 326 ? -10.587 -6.657 -8.659 1.00 98.44 326 ILE A O 1
ATOM 2607 N N . GLU A 1 327 ? -10.199 -4.512 -8.135 1.00 98.25 327 GLU A N 1
ATOM 2608 C CA . GLU A 1 327 ? -11.196 -3.948 -9.049 1.00 98.25 327 GLU A CA 1
ATOM 2609 C C . GLU A 1 327 ? -10.582 -2.958 -10.047 1.00 98.25 327 GLU A C 1
ATOM 2611 O O . GLU A 1 327 ? -9.700 -2.163 -9.729 1.00 98.25 327 GLU A O 1
ATOM 2616 N N . ASN A 1 328 ? -11.069 -2.980 -11.290 1.00 97.75 328 ASN A N 1
ATOM 2617 C CA . ASN A 1 328 ? -10.652 -2.029 -12.318 1.00 97.75 328 ASN A CA 1
ATOM 2618 C C . ASN A 1 328 ? -11.588 -0.812 -12.357 1.00 97.75 328 ASN A C 1
ATOM 2620 O O . ASN A 1 328 ? -12.578 -0.809 -13.096 1.00 97.75 328 ASN A O 1
ATOM 2624 N N . ASP A 1 329 ? -11.219 0.247 -11.638 1.00 97.38 329 ASP A N 1
ATOM 2625 C CA . ASP A 1 329 ? -11.958 1.519 -11.621 1.00 97.38 329 ASP A CA 1
ATOM 2626 C C . ASP A 1 329 ? -11.698 2.406 -12.847 1.00 97.38 329 ASP A C 1
ATOM 2628 O O . ASP A 1 329 ? -12.249 3.499 -12.964 1.00 97.38 329 ASP A O 1
ATOM 2632 N N . ARG A 1 330 ? -10.858 1.951 -13.789 1.00 96.94 330 ARG A N 1
ATOM 2633 C CA . ARG A 1 330 ? -10.500 2.669 -15.026 1.00 96.94 330 ARG A CA 1
ATOM 2634 C C . ARG A 1 330 ? -9.851 4.041 -14.783 1.00 96.94 330 ARG A C 1
ATOM 2636 O O . ARG A 1 330 ? -9.949 4.932 -15.626 1.00 96.94 330 ARG A O 1
ATOM 2643 N N . ILE A 1 331 ? -9.171 4.201 -13.646 1.00 97.25 331 ILE A N 1
ATOM 2644 C CA . ILE A 1 331 ? -8.448 5.426 -13.255 1.00 97.25 331 ILE A CA 1
ATOM 2645 C C . ILE A 1 331 ? -7.001 5.417 -13.777 1.00 97.25 331 ILE A C 1
ATOM 2647 O O . ILE A 1 331 ? -6.453 6.453 -14.181 1.00 97.25 331 ILE A O 1
ATOM 2651 N N . SER A 1 332 ? -6.371 4.246 -13.778 1.00 97.50 332 SER A N 1
ATOM 2652 C CA . SER A 1 332 ? -5.024 4.003 -14.290 1.00 97.50 332 SER A CA 1
ATOM 2653 C C . SER A 1 332 ? -4.954 2.612 -14.935 1.00 97.50 332 SER A C 1
ATOM 2655 O O . SER A 1 332 ? -5.974 1.961 -15.162 1.00 97.50 332 SER A O 1
ATOM 2657 N N . ASP A 1 333 ? -3.749 2.185 -15.295 1.00 97.44 333 ASP A N 1
ATOM 2658 C CA . ASP A 1 333 ? -3.448 0.820 -15.720 1.00 97.44 333 ASP A CA 1
ATOM 2659 C C . ASP A 1 333 ? -3.292 -0.175 -14.558 1.00 97.44 333 ASP A C 1
ATOM 2661 O O . ASP A 1 333 ? -3.187 -1.381 -14.803 1.00 97.44 333 ASP A O 1
ATOM 2665 N N . HIS A 1 334 ? -3.335 0.316 -13.319 1.00 98.25 334 HIS A N 1
ATOM 2666 C CA . HIS A 1 334 ? -3.446 -0.494 -12.115 1.00 98.25 334 HIS A CA 1
ATOM 2667 C C . HIS A 1 334 ? -4.905 -0.616 -11.667 1.00 98.25 334 HIS A C 1
ATOM 2669 O O . HIS A 1 334 ? -5.760 0.223 -11.960 1.00 98.25 334 HIS A O 1
ATOM 2675 N N . TYR A 1 335 ? -5.177 -1.700 -10.958 1.00 98.56 335 TYR A N 1
ATOM 2676 C CA . TYR A 1 335 ? -6.451 -2.007 -10.333 1.00 98.56 335 TYR A CA 1
ATOM 2677 C C . TYR A 1 335 ? -6.388 -1.621 -8.858 1.00 98.56 335 TYR A C 1
ATOM 2679 O O . TYR A 1 335 ? -5.340 -1.731 -8.220 1.00 98.56 335 TYR A O 1
ATOM 2687 N N . THR A 1 336 ? -7.510 -1.172 -8.310 1.00 98.69 336 THR A N 1
ATOM 2688 C CA . THR A 1 336 ? -7.603 -0.795 -6.905 1.00 98.69 336 THR A CA 1
ATOM 2689 C C . THR A 1 336 ? -7.781 -2.044 -6.057 1.00 98.69 336 THR A C 1
ATOM 2691 O O . THR A 1 336 ? -8.672 -2.854 -6.314 1.00 98.69 336 THR A O 1
ATOM 2694 N N . ALA A 1 337 ? -6.960 -2.193 -5.019 1.00 98.75 337 ALA A N 1
ATOM 2695 C CA . ALA A 1 337 ? -7.188 -3.192 -3.986 1.00 98.75 337 ALA A CA 1
ATOM 2696 C C . ALA A 1 337 ? -8.096 -2.604 -2.903 1.00 98.75 337 ALA A C 1
ATOM 2698 O O . ALA A 1 337 ? -7.703 -1.669 -2.202 1.00 98.75 337 ALA A O 1
ATOM 2699 N N . TYR A 1 338 ? -9.290 -3.166 -2.746 1.00 98.81 338 TYR A N 1
ATOM 2700 C CA . TYR A 1 338 ? -10.226 -2.823 -1.681 1.00 98.81 338 TYR A CA 1
ATOM 2701 C C . TYR A 1 338 ? -10.234 -3.892 -0.616 1.00 98.81 338 TYR A C 1
ATOM 2703 O O . TYR A 1 338 ? -10.286 -5.075 -0.933 1.00 98.81 338 TYR A O 1
ATOM 2711 N N . PHE A 1 339 ? -10.227 -3.486 0.647 1.00 98.69 339 PHE A N 1
ATOM 2712 C CA . PHE A 1 339 ? -10.337 -4.412 1.765 1.00 98.69 339 PHE A CA 1
ATOM 2713 C C . PHE A 1 339 ? -10.839 -3.719 3.024 1.00 98.69 339 PHE A C 1
ATOM 2715 O O . PHE A 1 339 ? -10.834 -2.496 3.152 1.00 98.69 339 PHE A O 1
ATOM 2722 N N . ARG A 1 340 ? -11.249 -4.521 4.001 1.00 98.44 340 ARG A N 1
ATOM 2723 C CA . ARG A 1 340 ? -11.491 -4.075 5.370 1.00 98.44 340 ARG A CA 1
ATOM 2724 C C . ARG A 1 340 ? -10.332 -4.476 6.258 1.00 98.44 340 ARG A C 1
ATOM 2726 O O . ARG A 1 340 ? -9.862 -5.610 6.161 1.00 98.44 340 ARG A O 1
ATOM 2733 N N . SER A 1 341 ? -9.926 -3.588 7.159 1.00 97.06 341 SER A N 1
ATOM 2734 C CA . SER A 1 341 ? -8.862 -3.871 8.120 1.00 97.06 341 SER A CA 1
ATOM 2735 C C . SER A 1 341 ? -9.224 -3.489 9.552 1.00 97.06 341 SER A C 1
ATOM 2737 O O . SER A 1 341 ? -9.988 -2.554 9.782 1.00 97.06 341 SER A O 1
ATOM 2739 N N . ARG A 1 342 ? -8.678 -4.224 10.522 1.00 95.06 342 ARG A N 1
ATOM 2740 C CA . ARG A 1 342 ? -8.681 -3.850 11.945 1.00 95.06 342 ARG A CA 1
ATOM 2741 C C . ARG A 1 342 ? -7.460 -4.436 12.656 1.00 95.06 342 ARG A C 1
ATOM 2743 O O . ARG A 1 342 ? -7.004 -5.516 12.266 1.00 95.06 342 ARG A O 1
ATOM 2750 N N . PRO A 1 343 ? -6.925 -3.797 13.707 1.00 94.00 343 PRO A N 1
ATOM 2751 C CA . PRO A 1 343 ? -5.938 -4.444 14.560 1.00 94.00 343 PRO A CA 1
ATOM 2752 C C . PRO A 1 343 ? -6.520 -5.721 15.185 1.00 94.00 343 PRO A C 1
ATOM 2754 O O . PRO A 1 343 ? -7.685 -5.758 15.586 1.00 94.00 343 PRO A O 1
ATOM 2757 N N . LYS A 1 344 ? -5.712 -6.782 15.286 1.00 88.12 344 LYS A N 1
ATOM 2758 C CA . LYS A 1 344 ? -6.113 -8.012 15.984 1.00 88.12 344 LYS A CA 1
ATOM 2759 C C . LYS A 1 344 ? -6.167 -7.767 17.495 1.00 88.12 344 LYS A C 1
ATOM 2761 O O . LYS A 1 344 ? -5.244 -7.185 18.069 1.00 88.12 344 LYS A O 1
ATOM 2766 N N . VAL A 1 345 ? -7.225 -8.255 18.148 1.00 69.31 345 VAL A N 1
ATOM 2767 C CA . VAL A 1 345 ? -7.429 -8.112 19.602 1.00 69.31 345 VAL A CA 1
ATOM 2768 C C . VAL A 1 345 ? -6.320 -8.833 20.377 1.00 69.31 345 VAL A C 1
ATOM 2770 O O . VAL A 1 345 ? -5.682 -8.248 21.256 1.00 69.31 345 VAL A O 1
ATOM 2773 N N . SER A 1 346 ? -5.983 -10.059 19.978 1.00 62.31 346 SER A N 1
ATOM 2774 C CA . SER A 1 346 ? -4.804 -10.776 20.459 1.00 62.31 346 SER A CA 1
ATOM 2775 C C . SER A 1 346 ? -3.595 -10.465 19.570 1.00 62.31 346 SER A C 1
ATOM 2777 O O . SER A 1 346 ? -3.683 -10.438 18.343 1.00 62.31 346 SER A O 1
ATOM 2779 N N . ILE A 1 347 ? -2.435 -10.201 20.182 1.00 55.69 347 ILE A N 1
ATOM 2780 C CA . ILE A 1 347 ? -1.174 -10.327 19.443 1.00 55.69 347 ILE A CA 1
ATOM 2781 C C . ILE A 1 347 ? -1.032 -11.814 19.166 1.00 55.69 347 ILE A C 1
ATOM 2783 O O . ILE A 1 347 ? -0.979 -12.618 20.101 1.00 55.69 347 ILE A O 1
ATOM 2787 N N . GLU A 1 348 ? -0.943 -12.197 17.901 1.00 52.62 348 GLU A N 1
ATOM 2788 C CA . GLU A 1 348 ? -0.569 -13.557 17.566 1.00 52.62 348 GLU A CA 1
ATOM 2789 C C . GLU A 1 348 ? 0.922 -13.756 17.880 1.00 52.62 348 GLU A C 1
ATOM 2791 O O . GLU A 1 348 ? 1.747 -13.917 16.988 1.00 52.62 348 GLU A O 1
ATOM 2796 N N . ARG A 1 349 ? 1.267 -13.910 19.170 1.00 42.31 349 ARG A N 1
ATOM 2797 C CA . ARG A 1 349 ? 2.402 -14.771 19.572 1.00 42.31 349 ARG A CA 1
ATOM 2798 C C . ARG A 1 349 ? 2.267 -16.153 18.911 1.00 42.31 349 ARG A C 1
ATOM 2800 O O . ARG A 1 349 ? 3.241 -16.846 18.642 1.00 42.31 349 ARG A O 1
ATOM 2807 N N . GLN A 1 350 ? 1.023 -16.504 18.602 1.00 39.84 350 GLN A N 1
ATOM 2808 C CA . GLN A 1 350 ? 0.585 -17.653 17.846 1.00 39.84 350 GLN A CA 1
ATOM 2809 C C . GLN A 1 350 ? 0.975 -17.680 16.359 1.00 39.84 350 GLN A C 1
ATOM 2811 O O . GLN A 1 350 ? 0.932 -18.765 15.819 1.00 39.84 350 GLN A O 1
ATOM 2816 N N . ALA A 1 351 ? 1.391 -16.620 15.660 1.00 40.28 351 ALA A N 1
ATOM 2817 C CA . ALA A 1 351 ? 1.859 -16.802 14.271 1.00 40.28 351 ALA A CA 1
ATOM 2818 C C . ALA A 1 351 ? 3.172 -17.612 14.244 1.00 40.28 351 ALA A C 1
ATOM 2820 O O . ALA A 1 351 ? 3.325 -18.547 13.460 1.00 40.28 351 ALA A O 1
ATOM 2821 N N . LEU A 1 352 ? 4.049 -17.334 15.215 1.00 37.03 352 LEU A N 1
ATOM 2822 C CA . LEU A 1 352 ? 5.269 -18.094 15.479 1.00 37.03 352 LEU A CA 1
ATOM 2823 C C . LEU A 1 352 ? 4.952 -19.508 16.021 1.00 37.03 352 LEU A C 1
ATOM 2825 O O . LEU A 1 352 ? 5.503 -20.497 15.546 1.00 37.03 352 LEU A O 1
ATOM 2829 N N . MET A 1 353 ? 4.002 -19.626 16.963 1.00 35.62 353 MET A N 1
ATOM 2830 C CA . MET A 1 353 ? 3.660 -20.907 17.621 1.00 35.62 353 MET A CA 1
ATOM 2831 C C . MET A 1 353 ? 2.722 -21.820 16.800 1.00 35.62 353 MET A C 1
ATOM 2833 O O . MET A 1 353 ? 2.831 -23.039 16.879 1.00 35.62 353 MET A O 1
ATOM 2837 N N . ARG A 1 354 ? 1.798 -21.273 15.995 1.00 40.31 354 ARG A N 1
ATOM 2838 C CA . ARG A 1 354 ? 0.926 -22.022 15.063 1.00 40.31 354 ARG A CA 1
ATOM 2839 C C . ARG A 1 354 ? 1.767 -22.590 13.923 1.00 40.31 354 ARG A C 1
ATOM 2841 O O . ARG A 1 354 ? 1.460 -23.688 13.464 1.00 40.31 354 ARG A O 1
ATOM 2848 N N . PHE A 1 355 ? 2.831 -21.897 13.505 1.00 42.56 355 PHE A N 1
ATOM 2849 C CA . PHE A 1 355 ? 3.814 -22.430 12.563 1.00 42.56 355 PHE A CA 1
ATOM 2850 C C . PHE A 1 355 ? 4.630 -23.567 13.196 1.00 42.56 355 PHE A C 1
ATOM 2852 O O . PHE A 1 355 ? 4.609 -24.670 12.654 1.00 42.56 355 PHE A O 1
ATOM 2859 N N . ALA A 1 356 ? 5.193 -23.370 14.396 1.00 35.41 356 ALA A N 1
ATOM 2860 C CA . ALA A 1 356 ? 5.873 -24.434 15.148 1.00 35.41 356 ALA A CA 1
ATOM 2861 C C . ALA A 1 356 ? 4.974 -25.672 15.363 1.00 35.41 356 ALA A C 1
ATOM 2863 O O . ALA A 1 356 ? 5.384 -26.801 15.122 1.00 35.41 356 ALA A O 1
ATOM 2864 N N . GLY A 1 357 ? 3.694 -25.480 15.701 1.00 33.62 357 GLY A N 1
ATOM 2865 C CA . GLY A 1 357 ? 2.718 -26.566 15.866 1.00 33.62 357 GLY A CA 1
ATOM 2866 C C . GLY A 1 357 ? 2.181 -27.184 14.562 1.00 33.62 357 GLY A C 1
ATOM 2867 O O . GLY A 1 357 ? 1.612 -28.280 14.588 1.00 33.62 357 GLY A O 1
ATOM 2868 N N . THR A 1 358 ? 2.319 -26.504 13.420 1.00 37.22 358 THR A N 1
ATOM 2869 C CA . THR A 1 358 ? 1.981 -27.041 12.085 1.00 37.22 358 THR A CA 1
ATOM 2870 C C . THR A 1 358 ? 3.154 -27.829 11.504 1.00 37.22 358 THR A C 1
ATOM 2872 O O . THR A 1 358 ? 2.924 -28.845 10.847 1.00 37.22 358 THR A O 1
ATOM 2875 N N . MET A 1 359 ? 4.385 -27.415 11.822 1.00 34.28 359 MET A N 1
ATOM 2876 C CA . MET A 1 359 ? 5.623 -28.155 11.564 1.00 34.28 359 MET A CA 1
ATOM 2877 C C . MET A 1 359 ? 5.737 -29.400 12.461 1.00 34.28 359 MET A C 1
ATOM 2879 O O . MET A 1 359 ? 5.929 -30.496 11.947 1.00 34.28 359 MET A O 1
ATOM 2883 N N . ARG A 1 360 ? 5.427 -29.300 13.762 1.00 32.72 360 ARG A N 1
ATOM 2884 C CA . ARG A 1 360 ? 5.377 -30.446 14.697 1.00 32.72 360 ARG A CA 1
ATOM 2885 C C . ARG A 1 360 ? 4.436 -31.566 14.220 1.00 32.72 360 ARG A C 1
ATOM 2887 O O . ARG A 1 360 ? 4.830 -32.721 14.106 1.00 32.72 360 ARG A O 1
ATOM 2894 N N . ARG A 1 361 ? 3.201 -31.220 13.828 1.00 35.22 361 ARG A N 1
ATOM 2895 C CA . ARG A 1 361 ? 2.207 -32.184 13.295 1.00 35.22 361 ARG A CA 1
ATOM 2896 C C . ARG A 1 361 ? 2.514 -32.682 11.875 1.00 35.22 361 ARG A C 1
ATOM 2898 O O . ARG A 1 361 ? 1.876 -33.628 11.411 1.00 35.22 361 ARG A O 1
ATOM 2905 N N . TYR A 1 362 ? 3.426 -32.023 11.156 1.00 35.16 362 TYR A N 1
ATOM 2906 C CA . TYR A 1 362 ? 3.946 -32.494 9.870 1.00 35.16 362 TYR A CA 1
ATOM 2907 C C . TYR A 1 362 ? 4.946 -33.643 10.084 1.00 35.16 362 TYR A C 1
ATOM 2909 O O . TYR A 1 362 ? 4.888 -34.623 9.346 1.00 35.16 362 TYR A O 1
ATOM 2917 N N . LEU A 1 363 ? 5.780 -33.554 11.123 1.00 32.69 363 LEU A N 1
ATOM 2918 C CA . LEU A 1 363 ? 6.867 -34.497 11.411 1.00 32.69 363 LEU A CA 1
ATOM 2919 C C . LEU A 1 363 ? 6.403 -35.758 12.167 1.00 32.69 363 LEU A C 1
ATOM 2921 O O . LEU A 1 363 ? 6.906 -36.846 11.913 1.00 32.69 363 LEU A O 1
ATOM 2925 N N . GLU A 1 364 ? 5.349 -35.670 12.984 1.00 30.78 364 GLU A N 1
ATOM 2926 C CA . GLU A 1 364 ? 4.750 -36.833 13.675 1.00 30.78 364 GLU A CA 1
ATOM 2927 C C . GLU A 1 364 ? 4.074 -37.857 12.735 1.00 30.78 364 GLU A C 1
ATOM 2929 O O . GLU A 1 364 ? 3.701 -38.947 13.164 1.00 30.78 364 GLU A O 1
ATOM 2934 N N . ARG A 1 365 ? 3.884 -37.528 11.449 1.00 30.66 365 ARG A N 1
ATOM 2935 C CA . ARG A 1 365 ? 3.246 -38.413 10.453 1.00 30.66 365 ARG A CA 1
ATOM 2936 C C . ARG A 1 365 ? 4.220 -39.198 9.572 1.00 30.66 365 ARG A C 1
ATOM 2938 O O . ARG A 1 365 ? 3.754 -39.895 8.673 1.00 30.66 365 ARG A O 1
ATOM 2945 N N . PHE A 1 366 ? 5.522 -39.093 9.831 1.00 30.86 366 PHE A N 1
ATOM 2946 C CA . PHE A 1 366 ? 6.575 -39.810 9.107 1.00 30.86 366 PHE A CA 1
ATOM 2947 C C . PHE A 1 366 ? 7.555 -40.528 10.053 1.00 30.86 366 PHE A C 1
ATOM 2949 O O . PHE A 1 366 ? 8.764 -40.508 9.833 1.00 30.86 366 PHE A O 1
ATOM 2956 N N . GLN A 1 367 ? 7.013 -41.191 11.082 1.00 29.28 367 GLN A N 1
ATOM 2957 C CA . GLN A 1 367 ? 7.617 -42.419 11.614 1.00 29.28 367 GLN A CA 1
ATOM 2958 C C . GLN A 1 367 ? 7.086 -43.627 10.849 1.00 29.28 367 GLN A C 1
ATOM 2960 O O . GLN A 1 367 ? 5.846 -43.698 10.666 1.00 29.28 367 GLN A O 1
#

InterPro domains:
  IPR005135 Endonuclease/exonuclease/phosphatase [PF03372] (129-334)
  IPR036691 Endonuclease/exonuclease/phosphatase superfamily [G3DSA:3.60.10.10] (124-340)
  IPR036691 Endonuclease/exonuclease/phosphatase superfamily [SSF56219] (125-335)

pLDDT: mean 71.55, std 27.05, range [22.3, 98.88]

Sequence (367 aa):
MAAALRVPAKEHRRPCYEYGDGPGDQDSPEWENIRIELKQIAVELQDKQGSDDVDAVEWEDIVEVLHEMAQGEGPGSDEASSDDWTNDNDLSARMRLVHLHDRLSKKKKPLLSEEQTDDENKKVKVGLLNVRSLNNKSEPICALITERALEVFLLTETWLNSRNADDLLRAACPPNFCFYHQDRAVGRGGGVANLFSEEFQHALIRGCAEKTFECLAVHLQHADWNRPVLCINVYRPPGGSLRTFLEFYNAFVRVFQDISSDYACILMTGDFNLHFEKANRISNIIFKIFLMRFGLVQHVMEPTHQSGHTLDLVLTRNVEISDLSIENDRISDHYTAYFRSRPKVSIERQALMRFAGTMRRYLERFQ